Protein AF-A0A8K0WN83-F1 (afdb_monomer_lite)

Foldseek 3Di:
DADPAEECPPPQFVWAADPQQFFIAGDDPRGGHGHQYDQVRLPPAEECPPSQQVWAQDDQQFFIGGCGRNGNHGHQYDQVRQPPAEECPPSQQVWAADPLQQFIGGCGRNGNHGHDYDQVRQPPAEACPPSQQVWEQDPQQFIGGCGRNGPYGHQYDAVRDDDAEECPPPQQVWEDPAQAQFTGRCGRNGNHTHQYDCVRQPDAEACPPSQQVFEDDQADQFTAGDGTPGRHTHQYDQSNDDDAEECPTNQQVWEADPQQAFIGRCGRRGGHTHDYDQRRDDDQVPDDLVDDDQDCPPDQWGARCGRNGRYIYGDPPPFKWFDFPPDRPPGDDDDDDDAQDKDFDPPVQQLGGQKMAGAAQKKKWFAQDRPRPHTDDIDTPNHDMPRVPCNVQSNGGGMMHMHGD

Radius of gyration: 52.43 Å; chains: 1; bounding box: 111×36×145 Å

Sequence (405 aa):
MCGTPQLCGNGGCAGSFDNGGSSATCKGNWAGCGCLPTPAMCGTPQLCGNGGCAGSFDNGGSRATCKGNWAGCGCLPTPAMCGTAQLCSNGGCAGSFNSDGSSATCTGNWAGCRCLLTPAMCGTAQSCDSGGCAGSFDSDGVARCKARWAGCVCVPQTNQCGSPQPCENGGCEGRFQGLTAYPVCTARFSGCRCQATDTTCGTRRSCDDNGCRGSWDGQSSYGVCTGNFVGCKCNPTSNSCGAMRSCDAGGCDGKFNSDGINAFCTRNYPGCPCNPTTNSCPRVLDLDCSSSTCDGETSPRGVCHNRFRNCPCAWRHLFCRLYDDINQQGASSAPIGLEYSCINIPASLNDRVSSIYMNENVACMFYRDVGCFYPIQRFDAASGRAQNFIEMNNDQASSYSCWFN

pLDDT: mean 75.63, std 13.61, range [40.75, 95.88]

Structure (mmCIF, N/CA/C/O backbone):
data_AF-A0A8K0WN83-F1
#
_entry.id   AF-A0A8K0WN83-F1
#
loop_
_atom_site.group_PDB
_atom_site.id
_atom_site.type_symbol
_atom_site.label_atom_id
_atom_site.label_alt_id
_atom_site.label_comp_id
_atom_site.label_asym_id
_atom_site.label_entity_id
_atom_site.label_seq_id
_atom_site.pdbx_PDB_ins_code
_atom_site.Cartn_x
_atom_site.Cartn_y
_atom_site.Cartn_z
_atom_site.occupancy
_atom_site.B_iso_or_equiv
_atom_site.auth_seq_id
_atom_site.auth_comp_id
_atom_site.auth_asym_id
_atom_site.auth_atom_id
_atom_site.pdbx_PDB_model_num
ATOM 1 N N . MET A 1 1 ? -44.662 -16.000 72.586 1.00 54.34 1 MET A N 1
ATOM 2 C CA . MET A 1 1 ? -43.692 -14.888 72.445 1.00 54.34 1 MET A CA 1
ATOM 3 C C . MET A 1 1 ? -42.969 -15.082 71.123 1.00 54.34 1 MET A C 1
ATOM 5 O O . MET A 1 1 ? -42.682 -16.230 70.802 1.00 54.34 1 MET A O 1
ATOM 9 N N . CYS A 1 2 ? -42.703 -14.025 70.357 1.00 60.31 2 CYS A N 1
ATOM 10 C CA . CYS A 1 2 ? -41.875 -14.139 69.152 1.00 60.31 2 CYS A CA 1
ATOM 11 C C . CYS A 1 2 ? -40.394 -14.226 69.553 1.00 60.31 2 CYS A C 1
ATOM 13 O O . CYS A 1 2 ? -39.957 -13.477 70.425 1.00 60.31 2 CYS A O 1
ATOM 15 N N . GLY A 1 3 ? -39.643 -15.147 68.943 1.00 70.06 3 GLY A N 1
ATOM 16 C CA . GLY A 1 3 ? -38.184 -15.213 69.073 1.00 70.06 3 GLY A CA 1
ATOM 17 C C . GLY A 1 3 ? -37.476 -14.248 68.116 1.00 70.06 3 GLY A C 1
ATOM 18 O O . GLY A 1 3 ? -38.090 -13.328 67.575 1.00 70.06 3 GLY A O 1
ATOM 19 N N . THR A 1 4 ? -36.190 -14.486 67.856 1.00 71.62 4 THR A N 1
ATOM 20 C CA . THR A 1 4 ? -35.461 -13.784 66.788 1.00 71.62 4 THR A CA 1
ATOM 21 C C . THR A 1 4 ? -36.089 -14.082 65.414 1.00 71.62 4 THR A C 1
ATOM 23 O O . THR A 1 4 ? -36.327 -15.258 65.112 1.00 71.62 4 THR A O 1
ATOM 26 N N . PRO A 1 5 ? -36.352 -13.061 64.567 1.00 68.62 5 PRO A N 1
ATOM 27 C CA . PRO A 1 5 ? -36.978 -13.242 63.257 1.00 68.62 5 PRO A CA 1
ATOM 28 C C . PRO A 1 5 ? -36.283 -14.301 62.394 1.00 68.62 5 PRO A C 1
ATOM 30 O O . PRO A 1 5 ? -35.103 -14.186 62.067 1.00 68.62 5 PRO A O 1
ATOM 33 N N . GLN A 1 6 ? -37.035 -15.335 62.019 1.00 71.94 6 GLN A N 1
ATOM 34 C CA . GLN A 1 6 ? -36.583 -16.405 61.125 1.00 71.94 6 GLN A CA 1
ATOM 35 C C . GLN A 1 6 ? -36.951 -16.096 59.670 1.00 71.94 6 GLN A C 1
ATOM 37 O O . GLN A 1 6 ? -37.735 -15.186 59.403 1.00 71.94 6 GLN A O 1
ATOM 42 N N . LEU A 1 7 ? -36.421 -16.865 58.716 1.00 75.00 7 LEU A N 1
ATOM 43 C CA . LEU A 1 7 ? -36.856 -16.782 57.318 1.00 75.00 7 LEU A CA 1
ATOM 44 C C . LEU A 1 7 ? -38.350 -17.117 57.189 1.00 75.00 7 LEU A C 1
ATOM 46 O O . LEU A 1 7 ? -38.809 -18.142 57.692 1.00 75.00 7 LEU A O 1
ATOM 50 N N . CYS A 1 8 ? -39.082 -16.283 56.452 1.00 72.00 8 CYS A N 1
ATOM 51 C CA . CYS A 1 8 ? -40.540 -16.295 56.282 1.00 72.00 8 CYS A CA 1
ATOM 52 C C . CYS A 1 8 ? -41.147 -17.521 55.541 1.00 72.00 8 CYS A C 1
ATOM 54 O O . CYS A 1 8 ? -42.242 -17.440 54.986 1.00 72.00 8 CYS A O 1
ATOM 56 N N . GLY A 1 9 ? -40.436 -18.645 55.488 1.00 71.56 9 GLY A N 1
ATOM 57 C CA . GLY A 1 9 ? -40.917 -19.931 54.967 1.00 71.56 9 GLY A CA 1
ATOM 58 C C . GLY A 1 9 ? -40.419 -21.132 55.777 1.00 71.56 9 GLY A C 1
ATOM 59 O O . GLY A 1 9 ? -40.517 -22.262 55.313 1.00 71.56 9 GLY A O 1
ATOM 60 N N . ASN A 1 10 ? -39.830 -20.897 56.956 1.00 72.00 10 ASN A N 1
ATOM 61 C CA . ASN A 1 10 ? -39.221 -21.922 57.802 1.00 72.00 10 ASN A CA 1
ATOM 62 C C . ASN A 1 10 ? -40.008 -22.092 59.119 1.00 72.00 10 ASN A C 1
ATOM 64 O O . ASN A 1 10 ? -40.741 -21.195 59.534 1.00 72.00 10 ASN A O 1
ATOM 68 N N . GLY A 1 11 ? -39.878 -23.244 59.786 1.00 67.19 11 GLY A N 1
ATOM 69 C CA . GLY A 1 11 ? -40.440 -23.472 61.129 1.00 67.19 11 GLY A CA 1
ATOM 70 C C . GLY A 1 11 ? -41.967 -23.318 61.265 1.00 67.19 11 GLY A C 1
ATOM 71 O O . GLY A 1 11 ? -42.453 -23.006 62.351 1.00 67.19 11 GLY A O 1
ATOM 72 N N . GLY A 1 12 ? -42.729 -23.488 60.178 1.00 66.31 12 GLY A N 1
ATOM 73 C CA . GLY A 1 12 ? -44.188 -23.299 60.164 1.00 66.31 12 GLY A CA 1
ATOM 74 C C . GLY A 1 12 ? -44.655 -21.841 60.038 1.00 66.31 12 GLY A C 1
ATOM 75 O O . GLY A 1 12 ? -45.837 -21.564 60.228 1.00 66.31 12 GLY A O 1
ATOM 76 N N . CYS A 1 13 ? -43.755 -20.905 59.723 1.00 72.12 13 CYS A N 1
ATOM 77 C CA . CYS A 1 13 ? -44.104 -19.544 59.323 1.00 72.12 13 CYS A CA 1
ATOM 78 C C . CYS A 1 13 ? -44.490 -19.508 57.835 1.00 72.12 13 CYS A C 1
ATOM 80 O O . CYS A 1 13 ? -43.634 -19.705 56.974 1.00 72.12 13 CYS A O 1
ATOM 82 N N . ALA A 1 14 ? -45.755 -19.210 57.526 1.00 74.31 14 ALA A N 1
ATOM 83 C CA . ALA A 1 14 ? -46.188 -18.870 56.169 1.00 74.31 14 ALA A CA 1
ATOM 84 C C . ALA A 1 14 ? -46.183 -17.342 56.019 1.00 74.31 14 ALA A C 1
ATOM 86 O O . ALA A 1 14 ? -47.155 -16.679 56.378 1.00 74.31 14 ALA A O 1
ATOM 87 N N . GLY A 1 15 ? -45.063 -16.759 55.594 1.00 73.25 15 GLY A N 1
ATOM 88 C CA . GLY A 1 15 ? -44.908 -15.307 55.581 1.00 73.25 15 GLY A CA 1
ATOM 89 C C . GLY A 1 15 ? -45.702 -14.590 54.492 1.00 73.25 15 GLY A C 1
ATOM 90 O O . GLY A 1 15 ? -45.849 -15.068 53.369 1.00 73.25 15 GLY A O 1
ATOM 91 N N . SER A 1 16 ? -46.162 -13.386 54.814 1.00 73.56 16 SER A N 1
ATOM 92 C CA . SER A 1 16 ? -46.713 -12.428 53.856 1.00 73.56 16 SER A CA 1
ATOM 93 C C . SER A 1 16 ? -46.388 -11.003 54.282 1.00 73.56 16 SER A C 1
ATOM 95 O O . SER A 1 16 ? -46.240 -10.734 55.473 1.00 73.56 16 SER A O 1
ATOM 97 N N . PHE A 1 17 ? -46.339 -10.084 53.326 1.00 75.25 17 PHE A N 1
ATOM 98 C CA . PHE A 1 17 ? -46.390 -8.663 53.648 1.00 75.25 17 PHE A CA 1
ATOM 99 C C . PHE A 1 17 ? -47.798 -8.249 54.096 1.00 75.25 17 PHE A C 1
ATOM 101 O O . PHE A 1 17 ? -48.800 -8.859 53.711 1.00 75.25 17 PHE A O 1
ATOM 108 N N . ASP A 1 18 ? -47.844 -7.221 54.931 1.00 69.69 18 ASP A N 1
ATOM 109 C CA . ASP A 1 18 ? -49.043 -6.490 55.325 1.00 69.69 18 ASP A CA 1
ATOM 110 C C . ASP A 1 18 ? -49.571 -5.583 54.194 1.00 69.69 18 ASP A C 1
ATOM 112 O O . ASP A 1 18 ? -48.936 -5.405 53.149 1.00 69.69 18 ASP A O 1
ATOM 116 N N . ASN A 1 19 ? -50.771 -5.022 54.388 1.00 57.69 19 ASN A N 1
ATOM 117 C CA . ASN A 1 19 ? -51.467 -4.183 53.403 1.00 57.69 19 ASN A CA 1
ATOM 118 C C . ASN A 1 19 ? -50.811 -2.786 53.310 1.00 57.69 19 ASN A C 1
ATOM 120 O O . ASN A 1 19 ? -51.325 -1.792 53.814 1.00 57.69 19 ASN A O 1
ATOM 124 N N . GLY A 1 20 ? -49.629 -2.752 52.697 1.00 59.75 20 GLY A N 1
ATOM 125 C CA . GLY A 1 20 ? -48.725 -1.601 52.622 1.00 59.75 20 GLY A CA 1
ATOM 126 C C . GLY A 1 20 ? -47.274 -1.993 52.310 1.00 59.75 20 GLY A C 1
ATOM 127 O O . GLY A 1 20 ? -46.517 -1.166 51.810 1.00 59.75 20 GLY A O 1
ATOM 128 N N . GLY A 1 21 ? -46.890 -3.257 52.539 1.00 65.19 21 GLY A N 1
ATOM 129 C CA . GLY A 1 21 ? -45.527 -3.748 52.306 1.00 65.19 21 GLY A CA 1
ATOM 130 C C . GLY A 1 21 ? -44.543 -3.435 53.436 1.00 65.19 21 GLY A C 1
ATOM 131 O O . GLY A 1 21 ? -43.363 -3.758 53.317 1.00 65.19 21 GLY A O 1
ATOM 132 N N . SER A 1 22 ? -44.995 -2.805 54.516 1.00 65.50 22 SER A N 1
ATOM 133 C CA . SER A 1 22 ? -44.158 -2.221 55.565 1.00 65.50 22 SER A CA 1
ATOM 134 C C . SER A 1 22 ? -43.529 -3.246 56.509 1.00 65.50 22 SER A C 1
ATOM 136 O O . SER A 1 22 ? -42.504 -2.949 57.123 1.00 65.50 22 SER A O 1
ATOM 138 N N . SER A 1 23 ? -44.074 -4.461 56.623 1.00 69.44 23 SER A N 1
ATOM 139 C CA . SER A 1 23 ? -43.424 -5.556 57.355 1.00 69.44 23 SER A CA 1
ATOM 140 C C . SER A 1 23 ? -43.816 -6.948 56.860 1.00 69.44 23 SER A C 1
ATOM 142 O O . SER A 1 23 ? -44.986 -7.282 56.677 1.00 69.44 23 SER A O 1
ATOM 144 N N . ALA A 1 24 ? -42.805 -7.804 56.692 1.00 75.88 24 ALA A N 1
ATOM 145 C CA . ALA A 1 24 ? -43.003 -9.228 56.456 1.00 75.88 24 ALA A CA 1
ATOM 146 C C . ALA A 1 24 ? -43.370 -9.914 57.780 1.00 75.88 24 ALA A C 1
ATOM 148 O O . ALA A 1 24 ? -42.579 -9.930 58.726 1.00 75.88 24 ALA A O 1
ATOM 149 N N . THR A 1 25 ? -44.574 -10.478 57.850 1.00 79.06 25 THR A N 1
ATOM 150 C CA . THR A 1 25 ? -45.100 -11.147 59.046 1.00 79.06 25 THR A CA 1
ATOM 151 C C . THR A 1 25 ? -45.525 -12.576 58.739 1.00 79.06 25 THR A C 1
ATOM 153 O O . THR A 1 25 ? -46.023 -12.890 57.655 1.00 79.06 25 THR A O 1
ATOM 156 N N . CYS A 1 26 ? -45.331 -13.470 59.704 1.00 76.75 26 CYS A N 1
ATOM 157 C CA . CYS A 1 26 ? -45.812 -14.841 59.618 1.00 76.75 26 CYS A CA 1
ATOM 158 C C . CYS A 1 26 ? -47.343 -14.908 59.722 1.00 76.75 26 CYS A C 1
ATOM 160 O O . CYS A 1 26 ? -47.958 -14.207 60.528 1.00 76.75 26 CYS A O 1
ATOM 162 N N . LYS A 1 27 ? -47.945 -15.840 58.978 1.00 74.75 27 LYS A N 1
ATOM 163 C CA . LYS A 1 27 ? -49.277 -16.415 59.222 1.00 74.75 27 LYS A CA 1
ATOM 164 C C . LYS A 1 27 ? -49.137 -17.853 59.742 1.00 74.75 27 LYS A C 1
ATOM 166 O O . LYS A 1 27 ? -48.071 -18.462 59.627 1.00 74.75 27 LYS A O 1
ATOM 171 N N . GLY A 1 28 ? -50.214 -18.390 60.317 1.00 73.44 28 GLY A N 1
ATOM 172 C CA . GLY A 1 28 ? -50.226 -19.709 60.961 1.00 73.44 28 GLY A CA 1
ATOM 173 C C . GLY A 1 28 ? -49.710 -19.657 62.401 1.00 73.44 28 GLY A C 1
ATOM 174 O O . GLY A 1 28 ? -50.017 -18.718 63.131 1.00 73.44 28 GLY A O 1
ATOM 175 N N . ASN A 1 29 ? -48.906 -20.643 62.805 1.00 68.81 29 ASN A N 1
ATOM 176 C CA . ASN A 1 29 ? -48.476 -20.852 64.201 1.00 68.81 29 ASN A CA 1
ATOM 177 C C . ASN A 1 29 ? -47.678 -19.684 64.817 1.00 68.81 29 ASN A C 1
ATOM 179 O O . ASN A 1 29 ? -47.546 -19.606 66.035 1.00 68.81 29 ASN A O 1
ATOM 183 N N . TRP A 1 30 ? -47.166 -18.775 63.984 1.00 73.44 30 TRP A N 1
ATOM 184 C CA . TRP A 1 30 ? -46.403 -17.589 64.387 1.00 73.44 30 TRP A CA 1
ATOM 185 C C . TRP A 1 30 ? -47.108 -16.275 64.004 1.00 73.44 30 TRP A C 1
ATOM 187 O O . TRP A 1 30 ? -46.441 -15.267 63.784 1.00 73.44 30 TRP A O 1
ATOM 197 N N . ALA A 1 31 ? -48.441 -16.288 63.870 1.00 75.25 31 ALA A N 1
ATOM 198 C CA . ALA A 1 31 ? -49.250 -15.157 63.408 1.00 75.25 31 ALA A CA 1
ATOM 199 C C . ALA A 1 31 ? -48.840 -13.809 64.038 1.00 75.25 31 ALA A C 1
ATOM 201 O O . ALA A 1 31 ? -48.889 -13.639 65.255 1.00 75.25 31 ALA A O 1
ATOM 202 N N . GLY A 1 32 ? -48.446 -12.849 63.196 1.00 72.25 32 GLY A N 1
ATOM 203 C CA . GLY A 1 32 ? -48.046 -11.500 63.618 1.00 72.25 32 GLY A CA 1
ATOM 204 C C . GLY A 1 32 ? -46.587 -11.349 64.070 1.00 72.25 32 GLY A C 1
ATOM 205 O O . GLY A 1 32 ? -46.134 -10.221 64.248 1.00 72.25 32 GLY A O 1
ATOM 206 N N . CYS A 1 33 ? -45.811 -12.431 64.202 1.00 78.12 33 CYS A N 1
ATOM 207 C CA . CYS A 1 33 ? -44.363 -12.317 64.381 1.00 78.12 33 CYS A CA 1
ATOM 208 C C . CYS A 1 33 ? -43.694 -11.828 63.085 1.00 78.12 33 CYS A C 1
ATOM 210 O O . CYS A 1 33 ? -43.979 -12.342 62.001 1.00 78.12 33 CYS A O 1
ATOM 212 N N . GLY A 1 34 ? -42.775 -10.866 63.204 1.00 75.81 34 GLY A N 1
ATOM 213 C CA . GLY A 1 34 ? -41.932 -10.420 62.093 1.00 75.81 34 GLY A CA 1
ATOM 214 C C . GLY A 1 34 ? -40.954 -11.510 61.642 1.00 75.81 34 GLY A C 1
ATOM 215 O O . GLY A 1 34 ? -40.426 -12.262 62.465 1.00 75.81 34 GLY A O 1
ATOM 216 N N . CYS A 1 35 ? -40.710 -11.596 60.337 1.00 75.94 35 CYS A N 1
ATOM 217 C CA . CYS A 1 35 ? -39.827 -12.589 59.727 1.00 75.94 35 CYS A CA 1
ATOM 218 C C . CYS A 1 35 ? -38.977 -11.968 58.602 1.00 75.94 35 CYS A C 1
ATOM 220 O O . CYS A 1 35 ? -39.294 -10.901 58.080 1.00 75.94 35 CYS A O 1
ATOM 222 N N . LEU A 1 36 ? -37.878 -12.625 58.226 1.00 74.94 36 LEU A N 1
ATOM 223 C CA . LEU A 1 36 ? -37.012 -12.203 57.121 1.00 74.94 36 LEU A CA 1
ATOM 224 C C . LEU A 1 36 ? -37.597 -12.697 55.782 1.00 74.94 36 LEU A C 1
ATOM 226 O O . LEU A 1 36 ? -37.701 -13.917 55.599 1.00 74.94 36 LEU A O 1
ATOM 230 N N . PRO A 1 37 ? -37.999 -11.809 54.849 1.00 72.94 37 PRO A N 1
ATOM 231 C CA . PRO A 1 37 ? -38.703 -12.217 53.637 1.00 72.94 37 PRO A CA 1
ATOM 232 C C . PRO A 1 37 ? -37.837 -13.101 52.740 1.00 72.94 37 PRO A C 1
ATOM 234 O O . PRO A 1 37 ? -36.647 -12.863 52.535 1.00 72.94 37 PRO A O 1
ATOM 237 N N . THR A 1 38 ? -38.456 -14.142 52.186 1.00 71.44 38 THR A N 1
ATOM 238 C CA . THR A 1 38 ? -37.803 -15.048 51.235 1.00 71.44 38 THR A CA 1
ATOM 239 C C . THR A 1 38 ? -37.954 -14.513 49.805 1.00 71.44 38 THR A C 1
ATOM 241 O O . THR A 1 38 ? -38.900 -13.770 49.532 1.00 71.44 38 THR A O 1
ATOM 244 N N . PRO A 1 39 ? -37.092 -14.909 48.844 1.00 70.56 39 PRO A N 1
ATOM 245 C CA . PRO A 1 39 ? -37.212 -14.464 47.452 1.00 70.56 39 PRO A CA 1
ATOM 246 C C . PRO A 1 39 ? -38.595 -14.715 46.829 1.00 70.56 39 PRO A C 1
ATOM 248 O O . PRO A 1 39 ? -39.052 -13.908 46.026 1.00 70.56 39 PRO A O 1
ATOM 251 N N . ALA A 1 40 ? -39.288 -15.781 47.247 1.00 70.75 40 ALA A N 1
ATOM 252 C CA . ALA A 1 40 ? -40.637 -16.118 46.789 1.00 70.75 40 ALA A CA 1
ATOM 253 C C . ALA A 1 40 ? -41.722 -15.111 47.232 1.00 70.75 40 ALA A C 1
ATOM 255 O O . ALA A 1 40 ? -42.753 -15.006 46.577 1.00 70.75 40 ALA A O 1
ATOM 256 N N . MET A 1 41 ? -41.499 -14.351 48.312 1.00 74.94 41 MET A N 1
ATOM 257 C CA . MET A 1 41 ? -42.428 -13.311 48.785 1.00 74.94 41 MET A CA 1
ATOM 258 C C . MET A 1 41 ? -42.210 -11.947 48.132 1.00 74.94 41 MET A C 1
ATOM 260 O O . MET A 1 41 ? -43.100 -11.103 48.170 1.00 74.94 41 MET A O 1
ATOM 264 N N . CYS A 1 42 ? -41.020 -11.704 47.582 1.00 72.06 42 CYS A N 1
ATOM 265 C CA . CYS A 1 42 ? -40.622 -10.390 47.081 1.00 72.06 42 CYS A CA 1
ATOM 266 C C . CYS A 1 42 ? -41.221 -10.036 45.710 1.00 72.06 42 CYS A C 1
ATOM 268 O O . CYS A 1 42 ? -41.146 -8.881 45.296 1.00 72.06 42 CYS A O 1
ATOM 270 N N . GLY A 1 43 ? -41.790 -11.016 44.999 1.00 72.31 43 GLY A N 1
ATOM 271 C CA . GLY A 1 43 ? -42.293 -10.834 43.638 1.00 72.31 43 GLY A CA 1
ATOM 272 C C . GLY A 1 43 ? -41.200 -10.403 42.651 1.00 72.31 43 GLY A C 1
ATOM 273 O O . GLY A 1 43 ? -40.014 -10.677 42.837 1.00 72.31 43 GLY A O 1
ATOM 274 N N . THR A 1 44 ? -41.603 -9.723 41.577 1.00 74.12 44 THR A N 1
ATOM 275 C CA . THR A 1 44 ? -40.683 -9.117 40.603 1.00 74.12 44 THR A CA 1
ATOM 276 C C . THR A 1 44 ? -40.077 -7.815 41.151 1.00 74.12 44 THR A C 1
ATOM 278 O O . THR A 1 44 ? -40.847 -6.888 41.432 1.00 74.12 44 THR A O 1
ATOM 281 N N . PRO A 1 45 ? -38.735 -7.694 41.256 1.00 75.38 45 PRO A N 1
ATOM 282 C CA . PRO A 1 45 ? -38.055 -6.505 41.775 1.00 75.38 45 PRO A CA 1
ATOM 283 C C . PRO A 1 45 ? -38.530 -5.187 41.154 1.00 75.38 45 PRO A C 1
ATOM 285 O O . PRO A 1 45 ? -38.568 -5.038 39.934 1.00 75.38 45 PRO A O 1
ATOM 288 N N . GLN A 1 46 ? -38.856 -4.218 42.009 1.00 79.44 46 GLN A N 1
ATOM 289 C CA . GLN A 1 46 ? -39.237 -2.857 41.617 1.00 79.44 46 GLN A CA 1
ATOM 290 C C . GLN A 1 46 ? -38.037 -1.904 41.681 1.00 79.44 46 GLN A C 1
ATOM 292 O O . GLN A 1 46 ? -37.010 -2.231 42.275 1.00 79.44 46 GLN A O 1
ATOM 297 N N . LEU A 1 47 ? -38.160 -0.704 41.103 1.00 82.75 47 LEU A N 1
ATOM 298 C CA . LEU A 1 47 ? -37.161 0.359 41.267 1.00 82.75 47 LEU A CA 1
ATOM 299 C C . LEU A 1 47 ? -37.011 0.741 42.747 1.00 82.75 47 LEU A C 1
ATOM 301 O O . LEU A 1 47 ? -37.997 1.060 43.407 1.00 82.75 47 LEU A O 1
ATOM 305 N N . CYS A 1 48 ? -35.777 0.784 43.250 1.00 83.31 48 CYS A N 1
ATOM 306 C CA . CYS A 1 48 ? -35.465 1.000 44.669 1.00 83.31 48 CYS A CA 1
ATOM 307 C C . CYS A 1 48 ? -35.963 2.338 45.257 1.00 83.31 48 CYS A C 1
ATOM 309 O O . CYS A 1 48 ? -36.071 2.477 46.476 1.00 83.31 48 CYS A O 1
ATOM 311 N N . GLY A 1 49 ? -36.247 3.330 44.406 1.00 82.06 49 GLY A N 1
ATOM 312 C CA . GLY A 1 49 ? -36.830 4.617 44.803 1.00 82.06 49 GLY A CA 1
ATOM 313 C C . GLY A 1 49 ? -38.364 4.656 44.803 1.00 82.06 49 GLY A C 1
ATOM 314 O O . GLY A 1 49 ? -38.933 5.674 45.180 1.00 82.06 49 GLY A O 1
ATOM 315 N N . ASN A 1 50 ? -39.042 3.590 44.365 1.00 82.19 50 ASN A N 1
ATOM 316 C CA . ASN A 1 50 ? -40.499 3.556 44.221 1.00 82.19 50 ASN A CA 1
ATOM 317 C C . ASN A 1 50 ? -41.193 2.927 45.447 1.00 82.19 50 ASN A C 1
ATOM 319 O O . ASN A 1 50 ? -40.582 2.170 46.203 1.00 82.19 50 ASN A O 1
ATOM 323 N N . GLY A 1 51 ? -42.477 3.238 45.649 1.00 74.62 51 GLY A N 1
ATOM 324 C CA . GLY A 1 51 ? -43.357 2.563 46.617 1.00 74.62 51 GLY A CA 1
ATOM 325 C C . GLY A 1 51 ? -42.925 2.600 48.092 1.00 74.62 51 GLY A C 1
ATOM 326 O O . GLY A 1 51 ? -43.414 1.795 48.878 1.00 74.62 51 GLY A O 1
ATOM 327 N N . GLY A 1 52 ? -41.997 3.482 48.479 1.00 76.81 52 GLY A N 1
ATOM 328 C CA . GLY A 1 52 ? -41.437 3.521 49.838 1.00 76.81 52 GLY A CA 1
ATOM 329 C C . GLY A 1 52 ? -40.337 2.485 50.117 1.00 76.81 52 GLY A C 1
ATOM 330 O O . GLY A 1 52 ? -39.976 2.294 51.274 1.00 76.81 52 GLY A O 1
ATOM 331 N N . CYS A 1 53 ? -39.781 1.831 49.088 1.00 81.38 53 CYS A N 1
ATOM 332 C CA . CYS A 1 53 ? -38.699 0.844 49.225 1.00 81.38 53 CYS A CA 1
ATOM 333 C C . CYS A 1 53 ? -37.433 1.407 49.904 1.00 81.38 53 CYS A C 1
ATOM 335 O O . CYS A 1 53 ? -36.776 0.694 50.667 1.00 81.38 53 CYS A O 1
ATOM 337 N N . ALA A 1 54 ? -37.099 2.682 49.650 1.00 82.50 54 ALA A N 1
ATOM 338 C CA . ALA A 1 54 ? -35.924 3.371 50.201 1.00 82.50 54 ALA A CA 1
ATOM 339 C C . ALA A 1 54 ? -34.636 2.525 50.092 1.00 82.50 54 ALA A C 1
ATOM 341 O O . ALA A 1 54 ? -33.921 2.316 51.072 1.00 82.50 54 ALA A O 1
ATOM 342 N N . GLY A 1 55 ? -34.400 1.943 48.912 1.00 82.12 55 GLY A N 1
ATOM 343 C CA . GLY A 1 55 ? -33.360 0.934 48.746 1.00 82.12 55 GLY A CA 1
ATOM 344 C C . GLY A 1 55 ? -31.939 1.481 48.869 1.00 82.12 55 GLY A C 1
ATOM 345 O O . GLY A 1 55 ? -31.637 2.586 48.420 1.00 82.12 55 GLY A O 1
ATOM 346 N N . SER A 1 56 ? -31.052 0.664 49.432 1.00 82.00 56 SER A N 1
ATOM 347 C CA . SER A 1 56 ? -29.607 0.904 49.477 1.00 82.00 56 SER A CA 1
ATOM 348 C C . SER A 1 56 ? -28.864 -0.306 48.920 1.00 82.00 56 SER A C 1
ATOM 350 O O . SER A 1 56 ? -29.423 -1.397 48.809 1.00 82.00 56 SER A O 1
ATOM 352 N N . PHE A 1 57 ? -27.581 -0.140 48.609 1.00 80.94 57 PHE A N 1
ATOM 353 C CA . PHE A 1 57 ? -26.690 -1.294 48.536 1.00 80.94 57 PHE A CA 1
ATOM 354 C C . PHE A 1 57 ? -26.364 -1.792 49.946 1.00 80.94 57 PHE A C 1
ATOM 356 O O . PHE A 1 57 ? -26.270 -0.995 50.885 1.00 80.94 57 PHE A O 1
ATOM 363 N N . ASP A 1 58 ? -26.216 -3.105 50.093 1.00 71.62 58 ASP A N 1
ATOM 364 C CA . ASP A 1 58 ? -25.681 -3.717 51.310 1.00 71.62 58 ASP A CA 1
ATOM 365 C C . ASP A 1 58 ? -24.153 -3.558 51.389 1.00 71.62 58 ASP A C 1
ATOM 367 O O . ASP A 1 58 ? -23.490 -3.251 50.394 1.00 71.62 58 ASP A O 1
ATOM 371 N N . ASN A 1 59 ? -23.584 -3.730 52.586 1.00 58.47 59 ASN A N 1
ATOM 372 C CA . ASN A 1 59 ? -22.181 -3.410 52.863 1.00 58.47 59 ASN A CA 1
ATOM 373 C C . ASN A 1 59 ? -21.235 -4.373 52.111 1.00 58.47 59 ASN A C 1
ATOM 375 O O . ASN A 1 59 ? -21.049 -5.516 52.522 1.00 58.47 59 ASN A O 1
ATOM 379 N N . GLY A 1 60 ? -20.697 -3.916 50.974 1.00 59.31 60 GLY A N 1
ATOM 380 C CA . GLY A 1 60 ? -19.999 -4.741 49.975 1.00 59.31 60 GLY A CA 1
ATOM 381 C C . GLY A 1 60 ? -20.510 -4.570 48.533 1.00 59.31 60 GLY A C 1
ATOM 382 O O . GLY A 1 60 ? -19.868 -5.037 47.599 1.00 59.31 60 GLY A O 1
ATOM 383 N N . GLY A 1 61 ? -21.641 -3.885 48.319 1.00 65.88 61 GLY A N 1
ATOM 384 C CA . GLY A 1 61 ? -22.158 -3.522 46.990 1.00 65.88 61 GLY A CA 1
ATOM 385 C C . GLY A 1 61 ? -22.904 -4.631 46.234 1.00 65.88 61 GLY A C 1
ATOM 386 O O . GLY A 1 61 ? -23.507 -4.358 45.199 1.00 65.88 61 GLY A O 1
ATOM 387 N N . SER A 1 62 ? -22.909 -5.869 46.732 1.00 67.25 62 SER A N 1
ATOM 388 C CA . SER A 1 62 ? -23.335 -7.062 45.975 1.00 67.25 62 SER A CA 1
ATOM 389 C C . SER A 1 62 ? -24.817 -7.158 45.619 1.00 67.25 62 SER A C 1
ATOM 391 O O . SER A 1 62 ? -25.183 -7.930 44.736 1.00 67.25 62 SER A O 1
ATOM 393 N N . ARG A 1 63 ? -25.689 -6.395 46.284 1.00 74.69 63 ARG A N 1
ATOM 394 C CA . ARG A 1 63 ? -27.120 -6.334 45.961 1.00 74.69 63 ARG A CA 1
ATOM 395 C C . ARG A 1 63 ? -27.714 -5.016 46.441 1.00 74.69 63 ARG A C 1
ATOM 397 O O . ARG A 1 63 ? -27.328 -4.523 47.500 1.00 74.69 63 ARG A O 1
ATOM 404 N N . ALA A 1 64 ? -28.655 -4.472 45.675 1.00 81.75 64 ALA A N 1
ATOM 405 C CA . ALA A 1 64 ? -29.541 -3.418 46.151 1.00 81.75 64 ALA A CA 1
ATOM 406 C C . ALA A 1 64 ? -30.761 -4.055 46.830 1.00 81.75 64 ALA A C 1
ATOM 408 O O . ALA A 1 64 ? -31.429 -4.904 46.231 1.00 81.75 64 ALA A O 1
ATOM 409 N N . THR A 1 65 ? -31.044 -3.663 48.071 1.00 83.06 65 THR A N 1
ATOM 410 C CA . THR A 1 65 ? -32.191 -4.151 48.847 1.00 83.06 65 THR A CA 1
ATOM 411 C C . THR A 1 65 ? -33.001 -2.995 49.425 1.00 83.06 65 THR A C 1
ATOM 413 O O . THR A 1 65 ? -32.448 -1.962 49.809 1.00 83.06 65 THR A O 1
ATOM 416 N N . CYS A 1 66 ? -34.324 -3.160 49.494 1.00 82.69 66 CYS A N 1
ATOM 417 C CA . CYS A 1 66 ? -35.197 -2.203 50.174 1.00 82.69 66 CYS A CA 1
ATOM 418 C C . CYS A 1 66 ? -34.864 -2.130 51.671 1.00 82.69 66 CYS A C 1
ATOM 420 O O . CYS A 1 66 ? -34.525 -3.147 52.285 1.00 82.69 66 CYS A O 1
ATOM 422 N N . LYS A 1 67 ? -34.996 -0.935 52.258 1.00 82.06 67 LYS A N 1
ATOM 423 C CA . LYS A 1 67 ? -34.855 -0.679 53.706 1.00 82.06 67 LYS A CA 1
ATOM 424 C C . LYS A 1 67 ? -36.146 -0.159 54.351 1.00 82.06 67 LYS A C 1
ATOM 426 O O . LYS A 1 67 ? -36.293 -0.282 55.560 1.00 82.06 67 LYS A O 1
ATOM 431 N N . GLY A 1 68 ? -37.065 0.390 53.552 1.00 78.81 68 GLY A N 1
ATOM 432 C CA . GLY A 1 68 ? -38.437 0.718 53.943 1.00 78.81 68 GLY A CA 1
ATOM 433 C C . GLY A 1 68 ? -39.396 -0.426 53.606 1.00 78.81 68 GLY A C 1
ATOM 434 O O . GLY A 1 68 ? -39.186 -1.562 54.025 1.00 78.81 68 GLY A O 1
ATOM 435 N N . ASN A 1 69 ? -40.435 -0.145 52.816 1.00 78.31 69 ASN A N 1
ATOM 436 C CA . ASN A 1 69 ? -41.368 -1.174 52.351 1.00 78.31 69 ASN A CA 1
ATOM 437 C C . ASN A 1 69 ? -40.622 -2.294 51.601 1.00 78.31 69 ASN A C 1
ATOM 439 O O . ASN A 1 69 ? -39.695 -2.040 50.834 1.00 78.31 69 ASN A O 1
ATOM 443 N N . TRP A 1 70 ? -41.025 -3.541 51.836 1.00 77.25 70 TRP A N 1
ATOM 444 C CA . TRP A 1 70 ? -40.362 -4.764 51.373 1.00 77.25 70 TRP A CA 1
ATOM 445 C C . TRP A 1 70 ? -38.911 -4.923 51.861 1.00 77.25 70 TRP A C 1
ATOM 447 O O . TRP A 1 70 ? -38.083 -5.496 51.155 1.00 77.25 70 TRP A O 1
ATOM 457 N N . ALA A 1 71 ? -38.587 -4.433 53.065 1.00 77.44 71 ALA A N 1
ATOM 458 C CA . ALA A 1 71 ? -37.253 -4.512 53.671 1.00 77.44 71 ALA A CA 1
ATOM 459 C C . ALA A 1 71 ? -36.566 -5.884 53.483 1.00 77.44 71 ALA A C 1
ATOM 461 O O . ALA A 1 71 ? -37.102 -6.923 53.863 1.00 77.44 71 ALA A O 1
ATOM 462 N N . GLY A 1 72 ? -35.363 -5.887 52.899 1.00 74.31 72 GLY A N 1
ATOM 463 C CA . GLY A 1 72 ? -34.594 -7.099 52.582 1.00 74.31 72 GLY A CA 1
ATOM 464 C C . GLY A 1 72 ? -34.904 -7.746 51.222 1.00 74.31 72 GLY A C 1
ATOM 465 O O . GLY A 1 72 ? -34.102 -8.546 50.738 1.00 74.31 72 GLY A O 1
ATOM 466 N N . CYS A 1 73 ? -35.997 -7.373 50.549 1.00 79.50 73 CYS A N 1
ATOM 467 C CA . CYS A 1 73 ? -36.221 -7.749 49.154 1.00 79.50 73 CYS A CA 1
ATOM 468 C C . CYS A 1 73 ? -35.265 -7.008 48.213 1.00 79.50 73 CYS A C 1
ATOM 470 O O . CYS A 1 73 ? -34.916 -5.847 48.434 1.00 79.50 73 CYS A O 1
ATOM 472 N N . GLY A 1 74 ? -34.848 -7.688 47.141 1.00 79.94 74 GLY A N 1
ATOM 473 C CA . GLY A 1 74 ? -34.005 -7.098 46.102 1.00 79.94 74 GLY A CA 1
ATOM 474 C C . GLY A 1 74 ? -34.783 -6.110 45.231 1.00 79.94 74 GLY A C 1
ATOM 475 O O . GLY A 1 74 ? -35.914 -6.395 44.840 1.00 79.94 74 GLY A O 1
ATOM 476 N N . CYS A 1 75 ? -34.162 -4.982 44.896 1.00 82.19 75 CYS A N 1
ATOM 477 C CA . CYS A 1 75 ? -34.743 -3.931 44.061 1.00 82.19 75 CYS A CA 1
ATOM 478 C C . CYS A 1 75 ? -33.779 -3.522 42.930 1.00 82.19 75 CYS A C 1
ATOM 480 O O . CYS A 1 75 ? -32.583 -3.807 42.983 1.00 82.19 75 CYS A O 1
ATOM 482 N N . LEU A 1 76 ? -34.300 -2.878 41.884 1.00 82.50 76 LEU A N 1
ATOM 483 C CA . LEU A 1 76 ? -33.512 -2.346 40.769 1.00 82.50 76 LEU A CA 1
ATOM 484 C C . LEU A 1 76 ? -32.953 -0.962 41.156 1.00 82.50 76 LEU A C 1
ATOM 486 O O . LEU A 1 76 ? -33.755 -0.056 41.420 1.00 82.50 76 LEU A O 1
ATOM 490 N N . PRO A 1 77 ? -31.622 -0.766 41.225 1.00 81.19 77 PRO A N 1
ATOM 491 C CA . PRO A 1 77 ? -31.043 0.484 41.707 1.00 81.19 77 PRO A CA 1
ATOM 492 C C . PRO A 1 77 ? -31.369 1.658 40.781 1.00 81.19 77 PRO A C 1
ATOM 494 O O . PRO A 1 77 ? -31.408 1.528 39.558 1.00 81.19 77 PRO A O 1
ATOM 497 N N . THR A 1 78 ? -31.596 2.829 41.374 1.00 79.56 78 THR A N 1
ATOM 498 C CA . THR A 1 78 ? -31.800 4.075 40.625 1.00 79.56 78 THR A CA 1
ATOM 499 C C . THR A 1 78 ? -30.453 4.764 40.366 1.00 79.56 78 THR A C 1
ATOM 501 O O . THR A 1 78 ? -29.499 4.526 41.112 1.00 79.56 78 THR A O 1
ATOM 504 N N . PRO A 1 79 ? -30.338 5.670 39.373 1.00 76.12 79 PRO A N 1
ATOM 505 C CA . PRO A 1 79 ? -29.080 6.373 39.096 1.00 76.12 79 PRO A CA 1
ATOM 506 C C . PRO A 1 79 ? -28.482 7.096 40.314 1.00 76.12 79 PRO A C 1
ATOM 508 O O . PRO A 1 79 ? -27.265 7.134 40.464 1.00 76.12 79 PRO A O 1
ATOM 511 N N . ALA A 1 80 ? -29.326 7.598 41.224 1.00 76.81 80 ALA A N 1
ATOM 512 C CA . ALA A 1 80 ? -28.900 8.249 42.465 1.00 76.81 80 ALA A CA 1
ATOM 513 C C . ALA A 1 80 ? -28.201 7.299 43.462 1.00 76.81 80 ALA A C 1
ATOM 515 O O . ALA A 1 80 ? -27.404 7.754 44.276 1.00 76.81 80 ALA A O 1
ATOM 516 N N . MET A 1 81 ? -28.461 5.988 43.394 1.00 78.56 81 MET A N 1
ATOM 517 C CA . MET A 1 81 ? -27.808 4.978 44.242 1.00 78.56 81 MET A CA 1
ATOM 518 C C . MET A 1 81 ? -26.450 4.520 43.703 1.00 78.56 81 MET A C 1
ATOM 520 O O . MET A 1 81 ? -25.667 3.930 44.442 1.00 78.56 81 MET A O 1
ATOM 524 N N . CYS A 1 82 ? -26.186 4.743 42.415 1.00 76.00 82 CYS A N 1
ATOM 525 C CA . CYS A 1 82 ? -25.012 4.212 41.724 1.00 76.00 82 CYS A CA 1
ATOM 526 C C . CYS A 1 82 ? -23.734 5.040 41.934 1.00 76.00 82 CYS A C 1
ATOM 528 O O . CYS A 1 82 ? -22.647 4.565 41.609 1.00 76.00 82 CYS A O 1
ATOM 530 N N . GLY A 1 83 ? -23.853 6.266 42.456 1.00 75.44 83 GLY A N 1
ATOM 531 C CA . GLY A 1 83 ? -22.727 7.184 42.626 1.00 75.44 83 GLY A CA 1
ATOM 532 C C . GLY A 1 83 ? -22.045 7.553 41.302 1.00 75.44 83 GLY A C 1
ATOM 533 O O . GLY A 1 83 ? -22.658 7.543 40.232 1.00 75.44 83 GLY A O 1
ATOM 534 N N . THR A 1 84 ? -20.758 7.892 41.365 1.00 78.06 84 THR A N 1
ATOM 535 C CA . THR A 1 84 ? -19.915 8.091 40.179 1.00 78.06 84 THR A CA 1
ATOM 536 C C . THR A 1 84 ? -19.524 6.749 39.562 1.00 78.06 84 THR A C 1
ATOM 538 O O . THR A 1 84 ? -18.907 5.909 40.219 1.00 78.06 84 THR A O 1
ATOM 541 N N . ALA A 1 85 ? -19.851 6.566 38.279 1.00 78.00 85 ALA A N 1
ATOM 542 C CA . ALA A 1 85 ? -19.582 5.339 37.531 1.00 78.00 85 ALA A CA 1
ATOM 543 C C . ALA A 1 85 ? -18.102 4.919 37.615 1.00 78.00 85 ALA A C 1
ATOM 545 O O . ALA A 1 85 ? -17.203 5.689 37.279 1.00 78.00 85 ALA A O 1
ATOM 546 N N . GLN A 1 86 ? -17.863 3.680 38.048 1.00 80.56 86 GLN A N 1
ATOM 547 C CA . GLN A 1 86 ? -16.532 3.076 38.176 1.00 80.56 86 GLN A CA 1
ATOM 548 C C . GLN A 1 86 ? -16.185 2.231 36.946 1.00 80.56 86 GLN A C 1
ATOM 550 O O . GLN A 1 86 ? -17.074 1.864 36.179 1.00 80.56 86 GLN A O 1
ATOM 555 N N . LEU A 1 87 ? -14.905 1.883 36.763 1.00 83.06 87 LEU A N 1
ATOM 556 C CA . LEU A 1 87 ? -14.485 0.944 35.714 1.00 83.06 87 LEU A CA 1
ATOM 557 C C . LEU A 1 87 ? -15.209 -0.404 35.860 1.00 83.06 87 LEU A C 1
ATOM 559 O O . LEU A 1 87 ? -15.232 -0.984 36.944 1.00 83.06 87 LEU A O 1
ATOM 563 N N . CYS A 1 88 ? -15.741 -0.935 34.760 1.00 83.94 88 CYS A N 1
ATOM 564 C CA . CYS A 1 88 ? -16.574 -2.141 34.729 1.00 83.94 88 CYS A CA 1
ATOM 565 C C . CYS A 1 88 ? -15.890 -3.430 35.237 1.00 83.94 88 CYS A C 1
ATOM 567 O O . CYS A 1 88 ? -16.573 -4.401 35.564 1.00 83.94 88 CYS A O 1
ATOM 569 N N . SER A 1 89 ? -14.554 -3.461 35.314 1.00 83.19 89 SER A N 1
ATOM 570 C CA . SER A 1 89 ? -13.784 -4.566 35.906 1.00 83.19 89 SER A CA 1
ATOM 571 C C . SER A 1 89 ? -13.439 -4.367 37.387 1.00 83.19 89 SER A C 1
ATOM 573 O O . SER A 1 89 ? -12.897 -5.278 38.006 1.00 83.19 89 SER A O 1
ATOM 575 N N . ASN A 1 90 ? -13.698 -3.189 37.961 1.00 83.75 90 ASN A N 1
ATOM 576 C CA . ASN A 1 90 ? -13.308 -2.858 39.329 1.00 83.75 90 ASN A CA 1
ATOM 577 C C . ASN A 1 90 ? -14.358 -3.326 40.353 1.00 83.75 90 ASN A C 1
ATOM 579 O O . ASN A 1 90 ? -15.543 -3.456 40.040 1.00 83.75 90 ASN A O 1
ATOM 583 N N . GLY A 1 91 ? -13.918 -3.578 41.588 1.00 76.94 91 GLY A N 1
ATOM 584 C CA . GLY A 1 91 ? -14.785 -3.804 42.750 1.00 76.94 91 GLY A CA 1
ATOM 585 C C . GLY A 1 91 ? -15.800 -4.948 42.634 1.00 76.94 91 GLY A C 1
ATOM 586 O O . GLY A 1 91 ? -16.774 -4.946 43.377 1.00 76.94 91 GLY A O 1
ATOM 587 N N . GLY A 1 92 ? -15.623 -5.898 41.708 1.00 78.38 92 GLY A N 1
ATOM 588 C CA . GLY A 1 92 ? -16.584 -6.982 41.458 1.00 78.38 92 GLY A CA 1
ATOM 589 C C . GLY A 1 92 ? -17.784 -6.607 40.574 1.00 78.38 92 GLY A C 1
ATOM 590 O O . GLY A 1 92 ? -18.749 -7.364 40.527 1.00 78.38 92 GLY A O 1
ATOM 591 N N . CYS A 1 93 ? -17.746 -5.468 39.871 1.00 83.50 93 CYS A N 1
ATOM 592 C CA . CYS A 1 93 ? -18.827 -5.002 38.988 1.00 83.50 93 CYS A CA 1
ATOM 593 C C . CYS A 1 93 ? -19.203 -6.008 37.880 1.00 83.50 93 CYS A C 1
ATOM 595 O O . CYS A 1 93 ? -20.385 -6.164 37.564 1.00 83.50 93 CYS A O 1
ATOM 597 N N . ALA A 1 94 ? -18.213 -6.705 37.302 1.00 84.00 94 ALA A N 1
ATOM 598 C CA . ALA A 1 94 ? -18.398 -7.654 36.196 1.00 84.00 94 ALA A CA 1
ATOM 599 C C . ALA A 1 94 ? -19.282 -7.070 35.073 1.00 84.00 94 ALA A C 1
ATOM 601 O O . ALA A 1 94 ? -20.334 -7.613 34.727 1.00 84.00 94 ALA A O 1
ATOM 602 N N . GLY A 1 95 ? -18.910 -5.885 34.581 1.00 83.50 95 GLY A N 1
ATOM 603 C CA . GLY A 1 95 ? -19.736 -5.143 33.636 1.00 83.50 95 GLY A CA 1
ATOM 604 C C . GLY A 1 95 ? -19.921 -5.857 32.299 1.00 83.50 95 GLY A C 1
ATOM 605 O O . GLY A 1 95 ? -18.987 -6.436 31.748 1.00 83.50 95 GLY A O 1
ATOM 606 N N . SER A 1 96 ? -21.136 -5.765 31.766 1.00 83.25 96 SER A N 1
ATOM 607 C CA . SER A 1 96 ? -21.517 -6.252 30.439 1.00 83.25 96 SER A CA 1
ATOM 608 C C . SER A 1 96 ? -22.204 -5.138 29.650 1.00 83.25 96 SER A C 1
ATOM 610 O O . SER A 1 96 ? -22.618 -4.129 30.225 1.00 83.25 96 SER A O 1
ATOM 612 N N . PHE A 1 97 ? -22.318 -5.303 28.335 1.00 81.81 97 PHE A N 1
ATOM 613 C CA . PHE A 1 97 ? -23.183 -4.454 27.522 1.00 81.81 97 PHE A CA 1
ATOM 614 C C . PHE A 1 97 ? -24.634 -4.929 27.592 1.00 81.81 97 PHE A C 1
ATOM 616 O O . PHE A 1 97 ? -24.904 -6.129 27.533 1.00 81.81 97 PHE A O 1
ATOM 623 N N . ASN A 1 98 ? -25.565 -3.976 27.614 1.00 75.06 98 ASN A N 1
ATOM 624 C CA . ASN A 1 98 ? -26.964 -4.252 27.302 1.00 75.06 98 ASN A CA 1
ATOM 625 C C . ASN A 1 98 ? -27.105 -4.820 25.875 1.00 75.06 98 ASN A C 1
ATOM 627 O O . ASN A 1 98 ? -26.248 -4.602 25.015 1.00 75.06 98 ASN A O 1
ATOM 631 N N . SER A 1 99 ? -28.205 -5.532 25.611 1.00 70.94 99 SER A N 1
ATOM 632 C CA . SER A 1 99 ? -28.469 -6.220 24.328 1.00 70.94 99 SER A CA 1
ATOM 633 C C . SER A 1 99 ? -28.483 -5.310 23.087 1.00 70.94 99 SER A C 1
ATOM 635 O O . SER A 1 99 ? -28.378 -5.793 21.962 1.00 70.94 99 SER A O 1
ATOM 637 N N . ASP A 1 100 ? -28.571 -3.995 23.283 1.00 71.75 100 ASP A N 1
ATOM 638 C CA . ASP A 1 100 ? -28.523 -2.963 22.251 1.00 71.75 100 ASP A CA 1
ATOM 639 C C . ASP A 1 100 ? -27.145 -2.284 22.108 1.00 71.75 100 ASP A C 1
ATOM 641 O O . ASP A 1 100 ? -27.009 -1.377 21.291 1.00 71.75 100 ASP A O 1
ATOM 645 N N . GLY A 1 101 ? -26.144 -2.645 22.917 1.00 71.38 101 GLY A N 1
ATOM 646 C CA . GLY A 1 101 ? -24.810 -2.036 22.925 1.00 71.38 101 GLY A CA 1
ATOM 647 C C . GLY A 1 101 ? -24.744 -0.555 23.339 1.00 71.38 101 GLY A C 1
ATOM 648 O O . GLY A 1 101 ? -23.674 0.042 23.218 1.00 71.38 101 GLY A O 1
ATOM 649 N N . SER A 1 102 ? -25.833 0.069 23.811 1.00 73.19 102 SER A N 1
ATOM 650 C CA . SER A 1 102 ? -25.883 1.520 24.110 1.00 73.19 102 SER A CA 1
ATOM 651 C C . SER A 1 102 ? -25.222 1.914 25.433 1.00 73.19 102 SER A C 1
ATOM 653 O O . SER A 1 102 ? -24.965 3.090 25.715 1.00 73.19 102 SER A O 1
ATOM 655 N N . SER A 1 103 ? -25.021 0.935 26.309 1.00 76.44 103 SER A N 1
ATOM 656 C CA . SER A 1 103 ? -24.598 1.159 27.682 1.00 76.44 103 SER A CA 1
ATOM 657 C C . SER A 1 103 ? -23.977 -0.097 28.277 1.00 76.44 103 SER A C 1
ATOM 659 O O . SER A 1 103 ? -24.446 -1.211 28.041 1.00 76.44 103 SER A O 1
ATOM 661 N N . ALA A 1 104 ? -22.921 0.113 29.062 1.00 83.12 104 ALA A N 1
ATOM 662 C CA . ALA A 1 104 ? -22.346 -0.899 29.928 1.00 83.12 104 ALA A CA 1
ATOM 663 C C . ALA A 1 104 ? -22.903 -0.757 31.348 1.00 83.12 104 ALA A C 1
ATOM 665 O O . ALA A 1 104 ? -22.969 0.351 31.893 1.00 83.12 104 ALA A O 1
ATOM 666 N N . THR A 1 105 ? -23.285 -1.881 31.944 1.00 85.12 105 THR A N 1
ATOM 667 C CA . THR A 1 105 ? -23.814 -1.969 33.308 1.00 85.12 105 THR A CA 1
ATOM 668 C C . THR A 1 105 ? -23.165 -3.120 34.062 1.00 85.12 105 THR A C 1
ATOM 670 O O . THR A 1 105 ? -22.889 -4.169 33.476 1.00 85.12 105 THR A O 1
ATOM 673 N N . CYS A 1 106 ? -22.958 -2.951 35.366 1.00 83.94 106 CYS A N 1
ATOM 674 C CA . CYS A 1 106 ? -22.514 -4.036 36.238 1.00 83.94 106 CYS A CA 1
ATOM 675 C C . CYS A 1 106 ? -23.522 -5.196 36.238 1.00 83.94 106 CYS A C 1
ATOM 677 O O . CYS A 1 106 ? -24.733 -4.969 36.161 1.00 83.94 106 CYS A O 1
ATOM 679 N N . THR A 1 107 ? -23.026 -6.428 36.369 1.00 84.38 107 THR A N 1
ATOM 680 C CA . THR A 1 107 ? -23.848 -7.640 36.568 1.00 84.38 107 THR A CA 1
ATOM 681 C C . THR A 1 107 ? -23.580 -8.331 37.907 1.00 84.38 107 THR A C 1
ATOM 683 O O . THR A 1 107 ? -24.429 -9.082 38.380 1.00 84.38 107 THR A O 1
ATOM 686 N N . GLY A 1 108 ? -22.434 -8.044 38.536 1.00 81.25 108 GLY A N 1
ATOM 687 C CA . GLY A 1 108 ? -22.081 -8.467 39.890 1.00 81.25 108 GLY A CA 1
ATOM 688 C C . GLY A 1 108 ? -22.410 -7.386 40.920 1.00 81.25 108 GLY A C 1
ATOM 689 O O . GLY A 1 108 ? -23.562 -6.984 41.079 1.00 81.25 108 GLY A O 1
ATOM 690 N N . ASN A 1 109 ? -21.390 -6.886 41.620 1.00 81.69 109 ASN A N 1
ATOM 691 C CA . ASN A 1 109 ? -21.559 -5.770 42.551 1.00 81.69 109 ASN A CA 1
ATOM 692 C C . ASN A 1 109 ? -22.113 -4.539 41.813 1.00 81.69 109 ASN A C 1
ATOM 694 O O . ASN A 1 109 ? -21.707 -4.238 40.694 1.00 81.69 109 ASN A O 1
ATOM 698 N N . TRP A 1 110 ? -23.063 -3.839 42.431 1.00 80.38 110 TRP A N 1
ATOM 699 C CA . TRP A 1 110 ? -23.826 -2.741 41.825 1.00 80.38 110 TRP A CA 1
ATOM 700 C C . TRP A 1 110 ? -24.625 -3.122 40.562 1.00 80.38 110 TRP A C 1
ATOM 702 O O . TRP A 1 110 ? -24.829 -2.279 39.692 1.00 80.38 110 TRP A O 1
ATOM 712 N N . ALA A 1 111 ? -25.095 -4.373 40.448 1.00 80.94 111 ALA A N 1
ATOM 713 C CA . ALA A 1 111 ? -25.877 -4.868 39.307 1.00 80.94 111 ALA A CA 1
ATOM 714 C C . ALA A 1 111 ? -26.954 -3.877 38.810 1.00 80.94 111 ALA A C 1
ATOM 716 O O . ALA A 1 111 ? -27.814 -3.440 39.574 1.00 80.94 111 ALA A O 1
ATOM 717 N N . GLY A 1 112 ? -26.908 -3.533 37.519 1.00 77.31 112 GLY A N 1
ATOM 718 C CA . GLY A 1 112 ? -27.783 -2.538 36.881 1.00 77.31 112 GLY A CA 1
ATOM 719 C C . GLY A 1 112 ? -27.258 -1.093 36.898 1.00 77.31 112 GLY A C 1
ATOM 720 O O . GLY A 1 112 ? -27.720 -0.274 36.105 1.00 77.31 112 GLY A O 1
ATOM 721 N N . CYS A 1 113 ? -26.257 -0.764 37.720 1.00 82.25 113 CYS A N 1
ATOM 722 C CA . CYS A 1 113 ? -25.581 0.533 37.656 1.00 82.25 113 CYS A CA 1
ATOM 723 C C . CYS A 1 113 ? -24.677 0.645 36.424 1.00 82.25 113 CYS A C 1
ATOM 725 O O . CYS A 1 113 ? -24.007 -0.312 36.030 1.00 82.25 113 CYS A O 1
ATOM 727 N N . ARG A 1 114 ? -24.634 1.843 35.829 1.00 84.38 114 ARG A N 1
ATOM 728 C CA . ARG A 1 114 ? -23.797 2.158 34.662 1.00 84.38 114 ARG A CA 1
ATOM 729 C C . ARG A 1 114 ? -22.317 2.199 35.061 1.00 84.38 114 ARG A C 1
ATOM 731 O O . ARG A 1 114 ? -21.978 2.807 36.074 1.00 84.38 114 ARG A O 1
ATOM 738 N N . CYS A 1 115 ? -21.445 1.596 34.256 1.00 83.62 115 CYS A N 1
ATOM 739 C CA . CYS A 1 115 ? -20.003 1.536 34.514 1.00 83.62 115 CYS A CA 1
ATOM 740 C C . CYS A 1 115 ? -19.181 2.079 33.329 1.00 83.62 115 CYS A C 1
ATOM 742 O O . CYS A 1 115 ? -19.657 2.145 32.194 1.00 83.62 115 CYS A O 1
ATOM 744 N N . LEU A 1 116 ? -17.951 2.516 33.610 1.00 81.69 116 LEU A N 1
ATOM 745 C CA . LEU A 1 116 ? -16.987 3.009 32.626 1.00 81.69 116 LEU A CA 1
ATOM 746 C C . LEU A 1 116 ? -16.275 1.835 31.951 1.00 81.69 116 LEU A C 1
ATOM 748 O O . LEU A 1 116 ? -15.821 0.906 32.620 1.00 81.69 116 LEU A O 1
ATOM 752 N N . LEU A 1 117 ? -16.167 1.882 30.626 1.00 78.94 117 LEU A N 1
ATOM 753 C CA . LEU A 1 117 ? -15.701 0.746 29.839 1.00 78.94 117 LEU A CA 1
ATOM 754 C C . LEU A 1 117 ? -14.257 0.329 30.145 1.00 78.94 117 LEU A C 1
ATOM 756 O O . LEU A 1 117 ? -13.403 1.162 30.445 1.00 78.94 117 LEU A O 1
ATOM 760 N N . THR A 1 118 ? -13.962 -0.960 29.963 1.00 75.00 118 THR A N 1
ATOM 761 C CA . THR A 1 118 ? -12.588 -1.480 29.928 1.00 75.00 118 THR A CA 1
ATOM 762 C C . THR A 1 118 ? -12.349 -2.294 28.652 1.00 75.00 118 THR A C 1
ATOM 764 O O . THR A 1 118 ? -13.295 -2.892 28.133 1.00 75.00 118 THR A O 1
ATOM 767 N N . PRO A 1 119 ? -11.109 -2.359 28.119 1.00 73.38 119 PRO A N 1
ATOM 768 C CA . PRO A 1 119 ? -10.837 -3.015 26.833 1.00 73.38 119 PRO A CA 1
ATOM 769 C C . PRO A 1 119 ? -11.274 -4.485 26.762 1.00 73.38 119 PRO A C 1
ATOM 771 O O . PRO A 1 119 ? -11.692 -4.950 25.705 1.00 73.38 119 PRO A O 1
ATOM 774 N N . ALA A 1 120 ? -11.250 -5.199 27.893 1.00 75.31 120 ALA A N 1
ATOM 775 C CA . ALA A 1 120 ? -11.686 -6.592 27.995 1.00 75.31 120 ALA A CA 1
ATOM 776 C C . ALA A 1 120 ? -13.176 -6.813 27.649 1.00 75.31 120 ALA A C 1
ATOM 778 O O . ALA A 1 120 ? -13.562 -7.928 27.314 1.00 75.31 120 ALA A O 1
ATOM 779 N N . MET A 1 121 ? -14.011 -5.767 27.692 1.00 79.31 121 MET A N 1
ATOM 780 C CA . MET A 1 121 ? -15.434 -5.845 27.330 1.00 79.31 121 MET A CA 1
ATOM 781 C C . MET A 1 121 ? -15.696 -5.807 25.820 1.00 79.31 121 MET A C 1
ATOM 783 O O . MET A 1 121 ? -16.815 -6.077 25.390 1.00 79.31 121 MET A O 1
ATOM 787 N N . CYS A 1 122 ? -14.706 -5.416 25.015 1.00 78.19 122 CYS A N 1
ATOM 788 C CA . CYS A 1 122 ? -14.913 -5.067 23.609 1.00 78.19 122 CYS A CA 1
ATOM 789 C C . CYS A 1 122 ? -14.885 -6.256 22.639 1.00 78.19 122 CYS A C 1
ATOM 791 O O . CYS A 1 122 ? -15.168 -6.075 21.456 1.00 78.19 122 CYS A O 1
ATOM 793 N N . GLY A 1 123 ? -14.544 -7.456 23.119 1.00 79.56 123 GLY A N 1
ATOM 794 C CA . GLY A 1 123 ? -14.380 -8.641 22.277 1.00 79.56 123 GLY A CA 1
ATOM 795 C C . GLY A 1 123 ? -13.323 -8.447 21.182 1.00 79.56 123 GLY A C 1
ATOM 796 O O . GLY A 1 123 ? -12.354 -7.705 21.346 1.00 79.56 123 GLY A O 1
ATOM 797 N N . THR A 1 124 ? -13.509 -9.118 20.047 1.00 84.69 124 THR A N 1
ATOM 798 C CA . THR A 1 124 ? -12.714 -8.892 18.832 1.00 84.69 124 THR A CA 1
ATOM 799 C C . THR A 1 124 ? -13.230 -7.668 18.076 1.00 84.69 124 THR A C 1
ATOM 801 O O . THR A 1 124 ? -14.417 -7.617 17.749 1.00 84.69 124 THR A O 1
ATOM 804 N N . ALA A 1 125 ? -12.348 -6.721 17.744 1.00 87.06 125 ALA A N 1
ATOM 805 C CA . ALA A 1 125 ? -12.697 -5.491 17.028 1.00 87.06 125 ALA A CA 1
ATOM 806 C C . ALA A 1 125 ? -13.472 -5.770 15.723 1.00 87.06 125 ALA A C 1
ATOM 808 O O . ALA A 1 125 ? -13.024 -6.540 14.875 1.00 87.06 125 ALA A O 1
ATOM 809 N N . GLN A 1 126 ? -14.633 -5.131 15.571 1.00 88.19 126 GLN A N 1
ATOM 810 C CA . GLN A 1 126 ? -15.505 -5.232 14.392 1.00 88.19 126 GLN A CA 1
ATOM 811 C C . GLN A 1 126 ? -15.342 -4.010 13.475 1.00 88.19 126 GLN A C 1
ATOM 813 O O . GLN A 1 126 ? -14.733 -3.019 13.871 1.00 88.19 126 GLN A O 1
ATOM 818 N N . SER A 1 127 ? -15.894 -4.048 12.257 1.00 90.94 127 SER A N 1
ATOM 819 C CA . SER A 1 127 ? -15.893 -2.892 11.341 1.00 90.94 127 SER A CA 1
ATOM 820 C C . SER A 1 127 ? -16.570 -1.661 11.966 1.00 90.94 127 SER A C 1
ATOM 822 O O . SER A 1 127 ? -17.636 -1.773 12.572 1.00 90.94 127 SER A O 1
ATOM 824 N N . CYS A 1 128 ? -15.969 -0.479 11.794 1.00 91.44 128 CYS A N 1
ATOM 825 C CA . CYS A 1 128 ? -16.444 0.779 12.383 1.00 91.44 128 CYS A CA 1
ATOM 826 C C . CYS A 1 128 ? -17.852 1.221 11.931 1.00 91.44 128 CYS A C 1
ATOM 828 O O . CYS A 1 128 ? -18.514 1.965 12.659 1.00 91.44 128 CYS A O 1
ATOM 830 N N . ASP A 1 129 ? -18.334 0.747 10.779 1.00 90.31 129 ASP A N 1
ATOM 831 C CA . ASP A 1 129 ? -19.707 0.988 10.303 1.00 90.31 129 ASP A CA 1
ATOM 832 C C . ASP A 1 129 ? -20.710 -0.078 10.784 1.00 90.31 129 ASP A C 1
ATOM 834 O O . ASP A 1 129 ? -21.924 0.113 10.709 1.00 90.31 129 ASP A O 1
ATOM 838 N N . SER A 1 130 ? -20.233 -1.214 11.299 1.00 88.00 130 SER A N 1
ATOM 839 C CA . SER A 1 130 ? -21.090 -2.354 11.640 1.00 88.00 130 SER A CA 1
ATOM 840 C C . SER A 1 130 ? -21.842 -2.170 12.961 1.00 88.00 130 SER A C 1
ATOM 842 O O . SER A 1 130 ? -21.376 -1.518 13.897 1.00 88.00 130 SER A O 1
ATOM 844 N N . GLY A 1 131 ? -23.045 -2.749 13.037 1.00 82.75 131 GLY A N 1
ATOM 845 C CA . GLY A 1 131 ? -23.863 -2.847 14.255 1.00 82.75 131 GLY A CA 1
ATOM 846 C C . GLY A 1 131 ? -24.386 -1.529 14.850 1.00 82.75 131 GLY A C 1
ATOM 847 O O . GLY A 1 131 ? -25.153 -1.575 15.814 1.00 82.75 131 GLY A O 1
ATOM 848 N N . GLY A 1 132 ? -24.009 -0.373 14.292 1.00 85.88 132 GLY A N 1
ATOM 849 C CA . GLY A 1 132 ? -24.237 0.956 14.870 1.00 85.88 132 GLY A CA 1
ATOM 850 C C . GLY A 1 132 ? -23.074 1.480 15.727 1.00 85.88 132 GLY A C 1
ATOM 851 O O . GLY A 1 132 ? -23.299 2.311 16.603 1.00 85.88 132 GLY A O 1
ATOM 852 N N . CYS A 1 133 ? -21.846 1.002 15.496 1.00 89.25 133 CYS A N 1
ATOM 853 C CA . CYS A 1 133 ? -20.616 1.490 16.137 1.00 89.25 133 CYS A CA 1
ATOM 854 C C . CYS A 1 133 ? -20.358 2.995 15.887 1.00 89.25 133 CYS A C 1
ATOM 856 O O . CYS A 1 133 ? -19.949 3.718 16.804 1.00 89.25 133 CYS A O 1
ATOM 858 N N . ALA A 1 134 ? -20.632 3.475 14.663 1.00 89.94 134 ALA A N 1
ATOM 859 C CA . ALA A 1 134 ? -20.346 4.842 14.204 1.00 89.94 134 ALA A CA 1
ATOM 860 C C . ALA A 1 134 ? -18.894 5.257 14.519 1.00 89.94 134 ALA A C 1
ATOM 862 O O . ALA A 1 134 ? -18.632 6.249 15.204 1.00 89.94 134 ALA A O 1
ATOM 863 N N . GLY A 1 135 ? -17.950 4.406 14.115 1.00 91.25 135 GLY A N 1
ATOM 864 C CA . GLY A 1 135 ? -16.554 4.528 14.505 1.00 91.25 135 GLY A CA 1
ATOM 865 C C . GLY A 1 135 ? -15.803 5.655 13.802 1.00 91.25 135 GLY A C 1
ATOM 866 O O . GLY A 1 135 ? -16.128 6.056 12.689 1.00 91.25 135 GLY A O 1
ATOM 867 N N . SER A 1 136 ? -14.783 6.185 14.473 1.00 91.50 136 SER A N 1
ATOM 868 C CA . SER A 1 136 ? -13.884 7.217 13.941 1.00 91.50 136 SER A CA 1
ATOM 869 C C . SER A 1 136 ? -12.596 7.278 14.761 1.00 91.50 136 SER A C 1
ATOM 871 O O . SER A 1 136 ? -12.536 6.726 15.859 1.00 91.50 136 SER A O 1
ATOM 873 N N . PHE A 1 137 ? -11.572 7.954 14.246 1.00 93.00 137 PHE A N 1
ATOM 874 C CA . PHE A 1 137 ? -10.306 8.121 14.957 1.00 93.00 137 PHE A CA 1
ATOM 875 C C . PHE A 1 137 ? -10.419 9.068 16.163 1.00 93.00 137 PHE A C 1
ATOM 877 O O . PHE A 1 137 ? -11.133 10.076 16.121 1.00 93.00 137 PHE A O 1
ATOM 884 N N . ASP A 1 138 ? -9.706 8.725 17.235 1.00 90.69 138 ASP A N 1
ATOM 885 C CA . ASP A 1 138 ? -9.434 9.589 18.386 1.00 90.69 138 ASP A CA 1
ATOM 886 C C . ASP A 1 138 ? -8.156 10.439 18.186 1.00 90.69 138 ASP A C 1
ATOM 888 O O . ASP A 1 138 ? -7.530 10.419 17.122 1.00 90.69 138 ASP A O 1
ATOM 892 N N . SER A 1 139 ? -7.767 11.210 19.210 1.00 89.25 139 SER A N 1
ATOM 893 C CA . SER A 1 139 ? -6.552 12.047 19.211 1.00 89.25 139 SER A CA 1
ATOM 894 C C . SER A 1 139 ? -5.257 11.258 19.017 1.00 89.25 139 SER A C 1
ATOM 896 O O . SER A 1 139 ? -4.253 11.816 18.564 1.00 89.25 139 SER A O 1
ATOM 898 N N . ASP A 1 140 ? -5.281 9.961 19.315 1.00 88.06 140 ASP A N 1
ATOM 899 C CA . ASP A 1 140 ? -4.129 9.067 19.266 1.00 88.06 140 ASP A CA 1
ATOM 900 C C . ASP A 1 140 ? -4.081 8.300 17.934 1.00 88.06 140 ASP A C 1
ATOM 902 O O . ASP A 1 140 ? -3.111 7.605 17.642 1.00 88.06 140 ASP A O 1
ATOM 906 N N . GLY A 1 141 ? -5.085 8.492 17.069 1.00 88.88 141 GLY A N 1
ATOM 907 C CA . GLY A 1 141 ? -5.200 7.822 15.778 1.00 88.88 141 GLY A CA 1
ATOM 908 C C . GLY A 1 141 ? -5.730 6.392 15.883 1.00 88.88 141 GLY A C 1
ATOM 909 O O . GLY A 1 141 ? -5.559 5.622 14.939 1.00 88.88 141 GLY A O 1
ATOM 910 N N . VAL A 1 142 ? -6.376 6.017 16.990 1.00 91.12 142 VAL A N 1
ATOM 911 C CA . VAL A 1 142 ? -7.047 4.720 17.145 1.00 91.12 142 VAL A CA 1
ATOM 912 C C . VAL A 1 142 ? -8.509 4.864 16.729 1.00 91.12 142 VAL A C 1
ATOM 914 O O . VAL A 1 142 ? -9.215 5.764 17.181 1.00 91.12 142 VAL A O 1
ATOM 917 N N . ALA A 1 143 ? -8.984 3.987 15.843 1.00 92.62 143 ALA A N 1
ATOM 918 C CA . ALA A 1 143 ? -10.387 3.968 15.447 1.00 92.62 143 ALA A CA 1
ATOM 919 C C . ALA A 1 143 ? -11.241 3.375 16.576 1.00 92.62 143 ALA A C 1
ATOM 921 O O . ALA A 1 143 ? -11.031 2.232 16.986 1.00 92.62 143 ALA A O 1
ATOM 922 N N . ARG A 1 144 ? -12.212 4.144 17.078 1.00 91.38 144 ARG A N 1
ATOM 923 C CA . ARG A 1 144 ? -13.132 3.719 18.140 1.00 91.38 144 ARG A CA 1
ATOM 924 C C . ARG A 1 144 ? -14.579 4.016 17.795 1.00 91.38 144 ARG A C 1
ATOM 926 O O . ARG A 1 144 ? -14.875 5.041 17.180 1.00 91.38 144 ARG A O 1
ATOM 933 N N . CYS A 1 145 ? -15.483 3.161 18.260 1.00 90.25 145 CYS A N 1
ATOM 934 C CA . CYS A 1 145 ? -16.918 3.424 18.219 1.00 90.25 145 CYS A CA 1
ATOM 935 C C . CYS A 1 145 ? -17.273 4.684 19.024 1.00 90.25 145 CYS A C 1
ATOM 937 O O . CYS A 1 145 ? -16.728 4.901 20.112 1.00 90.25 145 CYS A O 1
ATOM 939 N N . LYS A 1 146 ? -18.215 5.489 18.514 1.00 89.06 146 LYS A N 1
ATOM 940 C CA . LYS A 1 146 ? -18.784 6.658 19.215 1.00 89.06 146 LYS A CA 1
ATOM 941 C C . LYS A 1 146 ? -20.253 6.488 19.611 1.00 89.06 146 LYS A C 1
ATOM 943 O O . LYS A 1 146 ? -20.720 7.241 20.459 1.00 89.06 146 LYS A O 1
ATOM 948 N N . ALA A 1 147 ? -20.963 5.517 19.034 1.00 87.44 147 ALA A N 1
ATOM 949 C CA . ALA A 1 147 ? -22.359 5.221 19.357 1.00 87.44 147 ALA A CA 1
ATOM 950 C C . ALA A 1 147 ? -22.478 3.913 20.159 1.00 87.44 147 ALA A C 1
ATOM 952 O O . ALA A 1 147 ? -22.187 3.902 21.356 1.00 87.44 147 ALA A O 1
ATOM 953 N N . ARG A 1 148 ? -22.884 2.798 19.538 1.00 86.06 148 ARG A N 1
ATOM 954 C CA . ARG A 1 148 ? -22.890 1.494 20.223 1.00 86.06 148 ARG A CA 1
ATOM 955 C C . ARG A 1 148 ? -21.462 1.042 20.503 1.00 86.06 148 ARG A C 1
ATOM 957 O O . ARG A 1 148 ? -20.575 1.261 19.686 1.00 86.06 148 ARG A O 1
ATOM 964 N N . TRP A 1 149 ? -21.246 0.432 21.665 1.00 85.00 149 TRP A N 1
ATOM 965 C CA . TRP A 1 149 ? -19.920 0.033 22.153 1.00 85.00 149 TRP A CA 1
ATOM 966 C C . TRP A 1 149 ? -18.909 1.192 22.240 1.00 85.00 149 TRP A C 1
ATOM 968 O O . TRP A 1 149 ? -17.714 0.998 22.022 1.00 85.00 149 TRP A O 1
ATOM 978 N N . ALA A 1 150 ? -19.379 2.410 22.548 1.00 86.00 150 ALA A N 1
ATOM 979 C CA . ALA A 1 150 ? -18.551 3.616 22.605 1.00 86.00 150 ALA A CA 1
ATOM 980 C C . ALA A 1 150 ? -17.239 3.419 23.396 1.00 86.00 150 ALA A C 1
ATOM 982 O O . ALA A 1 150 ? -17.247 2.966 24.540 1.00 86.00 150 ALA A O 1
ATOM 983 N N . GLY A 1 151 ? -16.110 3.773 22.774 1.00 83.44 151 GLY A N 1
ATOM 984 C CA . GLY A 1 151 ? -14.758 3.585 23.317 1.00 83.44 151 GLY A CA 1
ATOM 985 C C . GLY A 1 151 ? -14.065 2.272 22.917 1.00 83.44 151 GLY A C 1
ATOM 986 O O . GLY A 1 151 ? -12.831 2.207 22.970 1.00 83.44 151 GLY A O 1
ATOM 987 N N . CYS A 1 152 ? -14.806 1.258 22.454 1.00 87.62 152 CYS A N 1
ATOM 988 C CA . CYS A 1 152 ? -14.217 0.047 21.880 1.00 87.62 152 CYS A CA 1
ATOM 989 C C . CYS A 1 152 ? -13.507 0.328 20.557 1.00 87.62 152 CYS A C 1
ATOM 991 O O . CYS A 1 152 ? -13.976 1.129 19.750 1.00 87.62 152 CYS A O 1
ATOM 993 N N . VAL A 1 153 ? -12.386 -0.364 20.336 1.00 90.88 153 VAL A N 1
ATOM 994 C CA . VAL A 1 153 ? -11.614 -0.293 19.090 1.00 90.88 153 VAL A CA 1
ATOM 995 C C . VAL A 1 153 ? -12.383 -0.984 17.963 1.00 90.88 153 VAL A C 1
ATOM 997 O O . VAL A 1 153 ? -12.935 -2.068 18.159 1.00 90.88 153 VAL A O 1
ATOM 1000 N N . CYS A 1 154 ? -12.403 -0.365 16.786 1.00 91.56 154 CYS A N 1
ATOM 1001 C CA . CYS A 1 154 ? -13.040 -0.889 15.581 1.00 91.56 154 CYS A CA 1
ATOM 1002 C C . CYS A 1 154 ? -12.069 -0.869 14.389 1.00 91.56 154 CYS A C 1
ATOM 1004 O O . CYS A 1 154 ? -11.076 -0.146 14.395 1.00 91.56 154 CYS A O 1
ATOM 1006 N N . VAL A 1 155 ? -12.345 -1.677 13.365 1.00 91.44 155 VAL A N 1
ATOM 1007 C CA . VAL A 1 155 ? -11.557 -1.742 12.129 1.00 91.44 155 VAL A CA 1
ATOM 1008 C C . VAL A 1 155 ? -12.083 -0.687 11.146 1.00 91.44 155 VAL A C 1
ATOM 1010 O O . VAL A 1 155 ? -13.227 -0.817 10.684 1.00 91.44 155 VAL A O 1
ATOM 1013 N N . PRO A 1 156 ? -11.302 0.358 10.815 1.00 91.06 156 PRO A N 1
ATOM 1014 C CA . PRO A 1 156 ? -11.751 1.416 9.920 1.00 91.06 156 PRO A CA 1
ATOM 1015 C C . PRO A 1 156 ? -11.952 0.888 8.498 1.00 91.06 156 PRO A C 1
ATOM 1017 O O . PRO A 1 156 ? -11.259 -0.016 8.033 1.00 91.06 156 PRO A O 1
ATOM 1020 N N . GLN A 1 157 ? -12.928 1.469 7.819 1.00 88.62 157 GLN A N 1
ATOM 1021 C CA . GLN A 1 157 ? -13.251 1.267 6.416 1.00 88.62 157 GLN A CA 1
ATOM 1022 C C . GLN A 1 157 ? -12.802 2.501 5.608 1.00 88.62 157 GLN A C 1
ATOM 1024 O O . GLN A 1 157 ? -12.415 3.539 6.157 1.00 88.62 157 GLN A O 1
ATOM 1029 N N . THR A 1 158 ? -12.837 2.412 4.277 1.00 83.00 158 THR A N 1
ATOM 1030 C CA . THR A 1 158 ? -12.293 3.445 3.371 1.00 83.00 158 THR A CA 1
ATOM 1031 C C . THR A 1 158 ? -12.957 4.823 3.479 1.00 83.00 158 THR A C 1
ATOM 1033 O O . THR A 1 158 ? -12.395 5.792 2.988 1.00 83.00 158 THR A O 1
ATOM 1036 N N . ASN A 1 159 ? -14.125 4.917 4.114 1.00 84.25 159 ASN A N 1
ATOM 1037 C CA . ASN A 1 159 ? -14.897 6.133 4.386 1.00 84.25 159 ASN A CA 1
ATOM 1038 C C . ASN A 1 159 ? -14.542 6.825 5.719 1.00 84.25 159 ASN A C 1
ATOM 1040 O O . ASN A 1 159 ? -14.867 8.001 5.864 1.00 84.25 159 ASN A O 1
ATOM 1044 N N . GLN A 1 160 ? -13.875 6.159 6.675 1.00 89.06 160 GLN A N 1
ATOM 1045 C CA . GLN A 1 160 ? -13.262 6.851 7.829 1.00 89.06 160 GLN A CA 1
ATOM 1046 C C . GLN A 1 160 ? -11.791 7.211 7.582 1.00 89.06 160 GLN A C 1
ATOM 1048 O O . GLN A 1 160 ? -11.251 8.095 8.247 1.00 89.06 160 GLN A O 1
ATOM 1053 N N . CYS A 1 161 ? -11.136 6.539 6.634 1.00 88.81 161 CYS A N 1
ATOM 1054 C CA . CYS A 1 161 ? -9.807 6.915 6.165 1.00 88.81 161 CYS A CA 1
ATOM 1055 C C . CYS A 1 161 ? -9.863 8.217 5.351 1.00 88.81 161 CYS A C 1
ATOM 1057 O O . CYS A 1 161 ? -10.677 8.354 4.440 1.00 88.81 161 CYS A O 1
ATOM 1059 N N . GLY A 1 162 ? -8.964 9.160 5.643 1.00 87.00 162 GLY A N 1
ATOM 1060 C CA . GLY A 1 162 ? -8.739 10.322 4.780 1.00 87.00 162 GLY A CA 1
ATOM 1061 C C . GLY A 1 162 ? -7.972 9.965 3.500 1.00 87.00 162 GLY A C 1
ATOM 1062 O O . GLY A 1 162 ? -7.540 8.825 3.311 1.00 87.00 162 GLY A O 1
ATOM 1063 N N . SER A 1 163 ? -7.752 10.959 2.634 1.00 90.94 163 SER A N 1
ATOM 1064 C CA . SER A 1 163 ? -6.909 10.823 1.438 1.00 90.94 163 SER A CA 1
ATOM 1065 C C . SER A 1 163 ? -5.523 10.260 1.801 1.00 90.94 163 SER A C 1
ATOM 1067 O O . SER A 1 163 ? -4.839 10.889 2.616 1.00 90.94 163 SER A O 1
ATOM 1069 N N . PRO A 1 164 ? -5.077 9.128 1.215 1.00 92.62 164 PRO A N 1
ATOM 1070 C CA . PRO A 1 164 ? -3.823 8.473 1.587 1.00 92.62 164 PRO A CA 1
ATOM 1071 C C . PRO A 1 164 ? -2.626 9.427 1.601 1.00 92.62 164 PRO A C 1
ATOM 1073 O O . PRO A 1 164 ? -2.379 10.135 0.627 1.00 92.62 164 PRO A O 1
ATOM 1076 N N . GLN A 1 165 ? -1.887 9.423 2.710 1.00 93.94 165 GLN A N 1
ATOM 1077 C CA . GLN A 1 165 ? -0.654 10.190 2.929 1.00 93.94 165 GLN A CA 1
ATOM 1078 C C . GLN A 1 165 ? 0.567 9.255 2.880 1.00 93.94 165 GLN A C 1
ATOM 1080 O O . GLN A 1 165 ? 0.373 8.044 3.004 1.00 93.94 165 GLN A O 1
ATOM 1085 N N . PRO A 1 166 ? 1.807 9.764 2.738 1.00 95.88 166 PRO A N 1
ATOM 1086 C CA . PRO A 1 166 ? 3.024 8.955 2.860 1.00 95.88 166 PRO A CA 1
ATOM 1087 C C . PRO A 1 166 ? 3.032 8.085 4.125 1.00 95.88 166 PRO A C 1
ATOM 1089 O O . PRO A 1 166 ? 2.680 8.565 5.203 1.00 95.88 166 PRO A O 1
ATOM 1092 N N . CYS A 1 167 ? 3.420 6.814 4.000 1.00 95.25 167 CYS A N 1
ATOM 1093 C CA . CYS A 1 167 ? 3.309 5.803 5.063 1.00 95.25 167 CYS A CA 1
ATOM 1094 C C . CYS A 1 167 ? 4.098 6.105 6.349 1.00 95.25 167 CYS A C 1
ATOM 1096 O O . CYS A 1 167 ? 3.794 5.554 7.407 1.00 95.25 167 CYS A O 1
ATOM 1098 N N . GLU A 1 168 ? 5.091 6.986 6.281 1.00 93.94 168 GLU A N 1
ATOM 1099 C CA . GLU A 1 168 ? 5.900 7.426 7.418 1.00 93.94 168 GLU A CA 1
ATOM 1100 C C . GLU A 1 168 ? 5.295 8.658 8.128 1.00 93.94 168 GLU A C 1
ATOM 1102 O O . GLU A 1 168 ? 5.699 9.002 9.238 1.00 93.94 168 GLU A O 1
ATOM 1107 N N . ASN A 1 169 ? 4.304 9.324 7.520 1.00 93.38 169 ASN A N 1
ATOM 1108 C CA . ASN A 1 169 ? 3.673 10.526 8.066 1.00 93.38 169 ASN A CA 1
ATOM 1109 C C . ASN A 1 169 ? 2.677 10.194 9.197 1.00 93.38 169 ASN A C 1
ATOM 1111 O O . ASN A 1 169 ? 2.070 9.122 9.232 1.00 93.38 169 ASN A O 1
ATOM 1115 N N . GLY A 1 170 ? 2.490 11.127 10.136 1.00 87.38 170 GLY A N 1
ATOM 1116 C CA . GLY A 1 170 ? 1.460 11.057 11.183 1.00 87.38 170 GLY A CA 1
ATOM 1117 C C . GLY A 1 170 ? 1.543 9.857 12.139 1.00 87.38 170 GLY A C 1
ATOM 1118 O O . GLY A 1 170 ? 0.566 9.584 12.835 1.00 87.38 170 GLY A O 1
ATOM 1119 N N . GLY A 1 171 ? 2.666 9.127 12.166 1.00 91.19 171 GLY A N 1
ATOM 1120 C CA . GLY A 1 171 ? 2.823 7.887 12.937 1.00 91.19 171 GLY A CA 1
ATOM 1121 C C . GLY A 1 171 ? 2.070 6.682 12.358 1.00 91.19 171 GLY A C 1
ATOM 1122 O O . GLY A 1 171 ? 1.700 5.785 13.109 1.00 91.19 171 GLY A O 1
ATOM 1123 N N . CYS A 1 172 ? 1.811 6.668 11.046 1.00 93.31 172 CYS A N 1
ATOM 1124 C CA . CYS A 1 172 ? 1.153 5.562 10.338 1.00 93.31 172 CYS A CA 1
ATOM 1125 C C . CYS A 1 172 ? 1.958 4.242 10.392 1.00 93.31 172 CYS A C 1
ATOM 1127 O O . CYS A 1 172 ? 1.380 3.161 10.544 1.00 93.31 172 CYS A O 1
ATOM 1129 N N . GLU A 1 173 ? 3.291 4.335 10.294 1.00 94.12 173 GLU A N 1
ATOM 1130 C CA . GLU A 1 173 ? 4.223 3.198 10.178 1.00 94.12 173 GLU A CA 1
ATOM 1131 C C . GLU A 1 173 ? 3.814 2.192 9.088 1.00 94.12 173 GLU A C 1
ATOM 1133 O O . GLU A 1 173 ? 3.831 0.980 9.295 1.00 94.12 173 GLU A O 1
ATOM 1138 N N . GLY A 1 174 ? 3.376 2.694 7.934 1.00 95.00 174 GLY A N 1
ATOM 1139 C CA . GLY A 1 174 ? 2.734 1.864 6.922 1.00 95.00 174 GLY A CA 1
ATOM 1140 C C . GLY A 1 174 ? 3.631 0.786 6.316 1.00 95.00 174 GLY A C 1
ATOM 1141 O O . GLY A 1 174 ? 4.820 0.996 6.084 1.00 95.00 174 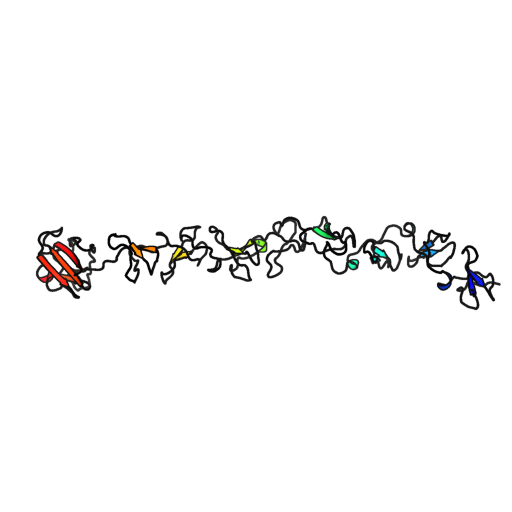GLY A O 1
ATOM 1142 N N . ARG A 1 175 ? 3.050 -0.392 6.061 1.00 95.19 175 ARG A N 1
ATOM 1143 C CA . ARG A 1 175 ? 3.741 -1.580 5.529 1.00 95.19 175 ARG A CA 1
ATOM 1144 C C . ARG A 1 175 ? 2.840 -2.364 4.577 1.00 95.19 175 ARG A C 1
ATOM 1146 O O . ARG A 1 175 ? 1.615 -2.339 4.691 1.00 95.19 175 ARG A O 1
ATOM 1153 N N . PHE A 1 176 ? 3.450 -3.114 3.663 1.00 95.56 176 PHE A N 1
ATOM 1154 C CA . PHE A 1 176 ? 2.745 -4.112 2.855 1.00 95.56 176 PHE A CA 1
ATOM 1155 C C . PHE A 1 176 ? 2.514 -5.387 3.672 1.00 95.56 176 PHE A C 1
ATOM 1157 O O . PHE A 1 176 ? 3.463 -6.011 4.147 1.00 95.56 176 PHE A O 1
ATOM 1164 N N . GLN A 1 177 ? 1.252 -5.790 3.832 1.00 93.00 177 GLN A N 1
ATOM 1165 C CA . GLN A 1 177 ? 0.874 -7.006 4.558 1.00 93.00 177 GLN A CA 1
ATOM 1166 C C . GLN A 1 177 ? 0.850 -8.207 3.600 1.00 93.00 177 GLN A C 1
ATOM 1168 O O . GLN A 1 177 ? -0.193 -8.781 3.301 1.00 93.00 177 GLN A O 1
ATOM 1173 N N . GLY A 1 178 ? 2.032 -8.557 3.086 1.00 92.19 178 GLY A N 1
ATOM 1174 C CA . GLY A 1 178 ? 2.214 -9.600 2.075 1.00 92.19 178 GLY A CA 1
ATOM 1175 C C . GLY A 1 178 ? 2.058 -9.078 0.643 1.00 92.19 178 GLY A C 1
ATOM 1176 O O . GLY A 1 178 ? 2.495 -7.976 0.319 1.00 92.19 178 GLY A O 1
ATOM 1177 N N . LEU A 1 179 ? 1.471 -9.900 -0.230 1.00 93.94 179 LEU A N 1
ATOM 1178 C CA . LEU A 1 179 ? 1.293 -9.610 -1.656 1.00 93.94 179 LEU A CA 1
ATOM 1179 C C . LEU A 1 179 ? 0.059 -8.720 -1.890 1.00 93.94 179 LEU A C 1
ATOM 1181 O O . LEU A 1 179 ? -0.980 -9.201 -2.338 1.00 93.94 179 LEU A O 1
ATOM 1185 N N . THR A 1 180 ? 0.161 -7.433 -1.543 1.00 94.56 180 THR A N 1
ATOM 1186 C CA . THR A 1 180 ? -0.945 -6.465 -1.653 1.00 94.56 180 THR A CA 1
ATOM 1187 C C . THR A 1 180 ? -0.632 -5.303 -2.595 1.00 94.56 180 THR A C 1
ATOM 1189 O O . THR A 1 180 ? 0.510 -4.863 -2.724 1.00 94.56 180 THR A O 1
ATOM 1192 N N . ALA A 1 181 ? -1.675 -4.754 -3.229 1.00 95.62 181 ALA A N 1
ATOM 1193 C CA . ALA A 1 181 ? -1.571 -3.569 -4.084 1.00 95.62 181 ALA A CA 1
ATOM 1194 C C . ALA A 1 181 ? -1.104 -2.322 -3.321 1.00 95.62 181 ALA A C 1
ATOM 1196 O O . ALA A 1 181 ? -0.239 -1.600 -3.798 1.00 95.62 181 ALA A O 1
ATOM 1197 N N . TYR A 1 182 ? -1.630 -2.089 -2.118 1.00 95.25 182 TYR A N 1
ATOM 1198 C CA . TYR A 1 182 ? -1.318 -0.905 -1.316 1.00 95.25 182 TYR A CA 1
ATOM 1199 C C . TYR A 1 182 ? -0.789 -1.302 0.067 1.00 95.25 182 TYR A C 1
ATOM 1201 O O . TYR A 1 182 ? -1.202 -2.345 0.594 1.00 95.25 182 TYR A O 1
ATOM 1209 N N . PRO A 1 183 ? 0.091 -0.482 0.665 1.00 95.88 183 PRO A N 1
ATOM 1210 C CA . PRO A 1 183 ? 0.470 -0.616 2.061 1.00 95.88 183 PRO A CA 1
ATOM 1211 C C . PRO A 1 183 ? -0.643 -0.062 2.959 1.00 95.88 183 PRO A C 1
ATOM 1213 O O . PRO A 1 183 ? -1.438 0.793 2.550 1.00 95.88 183 PRO A O 1
ATOM 1216 N N . VAL A 1 184 ? -0.682 -0.535 4.201 1.00 94.88 184 VAL A N 1
ATOM 1217 C CA . VAL A 1 184 ? -1.595 -0.043 5.239 1.00 94.88 184 VAL A CA 1
ATOM 1218 C C . VAL A 1 184 ? -0.813 0.397 6.466 1.00 94.88 184 VAL A C 1
ATOM 1220 O O . VAL A 1 184 ? 0.222 -0.191 6.783 1.00 94.88 184 VAL A O 1
ATOM 1223 N N . CYS A 1 185 ? -1.311 1.417 7.163 1.00 94.69 185 CYS A N 1
ATOM 1224 C CA . CYS A 1 185 ? -0.793 1.805 8.470 1.00 94.69 185 CYS A CA 1
ATOM 1225 C C . CYS A 1 185 ? -0.884 0.625 9.444 1.00 94.69 185 CYS A C 1
ATOM 1227 O O . CYS A 1 185 ? -1.897 -0.081 9.461 1.00 94.69 185 CYS A O 1
ATOM 1229 N N . THR A 1 186 ? 0.148 0.423 10.266 1.00 93.00 186 THR A N 1
ATOM 1230 C CA . THR A 1 186 ? 0.129 -0.582 11.344 1.00 93.00 186 THR A CA 1
ATOM 1231 C C . THR A 1 186 ? 0.024 0.040 12.733 1.00 93.00 186 THR A C 1
ATOM 1233 O O . THR A 1 186 ? -0.492 -0.620 13.633 1.00 93.00 186 THR A O 1
ATOM 1236 N N . ALA A 1 187 ? 0.445 1.299 12.898 1.00 92.00 187 ALA A N 1
ATOM 1237 C CA . ALA A 1 187 ? 0.390 2.038 14.158 1.00 92.00 187 ALA A CA 1
ATOM 1238 C C . ALA A 1 187 ? -0.821 2.995 14.200 1.00 92.00 187 ALA A C 1
ATOM 1240 O O . ALA A 1 187 ? -1.962 2.538 14.307 1.00 92.00 187 ALA A O 1
ATOM 1241 N N . ARG A 1 188 ? -0.621 4.318 14.109 1.00 93.31 188 ARG A N 1
ATOM 1242 C CA . ARG A 1 188 ? -1.736 5.280 14.048 1.00 93.31 188 ARG A CA 1
ATOM 1243 C C . ARG A 1 188 ? -2.498 5.096 12.734 1.00 93.31 188 ARG A C 1
ATOM 1245 O O . ARG A 1 188 ? -1.902 4.815 11.702 1.00 93.31 188 ARG A O 1
ATOM 1252 N N . PHE A 1 189 ? -3.818 5.246 12.761 1.00 92.88 189 PHE A N 1
ATOM 1253 C CA . PHE A 1 189 ? -4.704 5.005 11.614 1.00 92.88 189 PHE A CA 1
ATOM 1254 C C . PHE A 1 189 ? -4.667 3.557 11.078 1.00 92.88 189 PHE A C 1
ATOM 1256 O O . PHE A 1 189 ? -4.913 3.327 9.894 1.00 92.88 189 PHE A O 1
ATOM 1263 N N . SER A 1 190 ? -4.352 2.583 11.946 1.00 91.81 190 SER A N 1
ATOM 1264 C CA . SER A 1 190 ? -4.161 1.168 11.590 1.00 91.81 190 SER A CA 1
ATOM 1265 C C . SER A 1 190 ? -5.270 0.616 10.682 1.00 91.81 190 SER A C 1
ATOM 1267 O O . SER A 1 190 ? -6.457 0.787 10.961 1.00 91.81 190 SER A O 1
ATOM 1269 N N . GLY A 1 191 ? -4.881 -0.032 9.581 1.00 89.69 191 GLY A N 1
ATOM 1270 C CA . GLY A 1 191 ? -5.788 -0.548 8.548 1.00 89.69 191 GLY A CA 1
ATOM 1271 C C . GLY A 1 191 ? -6.123 0.431 7.410 1.00 89.69 191 GLY A C 1
ATOM 1272 O O . GLY A 1 191 ? -6.502 -0.020 6.328 1.00 89.69 191 GLY A O 1
ATOM 1273 N N . CYS A 1 192 ? -5.926 1.744 7.578 1.00 92.88 192 CYS A N 1
ATOM 1274 C CA . CYS A 1 192 ? -6.041 2.687 6.461 1.00 92.88 192 CYS A CA 1
ATOM 1275 C C . CYS A 1 192 ? -4.877 2.551 5.473 1.00 92.88 192 CYS A C 1
ATOM 1277 O O . CYS A 1 192 ? -3.737 2.296 5.861 1.00 92.88 192 CYS A O 1
ATOM 1279 N N . ARG A 1 193 ? -5.160 2.761 4.180 1.00 94.94 193 ARG A N 1
ATOM 1280 C CA . ARG A 1 193 ? -4.141 2.766 3.118 1.00 94.94 193 ARG A CA 1
ATOM 1281 C C . ARG A 1 193 ? -3.283 4.028 3.182 1.00 94.94 193 ARG A C 1
ATOM 1283 O O . ARG A 1 193 ? -3.808 5.123 3.376 1.00 94.94 193 ARG A O 1
ATOM 1290 N N . CYS A 1 194 ? -1.992 3.875 2.914 1.00 95.25 194 CYS A N 1
ATOM 1291 C CA . CYS A 1 194 ? -1.042 4.977 2.777 1.00 95.25 194 CYS A CA 1
ATOM 1292 C C . CYS A 1 194 ? -0.360 4.959 1.397 1.00 95.25 194 CYS A C 1
ATOM 1294 O O . CYS A 1 194 ? -0.489 4.003 0.629 1.00 95.25 194 CYS A O 1
ATOM 1296 N N . GLN A 1 195 ? 0.325 6.047 1.052 1.00 95.62 195 GLN A N 1
ATOM 1297 C CA . GLN A 1 195 ? 1.158 6.150 -0.144 1.00 95.62 195 GLN A CA 1
ATOM 1298 C C . GLN A 1 195 ? 2.535 5.558 0.159 1.00 95.62 195 GLN A C 1
ATOM 1300 O O . GLN A 1 195 ? 3.214 6.014 1.081 1.00 95.62 195 GLN A O 1
ATOM 1305 N N . ALA A 1 196 ? 2.941 4.550 -0.613 1.00 95.19 196 ALA A N 1
ATOM 1306 C CA . ALA A 1 196 ? 4.248 3.928 -0.467 1.00 95.19 196 ALA A CA 1
ATOM 1307 C C . ALA A 1 196 ? 5.374 4.914 -0.820 1.00 95.19 196 ALA A C 1
ATOM 1309 O O . ALA A 1 196 ? 5.289 5.634 -1.816 1.00 95.19 196 ALA A O 1
ATOM 1310 N N . THR A 1 197 ? 6.440 4.916 -0.026 1.00 93.69 197 THR A N 1
ATOM 1311 C CA . THR A 1 197 ? 7.681 5.658 -0.286 1.00 93.69 197 THR A CA 1
ATOM 1312 C C . THR A 1 197 ? 8.856 4.693 -0.456 1.00 93.69 197 THR A C 1
ATOM 1314 O O . THR A 1 197 ? 8.715 3.487 -0.249 1.00 93.69 197 THR A O 1
ATOM 1317 N N . ASP A 1 198 ? 10.046 5.202 -0.791 1.00 91.69 198 ASP A N 1
ATOM 1318 C CA . ASP A 1 198 ? 11.260 4.374 -0.872 1.00 91.69 198 ASP A CA 1
ATOM 1319 C C . ASP A 1 198 ? 11.543 3.614 0.444 1.00 91.69 198 ASP A C 1
ATOM 1321 O O . ASP A 1 198 ? 12.039 2.489 0.407 1.00 91.69 198 ASP A O 1
ATOM 1325 N N . THR A 1 199 ? 11.152 4.168 1.599 1.00 90.94 199 THR A N 1
ATOM 1326 C CA . THR A 1 199 ? 11.239 3.498 2.910 1.00 90.94 199 THR A CA 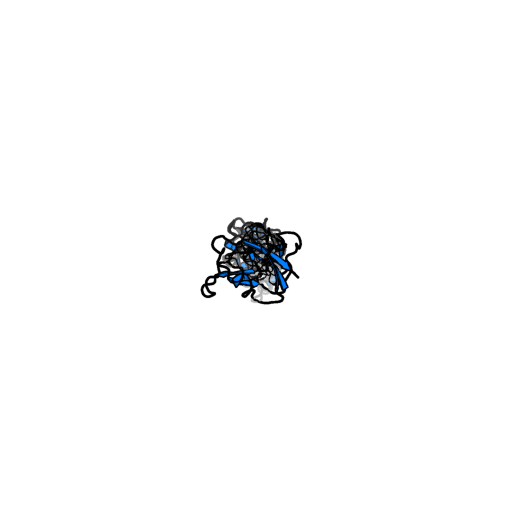1
ATOM 1327 C C . THR A 1 199 ? 10.240 2.345 3.028 1.00 90.94 199 THR A C 1
ATOM 1329 O O . THR A 1 199 ? 10.598 1.265 3.494 1.00 90.94 199 THR A O 1
ATOM 1332 N N . THR A 1 200 ? 9.000 2.542 2.567 1.00 93.00 200 THR A N 1
ATOM 1333 C CA . THR A 1 200 ? 7.950 1.508 2.560 1.00 93.00 200 THR A CA 1
ATOM 1334 C C . THR A 1 200 ? 8.271 0.358 1.597 1.00 93.00 200 THR A C 1
ATOM 1336 O O . THR A 1 200 ? 7.928 -0.795 1.858 1.00 93.00 200 THR A O 1
ATOM 1339 N N . CYS A 1 201 ? 8.900 0.678 0.463 1.00 92.88 201 CYS A N 1
ATOM 1340 C CA . CYS A 1 201 ? 9.205 -0.250 -0.626 1.00 92.88 201 CYS A CA 1
ATOM 1341 C C . CYS A 1 201 ? 10.532 -1.001 -0.438 1.00 92.88 201 CYS A C 1
ATOM 1343 O O . CYS A 1 201 ? 10.665 -2.139 -0.891 1.00 92.88 201 CYS A O 1
ATOM 1345 N N . GLY A 1 202 ? 11.516 -0.381 0.220 1.00 90.62 202 GLY A N 1
ATOM 1346 C CA . GLY A 1 202 ? 12.853 -0.941 0.394 1.00 90.62 202 GLY A CA 1
ATOM 1347 C C . GLY A 1 202 ? 13.665 -0.979 -0.907 1.00 90.62 202 GLY A C 1
ATOM 1348 O O . GLY A 1 202 ? 13.600 -0.079 -1.744 1.00 90.62 202 GLY A O 1
ATOM 1349 N N . THR A 1 203 ? 14.485 -2.018 -1.075 1.00 91.25 203 THR A N 1
ATOM 1350 C CA . THR A 1 203 ? 15.338 -2.174 -2.262 1.00 91.25 203 THR A CA 1
ATOM 1351 C C . THR A 1 203 ? 14.534 -2.582 -3.499 1.00 91.25 203 THR A C 1
ATOM 1353 O O . THR A 1 203 ? 13.667 -3.455 -3.442 1.00 91.25 203 THR A O 1
ATOM 1356 N N . ARG A 1 204 ? 14.854 -1.969 -4.649 1.00 90.94 204 ARG A N 1
ATOM 1357 C CA . ARG A 1 204 ? 14.186 -2.248 -5.931 1.00 90.94 204 ARG A CA 1
ATOM 1358 C C . ARG A 1 204 ? 14.358 -3.717 -6.328 1.00 90.94 204 ARG A C 1
ATOM 1360 O O . ARG A 1 204 ? 15.483 -4.211 -6.423 1.00 90.94 204 ARG A O 1
ATOM 1367 N N . ARG A 1 205 ? 13.234 -4.377 -6.597 1.00 91.12 205 ARG A N 1
ATOM 1368 C CA . ARG A 1 205 ? 13.113 -5.762 -7.090 1.00 91.12 205 ARG A CA 1
ATOM 1369 C C . ARG A 1 205 ? 12.766 -5.782 -8.581 1.00 91.12 205 ARG A C 1
ATOM 1371 O O . ARG A 1 205 ? 12.587 -4.712 -9.155 1.00 91.12 205 ARG A O 1
ATOM 1378 N N . SER A 1 206 ? 12.695 -6.949 -9.223 1.00 90.75 206 SER A N 1
ATOM 1379 C CA . SER A 1 206 ? 12.284 -7.032 -10.634 1.00 90.75 206 SER A CA 1
ATOM 1380 C C . SER A 1 206 ?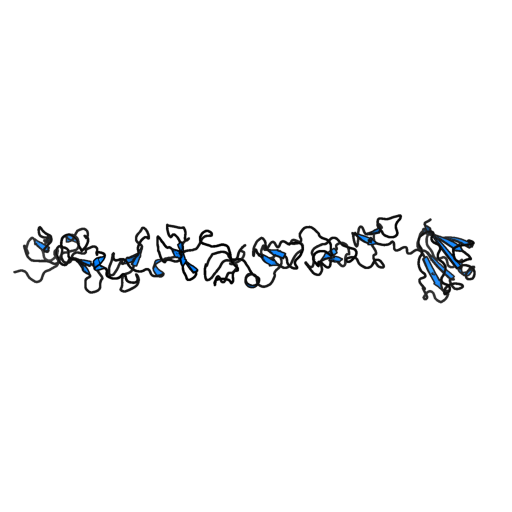 10.869 -6.479 -10.827 1.00 90.75 206 SER A C 1
ATOM 1382 O O . SER A 1 206 ? 9.998 -6.690 -9.984 1.00 90.75 206 SER A O 1
ATOM 1384 N N . CYS A 1 207 ? 10.610 -5.803 -11.946 1.00 91.19 207 CYS A N 1
ATOM 1385 C CA . CYS A 1 207 ? 9.264 -5.345 -12.299 1.00 91.19 207 CYS A CA 1
ATOM 1386 C C . CYS A 1 207 ? 8.255 -6.491 -12.533 1.00 91.19 207 CYS A C 1
ATOM 1388 O O . CYS A 1 207 ? 7.045 -6.261 -12.459 1.00 91.19 207 CYS A O 1
ATOM 1390 N N . ASP A 1 208 ? 8.742 -7.718 -12.738 1.00 90.19 208 ASP A N 1
ATOM 1391 C CA . ASP A 1 208 ? 7.920 -8.930 -12.838 1.00 90.19 208 ASP A CA 1
ATOM 1392 C C . ASP A 1 208 ? 7.774 -9.685 -11.498 1.00 90.19 208 ASP A C 1
ATOM 1394 O O . ASP A 1 208 ? 6.893 -10.539 -11.369 1.00 90.19 208 ASP A O 1
ATOM 1398 N N . ASP A 1 209 ? 8.580 -9.365 -10.472 1.00 93.06 209 ASP A N 1
ATOM 1399 C CA . ASP A 1 209 ? 8.547 -10.073 -9.184 1.00 93.06 209 ASP A CA 1
ATOM 1400 C C . ASP A 1 209 ? 7.184 -9.927 -8.499 1.00 93.06 209 ASP A C 1
ATOM 1402 O O . ASP A 1 209 ? 6.621 -8.833 -8.408 1.00 93.06 209 ASP A O 1
ATOM 1406 N N . ASN A 1 210 ? 6.692 -11.023 -7.911 1.00 93.25 210 ASN A N 1
ATOM 1407 C CA . ASN A 1 210 ? 5.599 -11.019 -6.930 1.00 93.25 210 ASN A CA 1
ATOM 1408 C C . ASN A 1 210 ? 4.299 -10.316 -7.386 1.00 93.25 210 ASN A C 1
ATOM 1410 O O . ASN A 1 210 ? 3.500 -9.873 -6.558 1.00 93.25 210 ASN A O 1
ATOM 1414 N N . GLY A 1 211 ? 4.072 -10.208 -8.699 1.00 92.38 211 GLY A N 1
ATOM 1415 C CA . GLY A 1 211 ? 2.919 -9.508 -9.269 1.00 92.38 211 GLY A CA 1
ATOM 1416 C C . GLY A 1 211 ? 3.029 -7.979 -9.268 1.00 92.38 211 GLY A C 1
ATOM 1417 O O . GLY A 1 211 ? 1.999 -7.321 -9.401 1.00 92.38 211 GLY A O 1
ATOM 1418 N N . CYS A 1 212 ? 4.236 -7.409 -9.142 1.00 94.12 212 CYS A N 1
ATOM 1419 C CA . CYS A 1 212 ? 4.504 -5.967 -9.253 1.00 94.12 212 CYS A CA 1
ATOM 1420 C C . CYS A 1 212 ? 3.879 -5.348 -10.515 1.00 94.12 212 CYS A C 1
ATOM 1422 O O . CYS A 1 212 ? 3.274 -4.277 -10.435 1.00 94.12 212 CYS A O 1
ATOM 1424 N N . ARG A 1 213 ? 3.971 -6.037 -11.667 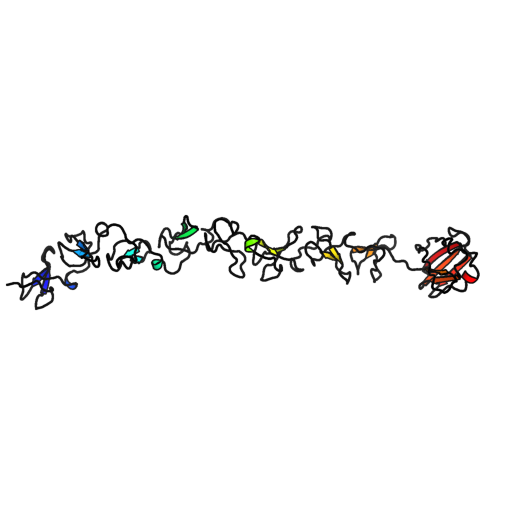1.00 92.00 213 ARG A N 1
ATOM 1425 C CA . ARG A 1 213 ? 3.503 -5.541 -12.978 1.00 92.00 213 ARG A CA 1
ATOM 1426 C C . ARG A 1 213 ? 4.033 -4.127 -13.228 1.00 92.00 213 ARG A C 1
ATOM 1428 O O . ARG A 1 213 ? 3.263 -3.167 -13.330 1.00 92.00 213 ARG A O 1
ATOM 1435 N N . GLY A 1 214 ? 5.356 -3.990 -13.203 1.00 90.06 214 GLY A N 1
ATOM 1436 C CA . GLY A 1 214 ? 6.012 -2.705 -13.402 1.00 90.06 214 GLY A CA 1
ATOM 1437 C C . GLY A 1 214 ? 5.685 -2.119 -14.770 1.00 90.06 214 GLY A C 1
ATOM 1438 O O . GLY A 1 214 ? 5.833 -2.791 -15.786 1.00 90.06 214 GLY A O 1
ATOM 1439 N N . SER A 1 215 ? 5.240 -0.867 -14.774 1.00 87.31 215 SER A N 1
ATOM 1440 C CA . SER A 1 215 ? 5.000 -0.060 -15.971 1.00 87.31 215 SER A CA 1
ATOM 1441 C C . SER A 1 215 ? 5.971 1.124 -16.007 1.00 87.31 215 SER A C 1
ATOM 1443 O O . SER A 1 215 ? 6.684 1.377 -15.029 1.00 87.31 215 SER A O 1
ATOM 1445 N N . TRP A 1 216 ? 6.030 1.836 -17.134 1.00 81.06 216 TRP A N 1
ATOM 1446 C CA . TRP A 1 216 ? 7.068 2.832 -17.398 1.00 81.06 216 TRP A CA 1
ATOM 1447 C C . TRP A 1 216 ? 6.554 4.119 -18.078 1.00 81.06 216 TRP A C 1
ATOM 1449 O O . TRP A 1 216 ? 5.558 4.118 -18.800 1.00 81.06 216 TRP A O 1
ATOM 1459 N N . ASP A 1 217 ? 7.253 5.224 -17.817 1.00 72.50 217 ASP A N 1
ATOM 1460 C CA . ASP A 1 217 ? 6.946 6.622 -18.168 1.00 72.50 217 ASP A CA 1
ATOM 1461 C C . ASP A 1 217 ? 7.645 7.171 -19.446 1.00 72.50 217 ASP A C 1
ATOM 1463 O O . ASP A 1 217 ? 7.294 8.240 -19.945 1.00 72.50 217 ASP A O 1
ATOM 1467 N N . GLY A 1 218 ? 8.609 6.448 -20.019 1.00 65.06 218 GLY A N 1
ATOM 1468 C CA . GLY A 1 218 ? 9.512 6.877 -21.093 1.00 65.06 218 GLY A CA 1
ATOM 1469 C C . GLY A 1 218 ? 10.751 7.702 -20.686 1.00 65.06 218 GLY A C 1
ATOM 1470 O O . GLY A 1 218 ? 11.437 8.182 -21.592 1.00 65.06 218 GLY A O 1
ATOM 1471 N N . GLN A 1 219 ? 11.022 7.939 -19.393 1.00 68.88 219 GLN A N 1
ATOM 1472 C CA . GLN A 1 219 ? 11.973 8.964 -18.918 1.00 68.88 219 GLN A CA 1
ATOM 1473 C C . GLN A 1 219 ? 12.876 8.597 -17.718 1.00 68.88 219 GLN A C 1
ATOM 1475 O O . GLN A 1 219 ? 14.031 9.024 -17.690 1.00 68.88 219 GLN A O 1
ATOM 1480 N N . SER A 1 220 ? 12.385 7.878 -16.704 1.00 76.56 220 SER A N 1
ATOM 1481 C CA . SER A 1 220 ? 13.134 7.591 -15.462 1.00 76.56 220 SER A CA 1
ATOM 1482 C C . SER A 1 220 ? 14.130 6.411 -15.598 1.00 76.56 220 SER A C 1
ATOM 1484 O O . SER A 1 220 ? 14.346 5.887 -16.686 1.00 76.56 220 SER A O 1
ATOM 1486 N N . SER A 1 221 ? 14.777 5.969 -14.509 1.00 77.44 221 SER A N 1
ATOM 1487 C CA . SER A 1 221 ? 15.739 4.838 -14.515 1.00 77.44 221 SER A CA 1
ATOM 1488 C C . SER A 1 221 ? 15.221 3.570 -13.817 1.00 77.44 221 SER A C 1
ATOM 1490 O O . SER A 1 221 ? 15.994 2.677 -13.464 1.00 77.44 221 SER A O 1
ATOM 1492 N N . TYR A 1 222 ? 13.913 3.501 -13.576 1.00 85.00 222 TYR A N 1
ATOM 1493 C CA . TYR A 1 222 ? 13.225 2.436 -12.850 1.00 85.00 222 TYR A CA 1
ATOM 1494 C C . TYR A 1 222 ? 11.777 2.337 -13.338 1.00 85.00 222 TYR A C 1
ATOM 1496 O O . TYR A 1 222 ? 11.176 3.354 -13.667 1.00 85.00 222 TYR A O 1
ATOM 1504 N N . GLY A 1 223 ? 11.201 1.137 -13.353 1.00 87.50 223 GLY A N 1
ATOM 1505 C CA . GLY A 1 223 ? 9.756 0.979 -13.525 1.00 87.50 223 GLY A CA 1
ATOM 1506 C C . GLY A 1 223 ? 9.010 1.325 -12.235 1.00 87.50 223 GLY A C 1
ATOM 1507 O O . GLY A 1 223 ? 9.615 1.421 -11.164 1.00 87.50 223 GLY A O 1
ATOM 1508 N N . VAL A 1 224 ? 7.690 1.471 -12.318 1.00 91.75 224 VAL A N 1
ATOM 1509 C CA . VAL A 1 224 ? 6.808 1.646 -11.155 1.00 91.75 224 VAL A CA 1
ATOM 1510 C C . VAL A 1 224 ? 5.771 0.528 -11.150 1.00 91.75 224 VAL A C 1
ATOM 1512 O O . VAL A 1 224 ? 5.084 0.316 -12.149 1.00 91.75 224 VAL A O 1
ATOM 1515 N N . CYS A 1 225 ? 5.651 -0.202 -10.040 1.00 94.06 225 CYS A N 1
ATOM 1516 C CA . CYS A 1 225 ? 4.671 -1.279 -9.907 1.00 94.06 225 CYS A CA 1
ATOM 1517 C C . CYS A 1 225 ? 3.230 -0.751 -10.028 1.00 94.06 225 CYS A C 1
ATOM 1519 O O . CYS A 1 225 ? 2.885 0.286 -9.451 1.00 94.06 225 CYS A O 1
ATOM 1521 N N . THR A 1 226 ? 2.381 -1.493 -10.746 1.00 93.44 226 THR A N 1
ATOM 1522 C CA . THR A 1 226 ? 0.951 -1.180 -10.952 1.00 93.44 226 THR A CA 1
ATOM 1523 C C . THR A 1 226 ? 0.001 -2.289 -10.479 1.00 93.44 226 THR A C 1
ATOM 1525 O O . THR A 1 226 ? -1.209 -2.080 -10.434 1.00 93.44 226 THR A O 1
ATOM 1528 N N . GLY A 1 227 ? 0.534 -3.463 -10.118 1.00 93.88 227 GLY A N 1
ATOM 1529 C CA . GLY A 1 227 ? -0.201 -4.600 -9.564 1.00 93.88 227 GLY A CA 1
ATOM 1530 C C . GLY A 1 227 ? -0.102 -4.647 -8.040 1.00 93.88 227 GLY A C 1
ATOM 1531 O O . GLY A 1 227 ? -0.771 -3.891 -7.344 1.00 93.88 227 GLY A O 1
ATOM 1532 N N . ASN A 1 228 ? 0.734 -5.543 -7.516 1.00 95.69 228 ASN A N 1
ATOM 1533 C CA . ASN A 1 228 ? 1.174 -5.484 -6.121 1.00 95.69 228 ASN A CA 1
ATOM 1534 C C . ASN A 1 228 ? 2.205 -4.361 -5.935 1.00 95.69 228 ASN A C 1
ATOM 1536 O O . ASN A 1 228 ? 2.893 -3.998 -6.883 1.00 95.69 228 ASN A O 1
ATOM 1540 N N . PHE A 1 229 ? 2.348 -3.837 -4.717 1.00 95.88 229 PHE A N 1
ATOM 1541 C CA . PHE A 1 229 ? 3.342 -2.806 -4.384 1.00 95.88 229 PHE A CA 1
ATOM 1542 C C . PHE A 1 229 ? 3.190 -1.485 -5.170 1.00 95.88 229 PHE A C 1
ATOM 1544 O O . PHE A 1 229 ? 4.183 -0.864 -5.538 1.00 95.88 229 PHE A O 1
ATOM 1551 N N . VAL A 1 230 ? 1.956 -1.043 -5.447 1.00 95.31 230 VAL A N 1
ATOM 1552 C CA . VAL A 1 230 ? 1.658 0.131 -6.290 1.00 95.31 230 VAL A CA 1
ATOM 1553 C C . VAL A 1 230 ? 2.425 1.372 -5.830 1.00 95.31 230 VAL A C 1
ATOM 1555 O O . VAL A 1 230 ? 2.373 1.758 -4.662 1.00 95.31 230 VAL A O 1
ATOM 1558 N N . GLY A 1 231 ? 3.116 2.013 -6.775 1.00 92.06 231 GLY A N 1
ATOM 1559 C CA . GLY A 1 231 ? 3.968 3.180 -6.522 1.00 92.06 231 GLY A CA 1
ATOM 1560 C C . GLY A 1 231 ? 5.418 2.839 -6.156 1.00 92.06 231 GLY A C 1
ATOM 1561 O O . GLY A 1 231 ? 6.280 3.712 -6.247 1.00 92.06 231 GLY A O 1
ATOM 1562 N N . CYS A 1 232 ? 5.729 1.584 -5.815 1.00 95.25 232 CYS A N 1
ATOM 1563 C CA . CYS A 1 232 ? 7.106 1.162 -5.579 1.00 95.25 232 CYS A CA 1
ATOM 1564 C C . CYS A 1 232 ? 7.926 1.099 -6.869 1.00 95.25 232 CYS A C 1
ATOM 1566 O O . CYS A 1 232 ? 7.453 0.669 -7.922 1.00 95.25 232 CYS A O 1
ATOM 1568 N N . LYS A 1 233 ? 9.195 1.498 -6.752 1.00 93.50 233 LYS A N 1
ATOM 1569 C CA . LYS A 1 233 ? 10.174 1.491 -7.841 1.00 93.50 233 LYS A CA 1
ATOM 1570 C C . LYS A 1 233 ? 10.715 0.076 -8.056 1.00 93.50 233 LYS A C 1
ATOM 1572 O O . LYS A 1 233 ? 11.122 -0.585 -7.099 1.00 93.50 233 LYS A O 1
ATOM 1577 N N . CYS A 1 234 ? 10.783 -0.365 -9.305 1.00 91.94 234 CYS A N 1
ATOM 1578 C CA . CYS A 1 234 ? 11.275 -1.684 -9.699 1.00 91.94 234 CYS A CA 1
ATOM 1579 C C . CYS A 1 234 ? 12.371 -1.595 -10.774 1.00 91.94 234 CYS A C 1
ATOM 1581 O O . CYS A 1 234 ? 12.532 -0.581 -11.456 1.00 91.94 234 CYS A O 1
ATOM 1583 N N . ASN A 1 235 ? 13.156 -2.660 -10.899 1.00 87.31 235 ASN A N 1
ATOM 1584 C CA . ASN A 1 235 ? 14.182 -2.832 -11.917 1.00 87.31 235 ASN A CA 1
ATOM 1585 C C . ASN A 1 235 ? 13.507 -3.360 -13.197 1.00 87.31 235 ASN A C 1
ATOM 1587 O O . ASN A 1 235 ? 12.907 -4.439 -13.139 1.00 87.31 235 ASN A O 1
ATOM 1591 N N . PRO A 1 236 ? 13.570 -2.625 -14.322 1.00 81.44 236 PRO A N 1
ATOM 1592 C CA . PRO A 1 236 ? 12.894 -3.005 -15.558 1.00 81.44 236 PRO A CA 1
ATOM 1593 C C . PRO A 1 236 ? 13.325 -4.368 -16.104 1.00 81.44 236 PRO A C 1
ATOM 1595 O O . PRO A 1 236 ? 14.496 -4.736 -16.061 1.00 81.44 236 PRO A O 1
ATOM 1598 N N . THR A 1 237 ? 12.353 -5.076 -16.665 1.00 79.62 237 THR A N 1
ATOM 1599 C CA . THR A 1 237 ? 12.490 -6.293 -17.471 1.00 79.62 237 THR A CA 1
ATOM 1600 C C . THR A 1 237 ? 11.958 -6.058 -18.884 1.00 79.62 237 THR A C 1
ATOM 1602 O O . THR A 1 237 ? 11.222 -5.095 -19.119 1.00 79.62 237 THR A O 1
ATOM 1605 N N . SER A 1 238 ? 12.235 -6.990 -19.801 1.00 75.69 238 SER A N 1
ATOM 1606 C CA . SER A 1 238 ? 11.668 -7.031 -21.159 1.00 75.69 238 SER A CA 1
ATOM 1607 C C . SER A 1 238 ? 10.137 -6.902 -21.209 1.00 75.69 238 SER A C 1
ATOM 1609 O O . SER A 1 238 ? 9.610 -6.340 -22.165 1.00 75.69 238 SER A O 1
ATOM 1611 N N . ASN A 1 239 ? 9.426 -7.381 -20.182 1.00 78.62 239 ASN A N 1
ATOM 1612 C CA . ASN A 1 239 ? 7.961 -7.341 -20.098 1.00 78.62 239 ASN A CA 1
ATOM 1613 C C . ASN A 1 239 ? 7.425 -5.992 -19.587 1.00 78.62 239 ASN A C 1
ATOM 1615 O O . ASN A 1 239 ? 6.303 -5.612 -19.908 1.00 78.62 239 ASN A O 1
ATOM 1619 N N . SER A 1 240 ? 8.231 -5.259 -18.810 1.00 79.81 240 SER A N 1
ATOM 1620 C CA . SER A 1 240 ? 7.915 -3.901 -18.333 1.00 79.81 240 SER A CA 1
ATOM 1621 C C . SER A 1 240 ? 8.251 -2.793 -19.341 1.00 79.81 240 SER A C 1
ATOM 1623 O O . SER A 1 240 ? 7.911 -1.627 -19.128 1.00 79.81 240 SER A O 1
ATOM 1625 N N . CYS A 1 241 ? 8.935 -3.133 -20.438 1.00 73.62 241 CYS A N 1
ATOM 1626 C CA . CYS A 1 241 ? 9.208 -2.194 -21.517 1.00 73.62 241 CYS A CA 1
ATOM 1627 C C . CYS A 1 241 ? 7.889 -1.787 -22.190 1.00 73.62 241 CYS A C 1
ATOM 1629 O O . CYS A 1 241 ? 7.162 -2.628 -22.717 1.00 73.62 241 CYS A O 1
ATOM 1631 N N . GLY A 1 242 ? 7.596 -0.486 -22.211 1.00 72.19 242 GLY A N 1
ATOM 1632 C CA . GLY A 1 242 ? 6.509 0.058 -23.024 1.00 72.19 242 GLY A CA 1
ATOM 1633 C C . GLY A 1 242 ? 6.806 -0.016 -24.530 1.00 72.19 242 GLY A C 1
ATOM 1634 O O . GLY A 1 242 ? 7.752 -0.666 -24.975 1.00 72.19 242 GLY A O 1
ATOM 1635 N N . ALA A 1 243 ? 6.019 0.709 -25.330 1.00 74.62 243 ALA A N 1
ATOM 1636 C CA . ALA A 1 243 ? 6.253 0.819 -26.772 1.00 74.62 243 ALA A CA 1
ATOM 1637 C C . ALA A 1 243 ? 7.703 1.248 -27.090 1.00 74.62 243 ALA A C 1
ATOM 1639 O O . ALA A 1 243 ? 8.245 2.153 -26.452 1.00 74.62 243 ALA A O 1
ATOM 1640 N N . MET A 1 244 ? 8.312 0.601 -28.089 1.00 75.75 244 MET A N 1
ATOM 1641 C CA . MET A 1 244 ? 9.732 0.751 -28.424 1.00 75.75 244 MET A CA 1
ATOM 1642 C C . MET A 1 244 ? 10.088 2.203 -28.790 1.00 75.75 244 MET A C 1
ATOM 1644 O O . MET A 1 244 ? 9.457 2.818 -29.652 1.00 75.75 244 MET A O 1
ATOM 1648 N N . ARG A 1 245 ? 11.115 2.759 -28.136 1.00 78.12 245 ARG A N 1
ATOM 1649 C CA . ARG A 1 245 ? 11.574 4.155 -28.296 1.00 78.12 245 ARG A CA 1
ATOM 1650 C C . ARG A 1 245 ? 12.988 4.221 -28.869 1.00 78.12 245 ARG A C 1
ATOM 1652 O O . ARG A 1 245 ? 13.678 3.211 -28.918 1.00 78.12 245 ARG A O 1
ATOM 1659 N N . SER A 1 246 ? 13.406 5.404 -29.322 1.00 84.00 246 SER A N 1
ATOM 1660 C CA . SER A 1 246 ? 14.775 5.656 -29.802 1.00 84.00 246 SER A CA 1
ATOM 1661 C C . SER A 1 246 ? 15.827 5.283 -28.750 1.00 84.00 246 SER A C 1
ATOM 1663 O O . SER A 1 246 ? 15.651 5.589 -27.572 1.00 84.00 246 SER A O 1
ATOM 1665 N N . CYS A 1 247 ? 16.937 4.684 -29.184 1.00 85.75 247 CYS A N 1
ATOM 1666 C CA . CYS A 1 247 ? 18.069 4.313 -28.332 1.00 85.75 247 CYS A CA 1
ATOM 1667 C C . CYS A 1 247 ? 18.797 5.504 -27.669 1.00 85.75 247 CYS A C 1
ATOM 1669 O O . CYS A 1 247 ? 19.534 5.304 -26.701 1.00 85.75 247 CYS A O 1
ATOM 1671 N N . ASP A 1 248 ? 18.555 6.733 -28.139 1.00 84.19 248 ASP A N 1
ATOM 1672 C CA . ASP A 1 248 ? 19.045 7.971 -27.512 1.00 84.19 248 ASP A CA 1
ATOM 1673 C C . ASP A 1 248 ? 18.022 8.598 -26.542 1.00 84.19 248 ASP A C 1
ATOM 1675 O O . ASP A 1 248 ? 18.359 9.487 -25.757 1.00 84.19 248 ASP A O 1
ATOM 1679 N N . ALA A 1 249 ? 16.759 8.158 -26.568 1.00 81.62 249 ALA A N 1
ATOM 1680 C CA . ALA A 1 249 ? 15.702 8.743 -25.747 1.00 81.62 249 ALA A CA 1
ATOM 1681 C C . ALA A 1 249 ? 15.868 8.393 -24.259 1.00 81.62 249 ALA A C 1
ATOM 1683 O O . ALA A 1 249 ? 16.283 7.291 -23.901 1.00 81.62 249 ALA A O 1
ATOM 1684 N N . GLY A 1 250 ? 15.518 9.334 -23.375 1.00 74.94 250 GLY A N 1
ATOM 1685 C CA . GLY A 1 250 ? 15.429 9.090 -21.929 1.00 74.94 250 GLY A CA 1
ATOM 1686 C C . GLY A 1 250 ? 16.726 8.607 -21.265 1.00 74.94 250 GLY A C 1
ATOM 1687 O O . GLY A 1 250 ? 16.662 8.001 -20.203 1.00 74.94 250 GLY A O 1
ATOM 1688 N N . GLY A 1 251 ? 17.897 8.813 -21.881 1.00 79.44 251 GLY A N 1
ATOM 1689 C CA . GLY A 1 251 ? 19.176 8.310 -21.362 1.00 79.44 251 GLY A CA 1
ATOM 1690 C C . GLY A 1 251 ? 19.389 6.797 -21.521 1.00 79.44 251 GLY A C 1
ATOM 1691 O O . GLY A 1 251 ? 20.259 6.249 -20.844 1.00 79.44 251 GLY A O 1
ATOM 1692 N N . CYS A 1 252 ? 18.621 6.140 -22.399 1.00 83.69 252 CYS A N 1
ATOM 1693 C CA . CYS A 1 252 ? 18.677 4.709 -22.734 1.00 83.69 252 CYS A CA 1
ATOM 1694 C C . CYS A 1 252 ? 20.105 4.175 -22.978 1.00 83.69 252 CYS A C 1
ATOM 1696 O O . CYS A 1 252 ? 20.469 3.126 -22.437 1.00 83.69 252 CYS A O 1
ATOM 1698 N N . ASP A 1 253 ? 20.935 4.916 -23.725 1.00 86.00 253 ASP A N 1
ATOM 1699 C CA . ASP A 1 253 ? 22.291 4.499 -24.125 1.00 86.00 253 ASP A CA 1
ATOM 1700 C C . ASP A 1 253 ? 22.260 3.163 -24.875 1.00 86.00 253 ASP A C 1
ATOM 1702 O O . ASP A 1 253 ? 22.909 2.189 -24.482 1.00 86.00 253 ASP A O 1
ATOM 1706 N N . GLY A 1 254 ? 21.398 3.078 -25.889 1.00 87.00 254 GLY A N 1
ATOM 1707 C CA . GLY A 1 254 ? 21.153 1.828 -26.591 1.00 87.00 254 GLY A CA 1
ATOM 1708 C C . GLY A 1 254 ? 22.373 1.329 -27.353 1.00 87.00 254 GLY A C 1
ATOM 1709 O O . GLY A 1 254 ? 23.090 2.109 -27.975 1.00 87.00 254 GLY A O 1
ATOM 1710 N N . LYS A 1 255 ? 22.617 0.020 -27.282 1.00 85.69 255 LYS A N 1
ATOM 1711 C CA . LYS A 1 255 ? 23.713 -0.675 -27.966 1.00 85.69 255 LYS A CA 1
ATOM 1712 C C . LYS A 1 255 ? 23.226 -2.038 -28.431 1.00 85.69 255 LYS A C 1
ATOM 1714 O O . LYS A 1 255 ? 22.336 -2.633 -27.826 1.00 85.69 255 LYS A O 1
ATOM 1719 N N . PHE A 1 256 ? 23.821 -2.544 -29.499 1.00 81.81 256 PHE A N 1
ATOM 1720 C CA . PHE A 1 256 ? 23.568 -3.906 -29.952 1.00 81.81 256 PHE A CA 1
ATOM 1721 C C . PHE A 1 256 ? 24.249 -4.934 -29.044 1.00 81.81 256 PHE A C 1
ATOM 1723 O O . PHE A 1 256 ? 25.300 -4.664 -28.458 1.00 81.81 256 PHE A O 1
ATOM 1730 N N . ASN A 1 257 ? 23.651 -6.121 -28.944 1.00 74.25 257 ASN A N 1
ATOM 1731 C CA . ASN A 1 257 ? 24.298 -7.282 -28.337 1.00 74.25 257 ASN A CA 1
ATOM 1732 C C . ASN A 1 257 ? 25.310 -7.935 -29.310 1.00 74.25 257 ASN A C 1
ATOM 1734 O O . ASN A 1 257 ? 25.486 -7.476 -30.439 1.00 74.25 257 ASN A O 1
ATOM 1738 N N . SER A 1 258 ? 25.952 -9.031 -28.886 1.00 70.88 258 SER A N 1
ATOM 1739 C CA . SER A 1 258 ? 26.866 -9.858 -29.704 1.00 70.88 258 SER A CA 1
ATOM 1740 C C . SER A 1 258 ? 26.307 -10.222 -31.081 1.00 70.88 258 SER A C 1
ATOM 1742 O O . SER A 1 258 ? 27.027 -10.281 -32.080 1.00 70.88 258 SER A O 1
ATOM 1744 N N . ASP A 1 259 ? 25.006 -10.467 -31.134 1.00 71.69 259 ASP A N 1
ATOM 1745 C CA . ASP A 1 259 ? 24.328 -11.011 -32.302 1.00 71.69 259 ASP A CA 1
ATOM 1746 C C . ASP A 1 259 ? 24.056 -9.898 -33.320 1.00 71.69 259 ASP A C 1
ATOM 1748 O O . ASP A 1 259 ? 23.930 -10.159 -34.512 1.00 71.69 259 ASP A O 1
ATOM 1752 N N . GLY A 1 260 ? 24.029 -8.637 -32.877 1.00 69.31 260 GLY A N 1
ATOM 1753 C CA . GLY A 1 260 ? 23.827 -7.463 -33.722 1.00 69.31 260 GLY A CA 1
ATOM 1754 C C . GLY A 1 260 ? 22.392 -7.285 -34.224 1.00 69.31 260 GLY A C 1
ATOM 1755 O O . GLY A 1 260 ? 22.137 -6.353 -34.972 1.00 69.31 260 GLY A O 1
ATOM 1756 N N . ILE A 1 261 ? 21.449 -8.154 -33.851 1.00 70.94 261 ILE A N 1
ATOM 1757 C CA . ILE A 1 261 ? 20.087 -8.155 -34.414 1.00 70.94 261 ILE A CA 1
ATOM 1758 C C . ILE A 1 261 ? 19.228 -7.046 -33.793 1.00 70.94 261 ILE A C 1
ATOM 1760 O O . ILE A 1 261 ? 18.570 -6.297 -34.509 1.00 70.94 261 ILE A O 1
ATOM 1764 N N . ASN A 1 262 ? 19.258 -6.926 -32.464 1.00 77.38 262 ASN A N 1
ATOM 1765 C CA . ASN A 1 262 ? 18.459 -5.964 -31.707 1.00 77.38 262 ASN A CA 1
ATOM 1766 C C . ASN A 1 262 ? 19.368 -5.022 -30.911 1.00 77.38 262 ASN A C 1
ATOM 1768 O O . ASN A 1 262 ? 20.344 -5.461 -30.295 1.00 77.38 262 ASN A O 1
ATOM 1772 N N . ALA A 1 263 ? 19.018 -3.736 -30.894 1.00 83.69 263 ALA A N 1
ATOM 1773 C CA . ALA A 1 263 ? 19.595 -2.768 -29.974 1.00 83.69 263 ALA A CA 1
ATOM 1774 C C . ALA A 1 263 ? 18.786 -2.748 -28.671 1.00 83.69 263 ALA A C 1
ATOM 1776 O O . ALA A 1 263 ? 17.554 -2.756 -28.689 1.00 83.69 263 ALA A O 1
ATOM 1777 N N . PHE A 1 264 ? 19.485 -2.709 -27.541 1.00 84.88 264 PHE A N 1
ATOM 1778 C CA . PHE A 1 264 ? 18.900 -2.651 -26.206 1.00 84.88 264 PHE A CA 1
ATOM 1779 C C . PHE A 1 264 ? 19.498 -1.484 -25.430 1.00 84.88 264 PHE A C 1
ATOM 1781 O O . PHE A 1 264 ? 20.697 -1.221 -25.533 1.00 84.88 264 PHE A O 1
ATOM 1788 N N . CYS A 1 265 ? 18.692 -0.807 -24.617 1.00 83.06 265 CYS A N 1
ATOM 1789 C CA . CYS A 1 265 ? 19.188 0.184 -23.670 1.00 83.06 265 CYS A CA 1
ATOM 1790 C C . CYS A 1 265 ? 20.215 -0.445 -22.717 1.00 83.06 265 CYS A C 1
ATOM 1792 O O . CYS A 1 265 ? 20.041 -1.582 -22.270 1.00 83.06 265 CYS A O 1
ATOM 1794 N N . THR A 1 266 ? 21.292 0.287 -22.406 1.00 83.31 266 THR A N 1
ATOM 1795 C CA . THR A 1 266 ? 22.374 -0.192 -21.519 1.00 83.31 266 THR A CA 1
ATOM 1796 C C . THR A 1 266 ? 22.575 0.654 -20.262 1.00 83.31 266 THR A C 1
ATOM 1798 O O . THR A 1 266 ? 23.287 0.223 -19.358 1.00 83.31 266 THR A O 1
ATOM 1801 N N . ARG A 1 267 ? 21.930 1.827 -20.167 1.00 80.94 267 ARG A N 1
ATOM 1802 C CA . ARG A 1 267 ? 21.987 2.717 -18.995 1.00 80.94 267 ARG A CA 1
ATOM 1803 C C . ARG A 1 267 ? 20.627 2.803 -18.305 1.00 80.94 267 ARG A C 1
ATOM 1805 O O . ARG A 1 267 ? 20.422 2.144 -17.289 1.00 80.94 267 ARG A O 1
ATOM 1812 N N . ASN A 1 268 ? 19.684 3.567 -18.855 1.00 75.69 268 ASN A N 1
ATOM 1813 C CA . ASN A 1 268 ? 18.306 3.556 -18.365 1.00 75.69 268 ASN A CA 1
ATOM 1814 C C . ASN A 1 268 ? 17.556 2.381 -19.011 1.00 75.69 268 ASN A C 1
ATOM 1816 O O . ASN A 1 268 ? 17.416 2.343 -20.227 1.00 75.69 268 ASN A O 1
ATOM 1820 N N . TYR A 1 269 ? 17.099 1.439 -18.177 1.00 75.00 269 TYR A N 1
ATOM 1821 C CA . TYR A 1 269 ? 16.443 0.162 -18.526 1.00 75.00 269 TYR A CA 1
ATOM 1822 C C . TYR A 1 269 ? 17.366 -0.826 -19.259 1.00 75.00 269 TYR A C 1
ATOM 1824 O O . TYR A 1 269 ? 17.119 -1.157 -20.421 1.00 75.00 269 TYR A O 1
ATOM 1832 N N . PRO A 1 270 ? 18.421 -1.329 -18.592 1.00 75.56 270 PRO A N 1
ATOM 1833 C CA . PRO A 1 270 ? 19.270 -2.376 -19.155 1.00 75.56 270 PRO A CA 1
ATOM 1834 C C . PRO A 1 270 ? 18.429 -3.553 -19.679 1.00 75.56 270 PRO A C 1
ATOM 1836 O O . PRO A 1 270 ? 17.720 -4.202 -18.914 1.00 75.56 270 PRO A O 1
ATOM 1839 N N . GLY A 1 271 ? 18.507 -3.820 -20.986 1.00 76.12 271 GLY A N 1
ATOM 1840 C CA . GLY A 1 271 ? 17.808 -4.935 -21.637 1.00 76.12 271 GLY A CA 1
ATOM 1841 C C . GLY A 1 271 ? 16.433 -4.629 -22.247 1.00 76.12 271 GLY A C 1
ATOM 1842 O O . GLY A 1 271 ? 15.856 -5.526 -22.858 1.00 76.12 271 GLY A O 1
ATOM 1843 N N . CYS A 1 272 ? 15.908 -3.399 -22.167 1.00 79.56 272 CYS A N 1
ATOM 1844 C CA . CYS A 1 272 ? 14.741 -3.028 -22.982 1.00 79.56 272 CYS A CA 1
ATOM 1845 C C . CYS A 1 272 ? 15.141 -2.765 -24.442 1.00 79.56 272 CYS A C 1
ATOM 1847 O O . CYS A 1 272 ? 16.116 -2.043 -24.666 1.00 79.56 272 CYS A O 1
ATOM 1849 N N . PRO A 1 273 ? 14.414 -3.302 -25.442 1.00 83.00 273 PRO A N 1
ATOM 1850 C CA . PRO A 1 273 ? 14.728 -3.074 -26.847 1.00 83.00 273 PRO A CA 1
ATOM 1851 C C . PRO A 1 273 ? 14.433 -1.623 -27.250 1.00 83.00 273 PRO A C 1
ATOM 1853 O O . PRO A 1 273 ? 13.469 -1.015 -26.776 1.00 83.00 273 PRO A O 1
ATOM 1856 N N . CYS A 1 274 ? 15.252 -1.072 -28.142 1.00 83.88 274 CYS A N 1
ATOM 1857 C CA . CYS A 1 274 ? 15.137 0.301 -28.622 1.00 83.88 274 CYS A CA 1
ATOM 1858 C C . CYS A 1 274 ? 15.365 0.399 -30.139 1.00 83.88 274 CYS A C 1
ATOM 1860 O O . CYS A 1 274 ? 16.063 -0.415 -30.739 1.00 83.88 274 CYS A O 1
ATOM 1862 N N . ASN A 1 275 ? 14.770 1.419 -30.759 1.00 84.62 275 ASN A N 1
ATOM 1863 C CA . ASN A 1 275 ? 14.978 1.761 -32.163 1.00 84.62 275 ASN A CA 1
ATOM 1864 C C . ASN A 1 275 ? 16.351 2.441 -32.315 1.00 84.62 275 ASN A C 1
ATOM 1866 O O . ASN A 1 275 ? 16.531 3.533 -31.761 1.00 84.62 275 ASN A O 1
ATOM 1870 N N . PRO A 1 276 ? 17.317 1.840 -33.030 1.00 80.38 276 PRO A N 1
ATOM 1871 C CA . PRO A 1 276 ? 18.672 2.364 -33.099 1.00 80.38 276 PRO A CA 1
ATOM 1872 C C . PRO A 1 276 ? 18.757 3.681 -33.875 1.00 80.38 276 PRO A C 1
ATOM 1874 O O . PRO A 1 276 ? 18.026 3.936 -34.831 1.00 80.38 276 PRO A O 1
ATOM 1877 N N . THR A 1 277 ? 19.685 4.516 -33.427 1.00 78.44 277 THR A N 1
ATOM 1878 C CA . THR A 1 277 ? 20.125 5.771 -34.038 1.00 78.44 277 THR A CA 1
ATOM 1879 C C . THR A 1 277 ? 21.590 5.659 -34.458 1.00 78.44 277 THR A C 1
ATOM 1881 O O . THR A 1 277 ? 22.306 4.748 -34.032 1.00 78.44 277 THR A O 1
ATOM 1884 N N . THR A 1 278 ? 22.085 6.657 -35.193 1.00 70.56 278 THR A N 1
ATOM 1885 C CA . THR A 1 278 ? 23.503 6.796 -35.569 1.00 70.56 278 THR A CA 1
ATOM 1886 C C . THR A 1 278 ? 24.487 6.709 -34.396 1.00 70.56 278 THR A C 1
ATOM 1888 O O . THR A 1 278 ? 25.646 6.381 -34.623 1.00 70.56 278 THR A O 1
ATOM 1891 N N . ASN A 1 279 ? 24.050 6.997 -33.164 1.00 74.50 279 ASN A N 1
ATOM 1892 C CA . ASN A 1 279 ? 24.891 6.975 -31.962 1.00 74.50 279 ASN A CA 1
ATOM 1893 C C . ASN A 1 279 ? 24.954 5.583 -31.307 1.00 74.50 279 ASN A C 1
ATOM 1895 O O . ASN A 1 279 ? 25.978 5.215 -30.739 1.00 74.50 279 ASN A O 1
ATOM 1899 N N . SER A 1 280 ? 23.874 4.800 -31.416 1.00 76.12 280 SER A N 1
ATOM 1900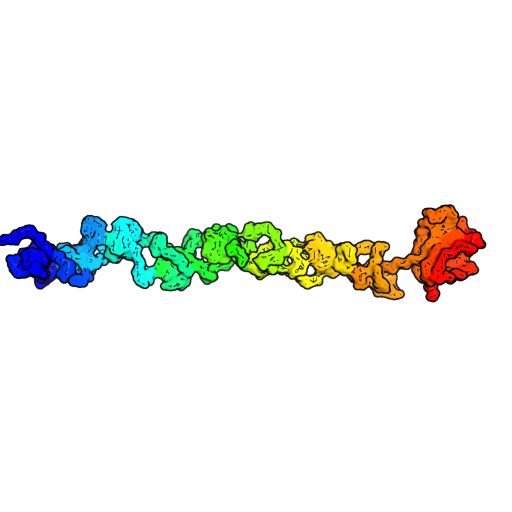 C CA . SER A 1 280 ? 23.801 3.408 -30.933 1.00 76.12 280 SER A CA 1
ATOM 1901 C C . SER A 1 280 ? 24.463 2.381 -31.862 1.00 76.12 280 SER A C 1
ATOM 1903 O O . SER A 1 280 ? 24.707 1.238 -31.470 1.00 76.12 280 SER A O 1
ATOM 1905 N N . CYS A 1 281 ? 24.732 2.779 -33.106 1.00 70.88 281 CYS A N 1
ATOM 1906 C CA . CYS A 1 281 ? 25.359 1.944 -34.121 1.00 70.88 281 CYS A CA 1
ATOM 1907 C C . CYS A 1 281 ? 26.886 1.868 -33.933 1.00 70.88 281 CYS A C 1
ATOM 1909 O O . CYS A 1 281 ? 27.515 2.883 -33.619 1.00 70.88 281 CYS A O 1
ATOM 1911 N N . PRO A 1 282 ? 27.521 0.706 -34.178 1.00 65.81 282 PRO A N 1
ATOM 1912 C CA . PRO A 1 282 ? 28.976 0.627 -34.296 1.00 65.81 282 PRO A CA 1
ATOM 1913 C C . PRO A 1 282 ? 29.498 1.536 -35.422 1.00 65.81 282 PRO A C 1
ATOM 1915 O O . PRO A 1 282 ? 28.770 1.877 -36.357 1.00 65.81 282 PRO A O 1
ATOM 1918 N N . ARG A 1 283 ? 30.775 1.937 -35.355 1.00 57.84 283 ARG A N 1
ATOM 1919 C CA . ARG A 1 283 ? 31.366 2.824 -36.372 1.00 57.84 283 ARG A CA 1
ATOM 1920 C C . ARG A 1 283 ? 31.369 2.146 -37.748 1.00 57.84 283 ARG A C 1
ATOM 1922 O O . ARG A 1 283 ? 31.812 1.011 -37.885 1.00 57.84 283 ARG A O 1
ATOM 1929 N N . VAL A 1 284 ? 30.948 2.904 -38.763 1.00 50.78 284 VAL A N 1
ATOM 1930 C CA . VAL A 1 284 ? 30.654 2.436 -40.135 1.00 50.78 284 VAL A CA 1
ATOM 1931 C C . VAL A 1 284 ? 31.799 1.653 -40.802 1.00 50.78 284 VAL A C 1
ATOM 1933 O O . VAL A 1 284 ? 31.527 0.812 -41.650 1.00 50.78 284 VAL A O 1
ATOM 1936 N N . LEU A 1 285 ? 33.063 1.866 -40.407 1.00 45.94 285 LEU A N 1
ATOM 1937 C CA . LEU A 1 285 ? 34.207 1.133 -40.971 1.00 45.94 285 LEU A CA 1
ATOM 1938 C C . LEU A 1 285 ? 34.129 -0.392 -40.775 1.00 45.94 285 LEU A C 1
ATOM 1940 O O . LEU A 1 285 ? 34.665 -1.108 -41.620 1.00 45.94 285 LEU A O 1
ATOM 1944 N N . ASP A 1 286 ? 33.474 -0.886 -39.718 1.00 46.91 286 ASP A N 1
ATOM 1945 C CA . ASP A 1 286 ? 33.432 -2.314 -39.344 1.00 46.91 286 ASP A CA 1
ATOM 1946 C C . ASP A 1 286 ? 32.039 -2.960 -39.438 1.00 46.91 286 ASP A C 1
ATOM 1948 O O . ASP A 1 286 ? 31.829 -4.071 -38.950 1.00 46.91 286 ASP A O 1
ATOM 1952 N N . LEU A 1 287 ? 31.076 -2.292 -40.083 1.00 53.31 287 LEU A N 1
ATOM 1953 C CA . LEU A 1 287 ? 29.701 -2.782 -40.162 1.00 53.31 287 LEU A CA 1
ATOM 1954 C C . LEU A 1 287 ? 29.501 -3.798 -41.299 1.00 53.31 287 LEU A C 1
ATOM 1956 O O . LEU A 1 287 ? 29.001 -3.487 -42.377 1.00 53.31 287 LEU A O 1
ATOM 1960 N N . ASP A 1 288 ? 29.881 -5.045 -41.033 1.00 54.78 288 ASP A N 1
ATOM 1961 C CA . ASP A 1 288 ? 29.514 -6.185 -41.871 1.00 54.78 288 ASP A CA 1
ATOM 1962 C C . ASP A 1 288 ? 28.035 -6.560 -41.628 1.00 54.78 288 ASP A C 1
ATOM 1964 O O . ASP A 1 288 ? 27.699 -7.236 -40.651 1.00 54.78 288 ASP A O 1
ATOM 1968 N N . CYS A 1 289 ? 27.127 -6.098 -42.504 1.00 55.16 289 CYS A N 1
ATOM 1969 C CA . CYS A 1 289 ? 25.700 -6.465 -42.451 1.00 55.16 289 CYS A CA 1
ATOM 1970 C C . CYS A 1 289 ? 25.459 -7.974 -42.737 1.00 55.16 289 CYS A C 1
ATOM 1972 O O . CYS A 1 289 ? 24.323 -8.443 -42.622 1.00 55.16 289 CYS A O 1
ATOM 1974 N N . SER A 1 290 ? 26.498 -8.712 -43.162 1.00 52.06 290 SER A N 1
ATOM 1975 C CA . SER A 1 290 ? 26.600 -10.168 -43.352 1.00 52.06 290 SER A CA 1
ATOM 1976 C C . SER A 1 290 ? 25.522 -10.872 -44.193 1.00 52.06 290 SER A C 1
ATOM 1978 O O . SER A 1 290 ? 25.417 -12.095 -44.145 1.00 52.06 290 SER A O 1
ATOM 1980 N N . SER A 1 291 ? 24.694 -10.130 -44.939 1.00 46.84 291 SER A N 1
ATOM 1981 C CA . SER A 1 291 ? 23.740 -10.660 -45.933 1.00 46.84 291 SER A CA 1
ATOM 1982 C C . SER A 1 291 ? 23.156 -9.546 -46.822 1.00 46.84 291 SER A C 1
ATOM 1984 O O . SER A 1 291 ? 22.111 -8.980 -46.520 1.00 46.84 291 SER A O 1
ATOM 1986 N N . SER A 1 292 ? 23.882 -9.240 -47.904 1.00 45.97 292 SER A N 1
ATOM 1987 C CA . SER A 1 292 ? 23.421 -8.732 -49.218 1.00 45.97 292 SER A CA 1
ATOM 1988 C C . SER A 1 292 ? 22.492 -7.509 -49.379 1.00 45.97 292 SER A C 1
ATOM 1990 O O . SER A 1 292 ? 22.333 -7.087 -50.519 1.00 45.97 292 SER A O 1
ATOM 1992 N N . THR A 1 293 ? 21.928 -6.881 -48.342 1.00 53.19 293 THR A N 1
ATOM 1993 C CA . THR A 1 293 ? 21.088 -5.668 -48.505 1.00 53.19 293 THR A CA 1
ATOM 1994 C C . THR A 1 293 ? 21.517 -4.515 -47.594 1.00 53.19 293 THR A C 1
ATOM 1996 O O . THR A 1 293 ? 21.161 -4.465 -46.409 1.00 53.19 293 THR A O 1
ATOM 1999 N N . CYS A 1 294 ? 22.256 -3.578 -48.193 1.00 53.56 294 CYS A N 1
ATOM 2000 C CA . CYS A 1 294 ? 22.283 -2.167 -47.817 1.00 53.56 294 CYS A CA 1
ATOM 2001 C C . CYS A 1 294 ? 21.404 -1.410 -48.824 1.00 53.56 294 CYS A C 1
ATOM 2003 O O . CYS A 1 294 ? 21.870 -1.160 -49.935 1.00 53.56 294 CYS A O 1
ATOM 2005 N N . ASP A 1 295 ? 20.159 -1.062 -48.481 1.00 51.19 295 ASP A N 1
ATOM 2006 C CA . ASP A 1 295 ? 19.254 -0.421 -49.451 1.00 51.19 295 ASP A CA 1
ATOM 2007 C C . ASP A 1 295 ? 19.828 0.928 -49.916 1.00 51.19 295 ASP A C 1
ATOM 2009 O O . ASP A 1 295 ? 20.024 1.846 -49.114 1.00 51.19 295 ASP A O 1
ATOM 2013 N N . GLY A 1 296 ? 20.124 1.032 -51.217 1.00 48.47 296 GLY A N 1
ATOM 2014 C CA . GLY A 1 296 ? 20.767 2.204 -51.815 1.00 48.47 296 GLY A CA 1
ATOM 2015 C C . GLY A 1 296 ? 21.736 1.876 -52.953 1.00 48.47 296 GLY A C 1
ATOM 2016 O O . GLY A 1 296 ? 22.905 2.243 -52.875 1.00 48.47 296 GLY A O 1
ATOM 2017 N N . GLU A 1 297 ? 21.260 1.240 -54.030 1.00 41.56 297 GLU A N 1
ATOM 2018 C CA . GLU A 1 297 ? 22.076 0.870 -55.210 1.00 41.56 297 GLU A CA 1
ATOM 2019 C C . GLU A 1 297 ? 22.714 2.071 -55.946 1.00 41.56 297 GLU A C 1
ATOM 2021 O O . GLU A 1 297 ? 23.589 1.894 -56.787 1.00 41.56 297 GLU A O 1
ATOM 2026 N N . THR A 1 298 ? 22.312 3.307 -55.625 1.00 43.25 298 THR A N 1
ATOM 2027 C CA . THR A 1 298 ? 22.799 4.541 -56.269 1.00 43.25 298 THR A CA 1
ATOM 2028 C C . THR A 1 298 ? 23.287 5.609 -55.278 1.00 43.25 298 THR A C 1
ATOM 2030 O O . THR A 1 298 ? 23.316 6.793 -55.618 1.00 43.25 298 THR A O 1
ATOM 2033 N N . SER A 1 299 ? 23.618 5.248 -54.030 1.00 40.75 299 SER A N 1
ATOM 2034 C CA . SER A 1 299 ? 24.022 6.213 -52.991 1.00 40.75 299 SER A CA 1
ATOM 2035 C C . SER A 1 299 ? 25.101 5.647 -52.055 1.00 40.75 299 SER A C 1
ATOM 2037 O O . SER A 1 299 ? 24.938 4.539 -51.550 1.00 40.75 299 SER A O 1
ATOM 2039 N N . PRO A 1 300 ? 26.166 6.402 -51.708 1.00 49.81 300 PRO A N 1
ATOM 2040 C CA . PRO A 1 300 ? 27.254 5.932 -50.835 1.00 49.81 300 PRO A CA 1
ATOM 2041 C C . PRO A 1 300 ? 26.868 5.812 -49.342 1.00 49.81 300 PRO A C 1
ATOM 2043 O O . PRO A 1 300 ? 27.738 5.800 -48.470 1.00 49.81 300 PRO A O 1
ATOM 2046 N N . ARG A 1 301 ? 25.568 5.777 -49.027 1.00 54.97 301 ARG A N 1
ATOM 2047 C CA . ARG A 1 301 ? 24.996 5.572 -47.690 1.00 54.97 301 ARG A CA 1
ATOM 2048 C C . ARG A 1 301 ? 23.690 4.793 -47.832 1.00 54.97 301 ARG A C 1
ATOM 2050 O O . ARG A 1 301 ? 22.698 5.365 -48.279 1.00 54.97 301 ARG A O 1
ATOM 2057 N N . GLY A 1 302 ? 23.715 3.525 -47.435 1.00 60.25 302 GLY A N 1
ATOM 2058 C CA . GLY A 1 302 ? 22.530 2.679 -47.297 1.00 60.25 302 GLY A CA 1
ATOM 2059 C C . GLY A 1 302 ? 22.203 2.410 -45.828 1.00 60.25 302 GLY A C 1
ATOM 2060 O O . GLY A 1 302 ? 22.764 3.035 -44.922 1.00 60.25 302 GLY A O 1
ATOM 2061 N N . VAL A 1 303 ? 21.315 1.450 -45.584 1.00 66.25 303 VAL A N 1
ATOM 2062 C CA . VAL A 1 303 ? 20.897 1.018 -44.240 1.00 66.25 303 VAL A CA 1
ATOM 2063 C C . VAL A 1 303 ? 20.977 -0.510 -44.159 1.00 66.25 303 VAL A C 1
ATOM 2065 O O . VAL A 1 303 ? 20.555 -1.159 -45.106 1.00 66.25 303 VAL A O 1
ATOM 2068 N N . CYS A 1 304 ? 21.504 -1.118 -43.085 1.00 66.56 304 CYS A N 1
ATOM 2069 C CA . CYS A 1 304 ? 21.461 -2.588 -42.960 1.00 66.56 304 CYS A CA 1
ATOM 2070 C C . CYS A 1 304 ? 20.021 -3.064 -42.654 1.00 66.56 304 CYS A C 1
ATOM 2072 O O . CYS A 1 304 ? 19.336 -2.475 -41.812 1.00 66.56 304 CYS A O 1
ATOM 2074 N N . HIS A 1 305 ? 19.592 -4.191 -43.242 1.00 65.38 305 HIS A N 1
ATOM 2075 C CA . HIS A 1 305 ? 18.251 -4.773 -43.009 1.00 65.38 305 HIS A CA 1
ATOM 2076 C C . HIS A 1 305 ? 18.245 -5.985 -42.066 1.00 65.38 305 HIS A C 1
ATOM 2078 O O . HIS A 1 305 ? 17.216 -6.271 -41.448 1.00 65.38 305 HIS A O 1
ATOM 2084 N N . ASN A 1 306 ? 19.375 -6.681 -41.917 1.00 67.25 306 ASN A N 1
ATOM 2085 C CA . ASN A 1 306 ? 19.493 -7.892 -41.099 1.00 67.25 306 ASN A CA 1
ATOM 2086 C C . ASN A 1 306 ? 20.277 -7.611 -39.813 1.00 67.25 306 ASN A C 1
ATOM 2088 O O . ASN A 1 306 ? 19.691 -7.171 -38.822 1.00 67.25 306 ASN A O 1
ATOM 2092 N N . ARG A 1 307 ? 21.597 -7.825 -39.820 1.00 65.81 307 ARG A N 1
ATOM 2093 C CA . ARG A 1 307 ? 22.464 -7.439 -38.702 1.00 65.81 307 ARG A CA 1
ATOM 2094 C C . ARG A 1 307 ? 22.609 -5.918 -38.668 1.00 65.81 307 ARG A C 1
ATOM 2096 O O . ARG A 1 307 ? 22.724 -5.296 -39.716 1.00 65.81 307 ARG A O 1
ATOM 2103 N N . PHE A 1 308 ? 22.584 -5.330 -37.477 1.00 70.12 308 PHE A N 1
ATOM 2104 C CA . PHE A 1 308 ? 22.572 -3.885 -37.234 1.00 70.12 308 PHE A CA 1
ATOM 2105 C C . PHE A 1 308 ? 21.420 -3.164 -37.956 1.00 70.12 308 PHE A C 1
ATOM 2107 O O . PHE A 1 308 ? 21.610 -2.108 -38.557 1.00 70.12 308 PHE A O 1
ATOM 2114 N N . ARG A 1 309 ? 20.212 -3.749 -37.918 1.00 68.00 309 ARG A N 1
ATOM 2115 C CA . ARG A 1 309 ? 19.017 -3.201 -38.581 1.00 68.00 309 ARG A CA 1
ATOM 2116 C C . ARG A 1 309 ? 18.820 -1.714 -38.267 1.00 68.00 309 ARG A C 1
ATOM 2118 O O . ARG A 1 309 ? 18.913 -1.307 -37.112 1.00 68.00 309 ARG A O 1
ATOM 2125 N N . ASN A 1 310 ? 18.495 -0.928 -39.293 1.00 68.56 310 ASN A N 1
ATOM 2126 C CA . ASN A 1 310 ? 18.321 0.531 -39.248 1.00 68.56 310 ASN A CA 1
ATOM 2127 C C . ASN A 1 310 ? 19.609 1.347 -38.980 1.00 68.56 310 ASN A C 1
ATOM 2129 O O . ASN A 1 310 ? 19.539 2.575 -38.924 1.00 68.56 310 ASN A O 1
ATOM 2133 N N . CYS A 1 311 ? 20.789 0.722 -38.873 1.00 70.00 311 CYS A N 1
ATOM 2134 C CA . CYS A 1 311 ? 22.058 1.453 -38.862 1.00 70.00 311 CYS A CA 1
ATOM 2135 C C . CYS A 1 311 ? 22.496 1.878 -40.269 1.00 70.00 311 CYS A C 1
ATOM 2137 O O . CYS A 1 311 ? 22.326 1.103 -41.214 1.00 70.00 311 CYS A O 1
ATOM 2139 N N . PRO A 1 312 ? 23.123 3.063 -40.417 1.00 66.00 312 PRO A N 1
ATOM 2140 C CA . PRO A 1 312 ? 23.723 3.468 -41.678 1.00 66.00 312 PRO A CA 1
ATOM 2141 C C . PRO A 1 312 ? 24.911 2.561 -42.015 1.00 66.00 312 PRO A C 1
ATOM 2143 O O . PRO A 1 312 ? 25.812 2.375 -41.194 1.00 66.00 312 PRO A O 1
ATOM 2146 N N . CYS A 1 313 ? 24.934 2.046 -43.239 1.00 61.44 313 CYS A N 1
ATOM 2147 C CA . CYS A 1 313 ? 26.036 1.260 -43.778 1.00 61.44 313 CYS A CA 1
ATOM 2148 C C . CYS A 1 313 ? 26.624 1.915 -45.032 1.00 61.44 313 CYS A C 1
ATOM 2150 O O . CYS A 1 313 ? 25.973 2.692 -45.736 1.00 61.44 313 CYS A O 1
ATOM 2152 N N . ALA A 1 314 ? 27.878 1.573 -45.311 1.00 54.06 314 ALA A N 1
ATOM 2153 C CA . ALA A 1 314 ? 28.530 1.811 -46.587 1.00 54.06 314 ALA A CA 1
ATOM 2154 C C . ALA A 1 314 ? 29.027 0.459 -47.109 1.00 54.06 314 ALA A C 1
ATOM 2156 O O . ALA A 1 314 ? 29.498 -0.370 -46.328 1.00 54.06 314 ALA A O 1
ATOM 2157 N N . TRP A 1 315 ? 28.913 0.229 -48.414 1.00 50.69 315 TRP A N 1
ATOM 2158 C CA . TRP A 1 315 ? 29.341 -1.019 -49.036 1.00 50.69 315 TRP A CA 1
ATOM 2159 C C . TRP A 1 315 ? 30.856 -1.226 -48.857 1.00 50.69 315 TRP A C 1
ATOM 2161 O O . TRP A 1 315 ? 31.663 -0.421 -49.327 1.00 50.69 315 TRP A O 1
ATOM 2171 N N . ARG A 1 316 ? 31.261 -2.322 -48.193 1.00 49.09 316 ARG A N 1
ATOM 2172 C CA . ARG A 1 316 ? 32.664 -2.780 -48.136 1.00 49.09 316 ARG A CA 1
ATOM 2173 C C . ARG A 1 316 ? 33.071 -3.375 -49.492 1.00 49.09 316 ARG A C 1
ATOM 2175 O O . ARG A 1 316 ? 33.200 -4.587 -49.644 1.00 49.09 316 ARG A O 1
ATOM 2182 N N . HIS A 1 317 ? 33.274 -2.509 -50.481 1.00 48.09 317 HIS A N 1
ATOM 2183 C CA . HIS A 1 317 ? 33.831 -2.869 -51.783 1.00 48.09 317 HIS A CA 1
ATOM 2184 C C . HIS A 1 317 ? 35.284 -3.352 -51.619 1.00 48.09 317 HIS A C 1
ATOM 2186 O O . HIS A 1 317 ? 36.208 -2.558 -51.466 1.00 48.09 317 HIS A O 1
ATOM 2192 N N . LEU A 1 318 ? 35.481 -4.672 -51.602 1.00 49.62 318 LEU A N 1
ATOM 2193 C CA . LEU A 1 318 ? 36.778 -5.340 -51.445 1.00 49.62 318 LEU A CA 1
ATOM 2194 C C . LEU A 1 318 ? 37.224 -5.937 -52.786 1.00 49.62 318 LEU A C 1
ATOM 2196 O O . LEU A 1 318 ? 37.217 -7.153 -52.951 1.00 49.62 318 LEU A O 1
ATOM 2200 N N . PHE A 1 319 ? 37.576 -5.095 -53.760 1.00 53.31 319 PHE A N 1
ATOM 2201 C CA . PHE A 1 319 ? 37.834 -5.569 -55.128 1.00 53.31 319 PHE A CA 1
ATOM 2202 C C . PHE A 1 319 ? 39.292 -5.939 -55.417 1.00 53.31 319 PHE A C 1
ATOM 2204 O O . PHE A 1 319 ? 39.534 -7.038 -55.914 1.00 53.31 319 PHE A O 1
ATOM 2211 N N . CYS A 1 320 ? 40.257 -5.085 -55.056 1.00 50.59 320 CYS A N 1
ATOM 2212 C CA . CYS A 1 320 ? 41.666 -5.270 -55.424 1.00 50.59 320 CYS A CA 1
ATOM 2213 C C . CYS A 1 320 ? 42.622 -5.152 -54.226 1.00 50.59 320 CYS A C 1
ATOM 2215 O O . CYS A 1 320 ? 42.416 -4.335 -53.326 1.00 50.59 320 CYS A O 1
ATOM 2217 N N . ARG A 1 321 ? 43.723 -5.914 -54.257 1.00 58.25 321 ARG A N 1
ATOM 2218 C CA . ARG A 1 321 ? 44.941 -5.660 -53.464 1.00 58.25 321 ARG A CA 1
ATOM 2219 C C . ARG A 1 321 ? 46.167 -5.621 -54.372 1.00 58.25 321 ARG A C 1
ATOM 2221 O O . ARG A 1 321 ? 46.362 -6.548 -55.154 1.00 58.25 321 ARG A O 1
ATOM 2228 N N . LEU A 1 322 ? 46.989 -4.585 -54.217 1.00 58.78 322 LEU A N 1
ATOM 2229 C CA . LEU A 1 322 ? 48.330 -4.475 -54.804 1.00 58.78 322 LEU A CA 1
ATOM 2230 C C . LEU A 1 322 ? 49.343 -5.248 -53.941 1.00 58.78 322 LEU A C 1
ATOM 2232 O O . LEU A 1 322 ? 49.191 -5.301 -52.717 1.00 58.78 322 LEU A O 1
ATOM 2236 N N . TYR A 1 323 ? 50.376 -5.809 -54.569 1.00 58.22 323 TYR A N 1
ATOM 2237 C CA . TYR A 1 323 ? 51.504 -6.467 -53.905 1.00 58.22 323 TYR A CA 1
ATOM 2238 C C . TYR A 1 323 ? 52.834 -5.948 -54.471 1.00 58.22 323 TYR A C 1
ATOM 2240 O O . TYR A 1 323 ? 53.013 -5.908 -55.687 1.00 58.22 323 TYR A O 1
ATOM 2248 N N . ASP A 1 324 ? 53.745 -5.571 -53.569 1.00 59.56 324 ASP A N 1
ATOM 2249 C CA . ASP A 1 324 ? 55.161 -5.276 -53.843 1.00 59.56 324 ASP A CA 1
ATOM 2250 C C . ASP A 1 324 ? 55.930 -6.604 -54.033 1.00 59.56 324 ASP A C 1
ATOM 2252 O O . ASP A 1 324 ? 55.603 -7.609 -53.386 1.00 59.56 324 ASP A O 1
ATOM 2256 N N . ASP A 1 325 ? 56.936 -6.618 -54.913 1.00 55.62 325 ASP A N 1
ATOM 2257 C CA . ASP A 1 325 ? 57.716 -7.806 -55.305 1.00 55.62 325 ASP A CA 1
ATOM 2258 C C . ASP A 1 325 ? 58.380 -8.549 -54.131 1.00 55.62 325 ASP A C 1
ATOM 2260 O O . ASP A 1 325 ? 58.678 -9.747 -54.197 1.00 55.62 325 ASP A O 1
ATOM 2264 N N . ILE A 1 326 ? 58.621 -7.855 -53.017 1.00 50.03 326 ILE A N 1
ATOM 2265 C CA . ILE A 1 326 ? 59.414 -8.394 -51.914 1.00 50.03 326 ILE A CA 1
ATOM 2266 C C . ILE A 1 326 ? 58.554 -9.257 -50.962 1.00 50.03 326 ILE A C 1
ATOM 2268 O O . ILE A 1 326 ? 57.969 -8.804 -49.975 1.00 50.03 326 ILE A O 1
ATOM 2272 N N . ASN A 1 327 ? 58.585 -10.570 -51.222 1.00 47.22 327 ASN A N 1
ATOM 2273 C CA . ASN A 1 327 ? 58.234 -11.678 -50.313 1.00 47.22 327 ASN A CA 1
ATOM 2274 C C . ASN A 1 327 ? 56.745 -11.903 -49.954 1.00 47.22 327 ASN A C 1
ATOM 2276 O O . ASN A 1 327 ? 56.469 -12.618 -48.992 1.00 47.22 327 ASN A O 1
ATOM 2280 N N . GLN A 1 328 ? 55.769 -11.344 -50.684 1.00 49.47 328 GLN A N 1
ATOM 2281 C CA . GLN A 1 328 ? 54.308 -11.492 -50.431 1.00 49.47 328 GLN A CA 1
ATOM 2282 C C . GLN A 1 328 ? 53.800 -11.052 -49.032 1.00 49.47 328 GLN A C 1
ATOM 2284 O O . GLN A 1 328 ? 52.602 -11.139 -48.760 1.00 49.47 328 GLN A O 1
ATOM 2289 N N . GLN A 1 329 ? 54.673 -10.565 -48.144 1.00 42.88 329 GLN A N 1
ATOM 2290 C CA . GLN A 1 329 ? 54.341 -10.153 -46.772 1.00 42.88 329 GLN A CA 1
ATOM 2291 C C . GLN A 1 329 ? 54.142 -8.631 -46.637 1.00 42.88 329 GLN A C 1
ATOM 2293 O O . GLN A 1 329 ? 53.478 -8.178 -45.707 1.00 42.88 329 GLN A O 1
ATOM 2298 N N . GLY A 1 330 ? 54.658 -7.840 -47.584 1.00 43.72 330 GLY A N 1
ATOM 2299 C CA . GLY A 1 330 ? 54.515 -6.380 -47.643 1.00 43.72 330 GLY A CA 1
ATOM 2300 C C . GLY A 1 330 ? 53.203 -5.902 -48.275 1.00 43.72 330 GLY A C 1
ATOM 2301 O O . GLY A 1 330 ? 53.233 -5.148 -49.241 1.00 43.72 330 GLY A O 1
ATOM 2302 N N . ALA A 1 331 ? 52.048 -6.341 -47.765 1.00 43.34 331 ALA A N 1
ATOM 2303 C CA . ALA A 1 331 ? 50.738 -5.954 -48.304 1.00 43.34 331 ALA A CA 1
ATOM 2304 C C . ALA A 1 331 ? 50.350 -4.506 -47.926 1.00 43.34 331 ALA A C 1
ATOM 2306 O O . ALA A 1 331 ? 49.571 -4.265 -47.002 1.00 43.34 331 ALA A O 1
ATOM 2307 N N . SER A 1 332 ? 50.888 -3.534 -48.658 1.00 45.12 332 SER A N 1
ATOM 2308 C CA . SER A 1 332 ? 50.534 -2.115 -48.588 1.00 45.12 332 SER A CA 1
ATOM 2309 C C . SER A 1 332 ? 49.136 -1.870 -49.174 1.00 45.12 332 SER A C 1
ATOM 2311 O O . SER A 1 332 ? 48.935 -1.752 -50.382 1.00 45.12 332 SER A O 1
ATOM 2313 N N . SER A 1 333 ? 48.130 -1.776 -48.303 1.00 46.91 333 SER A N 1
ATOM 2314 C CA . SER A 1 333 ? 46.747 -1.507 -48.705 1.00 46.91 333 SER A CA 1
ATOM 2315 C C . SER A 1 333 ? 46.572 -0.070 -49.218 1.00 46.91 333 SER A C 1
ATOM 2317 O O . SER A 1 333 ? 46.252 0.841 -48.451 1.00 46.91 33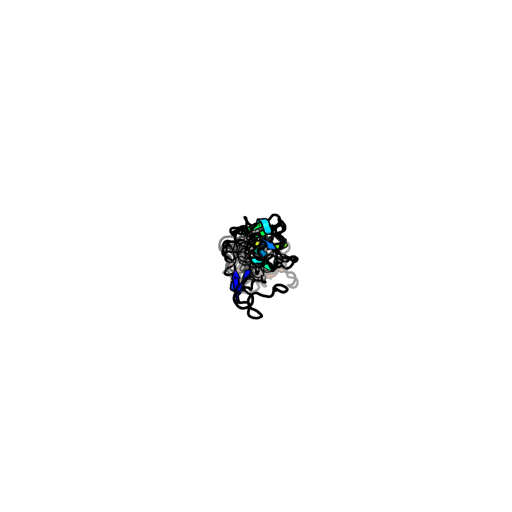3 SER A O 1
ATOM 2319 N N . ALA A 1 334 ? 46.766 0.130 -50.522 1.00 44.75 334 ALA A N 1
ATOM 2320 C CA . ALA A 1 334 ? 46.310 1.328 -51.221 1.00 44.75 334 ALA A CA 1
ATOM 2321 C C . ALA A 1 334 ? 44.779 1.494 -51.078 1.00 44.75 334 ALA A C 1
ATOM 2323 O O . ALA A 1 334 ? 44.070 0.496 -50.911 1.00 44.75 334 ALA A O 1
ATOM 2324 N N . PRO A 1 335 ? 44.248 2.731 -51.132 1.00 45.09 335 PRO A N 1
ATOM 2325 C CA . PRO A 1 335 ? 42.812 2.963 -51.032 1.00 45.09 335 PRO A CA 1
ATOM 2326 C C . PRO A 1 335 ? 42.061 2.287 -52.186 1.00 45.09 335 PRO A C 1
ATOM 2328 O O . PRO A 1 335 ? 42.445 2.405 -53.349 1.00 45.09 335 PRO A O 1
ATOM 2331 N N . ILE A 1 336 ? 40.974 1.595 -51.845 1.00 53.34 336 ILE A N 1
ATOM 2332 C CA . ILE A 1 336 ? 40.090 0.938 -52.810 1.00 53.34 336 ILE A CA 1
ATOM 2333 C C . ILE A 1 336 ? 39.113 1.989 -53.347 1.00 53.34 336 ILE A C 1
ATOM 2335 O O . ILE A 1 336 ? 38.468 2.688 -52.564 1.00 53.34 336 ILE A O 1
ATOM 2339 N N . GLY A 1 337 ? 39.023 2.119 -54.669 1.00 48.41 337 GLY A N 1
ATOM 2340 C CA . GLY A 1 337 ? 38.067 3.016 -55.315 1.00 48.41 337 GLY A CA 1
ATOM 2341 C C . GLY A 1 337 ? 36.662 2.429 -55.429 1.00 48.41 337 GLY A C 1
ATOM 2342 O O . GLY A 1 337 ? 36.423 1.246 -55.187 1.00 48.41 337 GLY A O 1
ATOM 2343 N N . LEU A 1 338 ? 35.734 3.292 -55.834 1.00 51.19 338 LEU A N 1
ATOM 2344 C CA . LEU A 1 338 ? 34.394 2.914 -56.276 1.00 51.19 338 LEU A CA 1
ATOM 2345 C C . LEU A 1 338 ? 34.460 2.246 -57.658 1.00 51.19 338 LEU A C 1
ATOM 2347 O O . LEU A 1 338 ? 35.432 2.426 -58.398 1.00 51.19 338 LEU A O 1
ATOM 2351 N N . GLU A 1 339 ? 33.397 1.542 -58.035 1.00 53.53 339 GLU A N 1
ATOM 2352 C CA . GLU A 1 339 ? 33.238 1.015 -59.393 1.00 53.53 339 GLU A CA 1
ATOM 2353 C C . GLU A 1 339 ? 33.376 2.135 -60.445 1.00 53.53 339 GLU A C 1
ATOM 2355 O O . GLU A 1 339 ? 32.912 3.257 -60.224 1.00 53.53 339 GLU A O 1
ATOM 2360 N N . TYR A 1 340 ? 34.066 1.857 -61.556 1.00 57.03 340 TYR A N 1
ATOM 2361 C CA . TYR A 1 340 ? 34.429 2.811 -62.624 1.00 57.03 340 TYR A CA 1
ATOM 2362 C C . TYR A 1 340 ? 35.269 4.031 -62.194 1.00 57.03 340 TYR A C 1
ATOM 2364 O O . TYR A 1 340 ? 35.657 4.837 -63.042 1.00 57.03 340 TYR A O 1
ATOM 2372 N N . SER A 1 341 ? 35.593 4.201 -60.908 1.00 65.88 341 SER A N 1
ATOM 2373 C CA . SER A 1 341 ? 36.447 5.309 -60.471 1.00 65.88 341 SER A CA 1
ATOM 2374 C C . SER A 1 341 ? 37.905 5.065 -60.862 1.00 65.88 341 SER A C 1
ATOM 2376 O O . SER A 1 341 ? 38.386 3.929 -60.850 1.00 65.88 341 SER A O 1
ATOM 2378 N N . CYS A 1 342 ? 38.610 6.132 -61.234 1.00 73.50 342 CYS A N 1
ATOM 2379 C CA . CYS A 1 342 ? 40.045 6.063 -61.470 1.00 73.50 342 CYS A CA 1
ATOM 2380 C C . CYS A 1 342 ? 40.815 6.152 -60.151 1.00 73.50 342 CYS A C 1
ATOM 2382 O O . CYS A 1 342 ? 40.582 7.060 -59.348 1.00 73.50 342 CYS A O 1
ATOM 2384 N N . ILE A 1 343 ? 41.767 5.244 -59.958 1.00 75.44 343 ILE A N 1
ATOM 2385 C CA . ILE A 1 343 ? 42.605 5.146 -58.768 1.00 75.44 343 ILE A CA 1
ATOM 2386 C C . ILE A 1 343 ? 44.063 5.291 -59.205 1.00 75.44 343 ILE A C 1
ATOM 2388 O O . ILE A 1 343 ? 44.606 4.435 -59.904 1.00 75.44 343 ILE A O 1
ATOM 2392 N N . ASN A 1 344 ? 44.719 6.368 -58.774 1.00 76.06 344 ASN A N 1
ATOM 2393 C CA . ASN A 1 344 ? 46.162 6.516 -58.955 1.00 76.06 344 ASN A CA 1
ATOM 2394 C C . ASN A 1 344 ? 46.895 5.535 -58.035 1.00 76.06 344 ASN A C 1
ATOM 2396 O O . ASN A 1 344 ? 46.584 5.443 -56.843 1.00 76.06 344 ASN A O 1
ATOM 2400 N N . ILE A 1 345 ? 47.891 4.835 -58.571 1.00 72.38 345 ILE A N 1
ATOM 2401 C CA . ILE A 1 345 ? 48.786 4.002 -57.770 1.00 72.38 345 ILE A CA 1
ATOM 2402 C C . ILE A 1 345 ? 49.632 4.950 -56.898 1.00 72.38 345 ILE A C 1
ATOM 2404 O O . ILE A 1 345 ? 50.144 5.952 -57.404 1.00 72.38 345 ILE A O 1
ATOM 2408 N N . PRO A 1 346 ? 49.758 4.711 -55.577 1.00 65.94 346 PRO A N 1
ATOM 2409 C CA . PRO A 1 346 ? 50.584 5.556 -54.721 1.00 65.94 346 PRO A CA 1
ATOM 2410 C C . PRO A 1 346 ? 52.030 5.616 -55.222 1.00 65.94 346 PRO A C 1
ATOM 2412 O O . PRO A 1 346 ? 52.599 4.587 -55.572 1.00 65.94 346 PRO A O 1
ATOM 2415 N N . ALA A 1 347 ? 52.671 6.786 -55.172 1.00 67.38 347 ALA A N 1
ATOM 2416 C CA . ALA A 1 347 ? 54.059 6.959 -55.627 1.00 67.38 347 ALA A CA 1
ATOM 2417 C C . ALA A 1 347 ? 55.099 6.118 -54.844 1.00 67.38 347 ALA A C 1
ATOM 2419 O O . ALA A 1 347 ? 56.244 6.012 -55.259 1.00 67.38 347 ALA A O 1
ATOM 2420 N N . SER A 1 348 ? 54.710 5.507 -53.719 1.00 64.06 348 SER A N 1
ATOM 2421 C CA . SER A 1 348 ? 55.505 4.514 -52.980 1.00 64.06 348 SER A CA 1
ATOM 2422 C C . SER A 1 348 ? 55.361 3.073 -53.497 1.00 64.06 348 SER A C 1
ATOM 2424 O O . SER A 1 348 ? 56.003 2.178 -52.955 1.00 64.06 348 SER A O 1
ATOM 2426 N N . LEU A 1 349 ? 54.486 2.847 -54.482 1.00 63.78 349 LEU A N 1
ATOM 2427 C CA . LEU A 1 349 ? 54.213 1.569 -55.151 1.00 63.78 349 LEU A CA 1
ATOM 2428 C C . LEU A 1 349 ? 54.372 1.645 -56.677 1.00 63.78 349 LEU A C 1
ATOM 2430 O O . LEU A 1 349 ? 54.488 0.604 -57.315 1.00 63.78 349 LEU A O 1
ATOM 2434 N N . ASN A 1 350 ? 54.414 2.847 -57.257 1.00 62.72 350 ASN A N 1
ATOM 2435 C CA . ASN A 1 350 ? 54.920 3.048 -58.616 1.00 62.72 350 ASN A CA 1
ATOM 2436 C C . ASN A 1 350 ? 56.295 2.356 -58.749 1.00 62.72 350 ASN A C 1
ATOM 2438 O O . ASN A 1 350 ? 57.088 2.395 -57.804 1.00 62.72 350 ASN A O 1
ATOM 2442 N N . ASP A 1 351 ? 56.535 1.684 -59.877 1.00 63.66 351 ASP A N 1
ATOM 2443 C CA . ASP A 1 351 ? 57.768 0.926 -60.157 1.00 63.66 351 ASP A CA 1
ATOM 2444 C C . ASP A 1 351 ? 58.032 -0.252 -59.180 1.00 63.66 351 ASP A C 1
ATOM 2446 O O . ASP A 1 351 ? 59.180 -0.640 -58.947 1.00 63.66 351 ASP A O 1
ATOM 2450 N N . ARG A 1 352 ? 56.976 -0.797 -58.543 1.00 61.78 352 ARG A N 1
ATOM 2451 C CA . ARG A 1 352 ? 57.066 -1.922 -57.580 1.00 61.78 352 ARG A CA 1
ATOM 2452 C C . ARG A 1 352 ? 55.918 -2.931 -57.582 1.00 61.78 352 ARG A C 1
ATOM 2454 O O . ARG A 1 352 ? 56.048 -3.976 -56.942 1.00 61.78 352 ARG A O 1
ATOM 2461 N N . VAL A 1 353 ? 54.773 -2.631 -58.195 1.00 63.19 353 VAL A N 1
ATOM 2462 C CA . VAL A 1 353 ? 53.624 -3.550 -58.179 1.00 63.19 353 VAL A CA 1
ATOM 2463 C C . VAL A 1 353 ? 53.870 -4.669 -59.185 1.00 63.19 353 VAL A C 1
ATOM 2465 O O . VAL A 1 353 ? 53.624 -4.489 -60.371 1.00 63.19 353 VAL A O 1
ATOM 2468 N N . SER A 1 354 ? 54.260 -5.858 -58.727 1.00 60.97 354 SER A N 1
ATOM 2469 C CA . SER A 1 354 ? 54.358 -7.023 -59.618 1.00 60.97 354 SER A CA 1
ATOM 2470 C C . SER A 1 354 ? 53.072 -7.835 -59.712 1.00 60.97 354 SER A C 1
ATOM 2472 O O . SER A 1 354 ? 52.892 -8.579 -60.674 1.00 60.97 354 SER A O 1
ATOM 2474 N N . SER A 1 355 ? 52.132 -7.689 -58.767 1.00 59.50 355 SER A N 1
ATOM 2475 C CA . SER A 1 355 ? 50.852 -8.395 -58.873 1.00 59.50 355 SER A CA 1
ATOM 2476 C C . SER A 1 355 ? 49.659 -7.731 -58.198 1.00 59.50 355 SER A C 1
ATOM 2478 O O . SER A 1 355 ? 49.774 -7.018 -57.198 1.00 59.50 355 SER A O 1
ATOM 2480 N N . ILE A 1 356 ? 48.479 -8.020 -58.754 1.00 62.75 356 ILE A N 1
ATOM 2481 C CA . ILE A 1 356 ? 47.182 -7.667 -58.179 1.00 62.75 356 ILE A CA 1
ATOM 2482 C C . ILE A 1 356 ? 46.377 -8.933 -57.906 1.00 62.75 356 ILE A C 1
ATOM 2484 O O . ILE A 1 356 ? 46.212 -9.800 -58.768 1.00 62.75 356 ILE A O 1
ATOM 2488 N N . TYR A 1 357 ? 45.832 -9.010 -56.695 1.00 59.94 357 TYR A N 1
ATOM 2489 C CA . TYR A 1 357 ? 44.790 -9.968 -56.350 1.00 59.94 357 TYR A CA 1
ATOM 2490 C C . TYR A 1 357 ? 43.425 -9.308 -56.561 1.00 59.94 357 TYR A C 1
ATOM 2492 O O . TYR A 1 357 ? 43.130 -8.303 -55.910 1.00 59.94 357 TYR A O 1
ATOM 2500 N N . MET A 1 358 ? 42.613 -9.885 -57.447 1.00 60.78 358 MET A N 1
ATOM 2501 C CA . MET A 1 358 ? 41.205 -9.534 -57.647 1.00 60.78 358 MET A CA 1
ATOM 2502 C C . MET A 1 358 ? 40.320 -10.612 -57.017 1.00 60.78 358 MET A C 1
ATOM 2504 O O . MET A 1 358 ? 40.627 -11.802 -57.113 1.00 60.78 358 MET A O 1
ATOM 2508 N N . ASN A 1 359 ? 39.225 -10.193 -56.385 1.00 52.53 359 ASN A N 1
ATOM 2509 C CA . ASN A 1 359 ? 38.129 -11.104 -56.050 1.00 52.53 359 ASN A CA 1
ATOM 2510 C C . ASN A 1 359 ? 37.284 -11.422 -57.301 1.00 52.53 359 ASN A C 1
ATOM 2512 O O . ASN A 1 359 ? 37.492 -10.841 -58.365 1.00 52.53 359 ASN A O 1
ATOM 2516 N N . GLU A 1 360 ? 36.385 -12.399 -57.185 1.00 59.16 360 GLU A N 1
ATOM 2517 C CA . GLU A 1 360 ? 35.739 -13.047 -58.334 1.00 59.16 360 GLU A CA 1
ATOM 2518 C C . GLU A 1 360 ? 34.854 -12.100 -59.176 1.00 59.16 360 GLU A C 1
ATOM 2520 O O . GLU A 1 360 ? 34.165 -11.231 -58.642 1.00 59.16 360 GLU A O 1
ATOM 2525 N N . ASN A 1 361 ? 34.860 -12.313 -60.497 1.00 62.97 361 ASN A N 1
ATOM 2526 C CA . ASN A 1 361 ? 34.116 -11.583 -61.537 1.00 62.97 361 ASN A CA 1
ATOM 2527 C C . ASN A 1 361 ? 34.392 -10.067 -61.647 1.00 62.97 361 ASN A C 1
ATOM 2529 O O . ASN A 1 361 ? 33.492 -9.288 -61.969 1.00 62.97 361 ASN A O 1
ATOM 2533 N N . VAL A 1 362 ? 35.645 -9.647 -61.450 1.00 64.44 362 VAL A N 1
ATOM 2534 C CA . VAL A 1 362 ? 36.078 -8.249 -61.643 1.00 64.44 362 VAL A CA 1
ATOM 2535 C C . VAL A 1 362 ? 36.853 -8.085 -62.956 1.00 64.44 362 VAL A C 1
ATOM 2537 O O . VAL A 1 362 ? 37.735 -8.880 -63.290 1.00 64.44 362 VAL A O 1
ATOM 2540 N N . ALA A 1 363 ? 36.542 -7.015 -63.686 1.00 70.19 363 ALA A N 1
ATOM 2541 C CA . ALA A 1 363 ? 37.330 -6.489 -64.791 1.00 70.19 363 ALA A CA 1
ATOM 2542 C C . ALA A 1 363 ? 38.100 -5.236 -64.345 1.00 70.19 363 ALA A C 1
ATOM 2544 O O . ALA A 1 363 ? 37.561 -4.392 -63.631 1.00 70.19 363 ALA A O 1
ATOM 2545 N N . CYS A 1 364 ? 39.347 -5.081 -64.788 1.00 73.75 364 CYS A N 1
ATOM 2546 C CA . CYS A 1 364 ? 40.174 -3.901 -64.523 1.00 73.75 364 CYS A CA 1
ATOM 2547 C C . CYS A 1 364 ? 40.898 -3.425 -65.788 1.00 73.75 364 CYS A C 1
ATOM 2549 O O . CYS A 1 364 ? 41.392 -4.228 -66.577 1.00 73.75 364 CYS A O 1
ATOM 2551 N N . MET A 1 365 ? 41.021 -2.110 -65.958 1.00 79.19 365 MET A N 1
ATOM 2552 C CA . MET A 1 365 ? 41.866 -1.460 -66.960 1.00 79.19 365 MET A CA 1
ATOM 2553 C C . MET A 1 365 ? 43.042 -0.775 -66.263 1.00 79.19 365 MET A C 1
ATOM 2555 O O . MET A 1 365 ? 42.849 -0.073 -65.268 1.00 79.19 365 MET A O 1
ATOM 2559 N N . PHE A 1 366 ? 44.243 -0.947 -66.811 1.00 80.75 366 PHE A N 1
ATOM 2560 C CA . PHE A 1 366 ? 45.461 -0.262 -66.367 1.00 80.75 366 PHE A CA 1
ATOM 2561 C C . PHE A 1 366 ? 45.843 0.847 -67.342 1.00 80.75 366 PHE A C 1
ATOM 2563 O O . PHE A 1 366 ? 45.595 0.722 -68.541 1.00 80.75 366 PHE A O 1
ATOM 2570 N N . TYR A 1 367 ? 46.442 1.923 -66.836 1.00 82.88 367 TYR A N 1
ATOM 2571 C CA . TYR A 1 367 ? 46.681 3.162 -67.576 1.00 82.88 367 TYR A CA 1
ATOM 2572 C C . TYR A 1 367 ? 48.079 3.715 -67.306 1.00 82.88 367 TYR A C 1
ATOM 2574 O O . TYR A 1 367 ? 48.602 3.568 -66.196 1.00 82.88 367 TYR A O 1
ATOM 2582 N N . ARG A 1 368 ? 48.669 4.369 -68.317 1.00 80.69 368 ARG A N 1
ATOM 2583 C CA . ARG A 1 368 ? 50.041 4.884 -68.207 1.00 80.69 368 ARG A CA 1
ATOM 2584 C C . ARG A 1 368 ? 50.171 6.110 -67.323 1.00 80.69 368 ARG A C 1
ATOM 2586 O O . ARG A 1 368 ? 51.100 6.173 -66.534 1.00 80.69 368 ARG A O 1
ATOM 2593 N N . ASP A 1 369 ? 49.231 7.041 -67.419 1.00 78.75 369 ASP A N 1
ATOM 2594 C CA . ASP A 1 369 ? 49.277 8.274 -66.637 1.00 78.75 369 ASP A CA 1
ATOM 2595 C C . ASP A 1 369 ? 48.398 8.185 -65.384 1.00 78.75 369 ASP A C 1
ATOM 2597 O O . ASP A 1 369 ? 47.482 7.364 -65.280 1.00 78.75 369 ASP A O 1
ATOM 2601 N N . VAL A 1 370 ? 48.629 9.091 -64.434 1.00 73.62 370 VAL A N 1
ATOM 2602 C CA . VAL A 1 370 ? 47.662 9.389 -63.368 1.00 73.62 370 VAL A CA 1
ATOM 2603 C C . VAL A 1 370 ? 46.369 9.968 -63.959 1.00 73.62 370 VAL A C 1
ATOM 2605 O O . VAL A 1 370 ? 46.404 10.756 -64.901 1.00 73.62 370 VAL A O 1
ATOM 2608 N N . GLY A 1 371 ? 45.214 9.606 -63.400 1.00 75.31 371 GLY A N 1
ATOM 2609 C CA . GLY A 1 371 ? 43.901 10.030 -63.906 1.00 75.31 371 GLY A CA 1
ATOM 2610 C C . GLY A 1 371 ? 43.324 9.160 -65.030 1.00 75.31 371 GLY A C 1
ATOM 2611 O O . GLY A 1 371 ? 42.328 9.549 -65.632 1.00 75.31 371 GLY A O 1
ATOM 2612 N N . CYS A 1 372 ? 43.893 7.976 -65.272 1.00 79.81 372 CYS A N 1
ATOM 2613 C CA . CYS A 1 372 ? 43.389 6.968 -66.207 1.00 79.81 372 CYS A CA 1
ATOM 2614 C C . CYS A 1 372 ? 43.356 7.429 -67.673 1.00 79.81 372 CYS A C 1
ATOM 2616 O O . CYS A 1 372 ? 42.423 7.141 -68.428 1.00 79.81 372 CYS A O 1
ATOM 2618 N N . PHE A 1 373 ? 44.421 8.116 -68.091 1.00 73.44 373 PHE A N 1
ATOM 2619 C CA . PHE A 1 373 ? 44.690 8.422 -69.494 1.00 73.44 373 PHE A CA 1
ATOM 2620 C C . PHE A 1 373 ? 45.626 7.369 -70.107 1.00 73.44 373 PHE A C 1
ATOM 2622 O O . PHE A 1 373 ? 46.498 6.824 -69.431 1.00 73.44 373 PHE A O 1
ATOM 2629 N N . TYR A 1 374 ? 45.418 7.079 -71.395 1.00 83.19 374 TYR A N 1
ATOM 2630 C CA . TYR A 1 374 ? 46.116 6.046 -72.178 1.00 83.19 374 TYR A CA 1
ATOM 2631 C C . TYR A 1 374 ? 46.014 4.629 -71.571 1.00 83.19 374 TYR A C 1
ATOM 2633 O O . TYR A 1 374 ? 46.908 4.203 -70.833 1.00 83.19 374 TYR A O 1
ATOM 2641 N N . PRO A 1 375 ? 44.932 3.878 -71.872 1.00 81.19 375 PRO A N 1
ATOM 2642 C CA . PRO A 1 375 ? 44.800 2.494 -71.426 1.00 81.19 375 PRO A CA 1
ATOM 2643 C C . PRO A 1 375 ? 45.912 1.618 -72.014 1.00 81.19 375 PRO A C 1
ATOM 2645 O O . PRO A 1 375 ? 46.205 1.681 -73.207 1.00 81.19 375 PRO A O 1
ATOM 2648 N N . ILE A 1 376 ? 46.503 0.786 -71.160 1.00 79.38 376 ILE A N 1
ATOM 2649 C CA . ILE A 1 376 ? 47.517 -0.215 -71.496 1.00 79.38 376 ILE A CA 1
ATOM 2650 C C . ILE A 1 376 ? 46.807 -1.493 -71.946 1.00 79.38 376 ILE A C 1
ATOM 2652 O O . ILE A 1 376 ? 46.948 -1.920 -73.089 1.00 79.38 376 ILE A O 1
ATOM 2656 N N . GLN A 1 377 ? 46.033 -2.099 -71.040 1.00 73.88 377 GLN A N 1
ATOM 2657 C CA . GLN A 1 377 ? 45.352 -3.372 -71.263 1.00 73.88 377 GLN A CA 1
ATOM 2658 C C . GLN A 1 377 ? 44.223 -3.590 -70.240 1.00 73.88 377 GLN A C 1
ATOM 2660 O O . GLN A 1 377 ? 44.321 -3.166 -69.084 1.00 73.88 377 GLN A O 1
ATOM 2665 N N . ARG A 1 378 ? 43.166 -4.285 -70.682 1.00 77.00 378 ARG A N 1
ATOM 2666 C CA . ARG A 1 378 ? 42.064 -4.799 -69.856 1.00 77.00 378 ARG A CA 1
ATOM 2667 C C . ARG A 1 378 ? 42.392 -6.205 -69.351 1.00 77.00 378 ARG A C 1
ATOM 2669 O O . ARG A 1 378 ? 42.863 -7.038 -70.123 1.00 77.00 378 ARG A O 1
ATOM 2676 N N . PHE A 1 379 ? 42.085 -6.464 -68.086 1.00 72.12 379 PHE A N 1
ATOM 2677 C CA . PHE A 1 379 ? 42.139 -7.773 -67.445 1.00 72.12 379 PHE A CA 1
ATOM 2678 C C . PHE A 1 379 ? 40.762 -8.172 -66.947 1.00 72.12 379 PHE A C 1
ATOM 2680 O O . PHE A 1 379 ? 40.137 -7.429 -66.200 1.00 72.12 379 PHE A O 1
ATOM 2687 N N . ASP A 1 380 ? 40.328 -9.363 -67.343 1.00 67.31 380 ASP A N 1
ATOM 2688 C CA . ASP A 1 380 ? 39.065 -9.970 -66.944 1.00 67.31 380 ASP A CA 1
ATOM 2689 C C . ASP A 1 380 ? 39.360 -11.175 -66.049 1.00 67.31 380 ASP A C 1
ATOM 2691 O O . ASP A 1 380 ? 39.859 -12.200 -66.518 1.00 67.31 380 ASP A O 1
ATOM 2695 N N . ALA A 1 381 ? 39.091 -11.047 -64.750 1.00 60.12 381 ALA A N 1
ATOM 2696 C CA . ALA A 1 381 ? 39.360 -12.084 -63.763 1.00 60.12 381 ALA A CA 1
ATOM 2697 C C . ALA A 1 381 ? 38.049 -12.718 -63.280 1.00 60.12 381 ALA A C 1
ATOM 2699 O O . ALA A 1 381 ? 37.380 -12.195 -62.391 1.00 60.12 381 ALA A O 1
ATOM 2700 N N . ALA A 1 382 ? 37.707 -13.888 -63.831 1.00 53.66 382 ALA A N 1
ATOM 2701 C CA . ALA A 1 382 ? 36.633 -14.722 -63.283 1.00 53.66 382 ALA A CA 1
ATOM 2702 C C . ALA A 1 382 ? 36.950 -15.100 -61.823 1.00 53.66 382 ALA A C 1
ATOM 2704 O O . ALA A 1 382 ? 36.151 -14.848 -60.931 1.00 53.66 382 ALA A O 1
ATOM 2705 N N . SER A 1 383 ? 38.168 -15.588 -61.568 1.00 51.66 383 SER A N 1
ATOM 2706 C CA . SER A 1 383 ? 38.780 -15.667 -60.233 1.00 51.66 383 SER A CA 1
ATOM 2707 C C . SER A 1 383 ? 40.291 -15.902 -60.378 1.00 51.66 383 SER A C 1
ATOM 2709 O O . SER A 1 383 ? 40.684 -16.845 -61.070 1.00 51.66 383 SER A O 1
ATOM 2711 N N . GLY A 1 384 ? 41.155 -15.099 -59.744 1.00 55.66 384 GLY A N 1
ATOM 2712 C CA . GLY A 1 384 ? 42.604 -15.360 -59.748 1.00 55.66 384 GLY A CA 1
ATOM 2713 C C . GLY A 1 384 ? 43.517 -14.142 -59.570 1.00 55.66 384 GLY A C 1
ATOM 2714 O O . GLY A 1 384 ? 43.085 -12.992 -59.580 1.00 55.66 384 GLY A O 1
ATOM 2715 N N . ARG A 1 385 ? 44.821 -14.412 -59.418 1.00 57.12 385 ARG A N 1
ATOM 2716 C CA . ARG A 1 385 ? 45.875 -13.386 -59.359 1.00 57.12 385 ARG A CA 1
ATOM 2717 C C . ARG A 1 385 ? 46.295 -12.947 -60.761 1.00 57.12 385 ARG A C 1
ATOM 2719 O O . ARG A 1 385 ? 46.714 -13.780 -61.561 1.00 57.12 385 ARG A O 1
ATOM 2726 N N . ALA A 1 386 ? 46.324 -11.641 -61.007 1.00 58.56 386 ALA A N 1
ATOM 2727 C CA . ALA A 1 386 ? 47.068 -11.062 -62.119 1.00 58.56 386 ALA A CA 1
ATOM 2728 C C . ALA A 1 386 ? 48.531 -10.850 -61.683 1.00 58.56 386 ALA A C 1
ATOM 2730 O O . ALA A 1 386 ? 48.895 -9.767 -61.231 1.00 58.56 386 ALA A O 1
ATOM 2731 N N . GLN A 1 387 ? 49.346 -11.911 -61.762 1.00 54.50 387 GLN A N 1
ATOM 2732 C CA . GLN A 1 387 ? 50.803 -11.842 -61.554 1.00 54.50 387 GLN A CA 1
ATOM 2733 C C . GLN A 1 387 ? 51.514 -11.466 -62.864 1.00 54.50 387 GLN A C 1
ATOM 2735 O O . GLN A 1 387 ? 51.943 -10.330 -63.033 1.00 54.50 387 GLN A O 1
ATOM 2740 N N . ASN A 1 388 ? 51.500 -12.362 -63.852 1.00 53.03 388 ASN A N 1
ATOM 2741 C CA . ASN A 1 388 ? 52.335 -12.304 -65.063 1.00 53.03 388 ASN A CA 1
ATOM 2742 C C . ASN A 1 388 ? 52.153 -11.066 -65.982 1.00 53.03 388 ASN A C 1
ATOM 2744 O O . ASN A 1 388 ? 52.845 -10.967 -66.991 1.00 53.03 388 ASN A O 1
ATOM 2748 N N . PHE A 1 389 ? 51.203 -10.162 -65.713 1.00 57.28 389 PHE A N 1
ATOM 2749 C CA . PHE A 1 389 ? 51.010 -8.936 -66.502 1.00 57.28 389 PHE A CA 1
ATOM 2750 C C . PHE A 1 389 ? 51.823 -7.754 -65.978 1.00 57.28 389 PHE A C 1
ATOM 2752 O O . PHE A 1 389 ? 52.430 -7.030 -66.772 1.00 57.28 389 PHE A O 1
ATOM 2759 N N . ILE A 1 390 ? 51.811 -7.535 -64.660 1.00 56.22 390 ILE A N 1
ATOM 2760 C CA . ILE A 1 390 ? 52.407 -6.324 -64.088 1.00 56.22 390 ILE A CA 1
ATOM 2761 C C . ILE A 1 390 ? 53.928 -6.471 -64.038 1.00 56.22 390 ILE A C 1
ATOM 2763 O O . ILE A 1 390 ? 54.625 -5.518 -64.342 1.00 56.22 390 ILE A O 1
ATOM 2767 N N . GLU A 1 391 ? 54.446 -7.695 -63.891 1.00 57.31 391 GLU A N 1
ATOM 2768 C CA . GLU A 1 391 ? 55.848 -8.040 -64.191 1.00 57.31 391 GLU A CA 1
ATOM 2769 C C . GLU A 1 391 ? 56.327 -7.548 -65.580 1.00 57.31 391 GLU A C 1
ATOM 2771 O O . GLU A 1 391 ? 57.490 -7.185 -65.733 1.00 57.31 391 GLU A O 1
ATOM 2776 N N . MET A 1 392 ? 55.449 -7.487 -66.595 1.00 56.78 392 MET A N 1
ATOM 2777 C CA . MET A 1 392 ? 55.791 -7.001 -67.947 1.00 56.78 392 MET A CA 1
ATOM 2778 C C . MET A 1 392 ? 55.580 -5.488 -68.145 1.00 56.78 392 MET A C 1
ATOM 2780 O O . MET A 1 392 ? 55.973 -4.947 -69.179 1.00 56.78 392 MET A O 1
ATOM 2784 N N . ASN A 1 393 ? 54.931 -4.805 -67.195 1.00 62.97 393 ASN A N 1
ATOM 2785 C CA . ASN A 1 393 ? 54.505 -3.402 -67.302 1.00 62.97 393 ASN A CA 1
ATOM 2786 C C . ASN A 1 393 ? 54.718 -2.614 -65.987 1.00 62.97 393 ASN A C 1
ATOM 2788 O O . ASN A 1 393 ? 54.037 -1.615 -65.756 1.00 62.97 393 ASN A O 1
ATOM 2792 N N . ASN A 1 394 ? 55.644 -3.065 -65.132 1.00 61.88 394 ASN A N 1
ATOM 2793 C CA . ASN A 1 394 ? 55.834 -2.591 -63.750 1.00 61.88 394 ASN A CA 1
ATOM 2794 C C . ASN A 1 394 ? 56.143 -1.082 -63.712 1.00 61.88 394 ASN A C 1
ATOM 2796 O O . ASN A 1 394 ? 55.528 -0.324 -62.965 1.00 61.88 394 ASN A O 1
ATOM 2800 N N . ASP A 1 395 ? 56.986 -0.643 -64.651 1.00 65.38 395 ASP A N 1
ATOM 2801 C CA . ASP A 1 395 ? 57.415 0.749 -64.845 1.00 65.38 395 ASP A CA 1
ATOM 2802 C C . ASP A 1 395 ? 56.462 1.556 -65.762 1.00 65.38 395 ASP A C 1
ATOM 2804 O O . ASP A 1 395 ? 56.816 2.625 -66.263 1.00 65.38 395 ASP A O 1
ATOM 2808 N N . GLN A 1 396 ? 55.279 1.017 -66.091 1.00 70.81 396 GLN A N 1
ATOM 2809 C CA . GLN A 1 396 ? 54.341 1.623 -67.049 1.00 70.81 396 GLN A CA 1
ATOM 2810 C C . GLN A 1 396 ? 52.948 1.914 -66.494 1.00 70.81 396 GLN A C 1
ATOM 2812 O O . GLN A 1 396 ? 52.204 2.608 -67.177 1.00 70.81 396 GLN A O 1
ATOM 2817 N N . ALA A 1 397 ? 52.549 1.391 -65.333 1.00 73.50 397 ALA A N 1
ATOM 2818 C CA . ALA A 1 397 ? 51.197 1.576 -64.802 1.00 73.50 397 ALA A CA 1
ATOM 2819 C C . ALA A 1 397 ? 51.172 2.588 -63.644 1.00 73.50 397 ALA A C 1
ATOM 2821 O O . ALA A 1 397 ? 51.607 2.272 -62.539 1.00 73.50 397 ALA A O 1
ATOM 2822 N N . SER A 1 398 ? 50.596 3.777 -63.865 1.00 77.06 398 SER A N 1
ATOM 2823 C CA . SER A 1 398 ? 50.417 4.800 -62.813 1.00 77.06 398 SER A CA 1
ATOM 2824 C C . SER A 1 398 ? 48.982 4.918 -62.290 1.00 77.06 398 SER A C 1
ATOM 2826 O O . SER A 1 398 ? 48.759 5.516 -61.233 1.00 77.06 398 SER A O 1
ATOM 2828 N N . SER A 1 399 ? 47.982 4.359 -62.979 1.00 77.44 399 SER A N 1
ATOM 2829 C CA . SER A 1 399 ? 46.607 4.298 -62.463 1.00 77.44 399 SER A CA 1
ATOM 2830 C C . SER A 1 399 ? 45.802 3.113 -63.003 1.00 77.44 399 SER A C 1
ATOM 2832 O O . SER A 1 399 ? 46.185 2.459 -63.977 1.00 77.44 399 SER A O 1
ATOM 2834 N N . TYR A 1 400 ? 44.689 2.808 -62.333 1.00 76.19 400 TYR A N 1
ATOM 2835 C CA . TYR A 1 400 ? 43.779 1.722 -62.692 1.00 76.19 400 TYR A CA 1
ATOM 2836 C C . TYR A 1 400 ? 42.313 2.085 -62.422 1.00 76.19 400 TYR A C 1
ATOM 2838 O O . TYR A 1 400 ? 42.012 2.951 -61.601 1.00 76.19 400 TYR A O 1
ATOM 2846 N N . SER A 1 401 ? 41.394 1.409 -63.108 1.00 75.56 401 SER A N 1
ATOM 2847 C CA . SER A 1 401 ? 39.951 1.472 -62.845 1.00 75.56 401 SER A CA 1
ATOM 2848 C C . SER A 1 401 ? 39.336 0.086 -63.021 1.00 75.56 401 SER A C 1
ATOM 2850 O O . SER A 1 401 ? 39.780 -0.658 -63.895 1.00 75.56 401 SER A O 1
ATOM 2852 N N . CYS A 1 402 ? 38.347 -0.274 -62.200 1.00 72.19 402 CYS A N 1
ATOM 2853 C CA . CYS A 1 402 ? 37.739 -1.608 -62.197 1.00 72.19 402 CYS A CA 1
ATOM 2854 C C . CYS A 1 402 ? 36.207 -1.557 -62.108 1.00 72.19 402 CYS A C 1
ATOM 2856 O O . CYS A 1 402 ? 35.637 -0.609 -61.559 1.00 72.19 402 CYS A O 1
ATOM 2858 N N . TRP A 1 403 ? 35.562 -2.591 -62.642 1.00 67.62 403 TRP A N 1
ATOM 2859 C CA . TRP A 1 403 ? 34.111 -2.767 -62.721 1.00 67.62 403 TRP A CA 1
ATOM 2860 C C . TRP A 1 403 ? 33.735 -4.260 -62.720 1.00 67.62 403 TRP A C 1
ATOM 2862 O O . TRP A 1 403 ? 34.608 -5.114 -62.886 1.00 67.62 403 TRP A O 1
ATOM 2872 N N . PHE A 1 404 ? 32.463 -4.600 -62.504 1.00 64.12 404 PHE A N 1
ATOM 2873 C CA . PHE A 1 404 ? 31.992 -5.988 -62.638 1.00 64.12 404 PHE A CA 1
ATOM 2874 C C . PHE A 1 404 ? 31.785 -6.390 -64.108 1.00 64.12 404 PHE A C 1
ATOM 2876 O O . PHE A 1 404 ? 31.441 -5.550 -64.939 1.00 64.12 404 PHE A O 1
ATOM 2883 N N . ASN A 1 405 ? 31.973 -7.676 -64.424 1.00 57.34 405 ASN A N 1
ATOM 2884 C CA . ASN A 1 405 ? 31.659 -8.253 -65.745 1.00 57.34 405 ASN A CA 1
ATOM 2885 C C . ASN A 1 405 ? 30.198 -8.702 -65.887 1.00 57.34 405 ASN A C 1
ATOM 2887 O O . ASN A 1 405 ? 29.666 -9.259 -64.902 1.00 57.34 405 ASN A O 1
#

Secondary structure (DSSP, 8-state):
---SPPBTTSTTEEEEE-TTSS-EEEEETTTT-B-BPPGGGS-SPPBTTSTT---EE-TTSS-EE-SSTTTTSB-BPPGGGS-SPPBTTSTT---EE-TTSS-EE-SSTTTTSB-B--GGGS-SPPBTTGGG--EEE-TTS-EEESSTTTT-B-B--TTTS-S--BTTGGG---B--SS-SS-B-SSTTTT-B-B--HHHH-S--BTTGGG--EE--SSSSSEEESSSSTT-EEB--TTT--S-EETTGGG--EEE-TT-S-EEESSSSTT-EEE--TTTSPPGGG----SS-BS-TTSS-EEBSSTTTT-EE------EEEEETTTTT----PPPPPTT--EEPPTTTTTTEEEEEE-TTEEEEEESSTTS-SEEEEEEESSEEE-TTGGGTTTT--EEEEEE-

Organism: NCBI:txid80388